Protein 4NNQ (pdb70)

B-factor: mean 39.46, std 15.36, range [10.41, 138.43]

CATH classification: 3.90.226.10 (+1 more: 6.10.30.40)

Radius of gyration: 25.54 Å; Cα contacts (8 Å, |Δi|>4): 1482; chains: 3; bounding box: 67×68×68 Å

Foldseek 3Di:
DWDWDDDFLEIETEQEDPVQQSEQEPVNLVVLVVSLVVQLVDQRHQEYEQAYDDQAGHAYHVPLLSLLVNCCQLQQLHFYEYEYEHEQEQSSLQVQLSGNAYEYEQRYKYFYQQVQLQAQSLSRPVSNCVQQNPVVNVVNVVRDIDTLVRCCVRRSHVYHDNDVVVVVVVVCVVSSVDRSVVSNVVSVVVVVPPDDVVSSVVSVVRRVVRCPDPSNVVSVVVVVD/DQWDWDDDQLEIETERHDPVQQSAQEPVNLVVLVVSLVVLLVDQRRAEYEQAYDDQAGHAYHPVSLLSLLVNVCQLQRLHFYEYEYEHEQEQRSLLVHLSGNAYEYEQRYKYFYQQVQLQAQSLSRPVSQCVQQNDVVNVVNVVRDIDTLVRCCVRRSHVYHDNDVVVVVVVVCVVSSVDRSVVSNVVSVVVQVPPDDPVSSVVSVVRRVVRCPDDSNVVSVVVVVD/DAWDWDDDFLEIETEGDDPVQQSEQEPRNLVVLVVSLVVQLVDQGRAEYEQAYDDQHGHAYHDPQVSLLSLLVNVCQLQFLHFYEYEYEHEQEQSSLLVRLSGPAYEYEQRYKYFYQQVQLQAQSLSRPVSNCVQQNDVVNVVSVVRDIDTLVRCCVRRSHVYHDNDVVVVVVVVCVVRSVDRSVVSNVVSVVVQVPPDDPVSSVVSSVRRVVRCPDPSSVVRSVD

Structure (mmCIF, N/CA/C/O backbone):
data_4NNQ
#
_entry.id   4NNQ
#
_cell.length_a   104.148
_cell.length_b   104.983
_cell.length_c   123.247
_cell.angle_alpha   90.000
_cell.angle_beta   90.000
_cell.angle_gamma   90.000
#
_symmetry.space_group_name_H-M   'I 2 2 2'
#
loop_
_entity.id
_entity.type
_entity.pdbx_description
1 polymer 'Putative enoyl-CoA hydratase'
2 non-polymer 'SULFATE ION'
3 water water
#
loop_
_atom_site.group_PDB
_atom_site.id
_atom_site.type_symbol
_atom_site.label_atom_id
_atom_site.label_alt_id
_atom_site.label_comp_id
_atom_site.label_asym_id
_atom_site.label_entity_id
_atom_site.label_seq_id
_atom_site.pdbx_PDB_ins_code
_atom_site.Cartn_x
_atom_site.Cartn_y
_atom_site.Cartn_z
_atom_site.occupancy
_atom_site.B_iso_or_equiv
_atom_site.auth_seq_id
_atom_site.auth_comp_id
_atom_site.auth_asym_id
_atom_site.auth_atom_id
_atom_site.pdbx_PDB_model_num
ATOM 1 N N . GLY A 1 13 ? 29.998 19.841 -12.162 1.00 65.50 10 GLY A N 1
ATOM 2 C CA . GLY A 1 13 ? 31.058 20.400 -11.333 1.00 62.90 10 GLY A CA 1
ATOM 3 C C . GLY A 1 13 ? 30.867 21.851 -10.905 1.00 61.10 10 GLY A C 1
ATOM 4 O O . GLY A 1 13 ? 29.758 22.280 -10.572 1.00 58.78 10 GLY A O 1
ATOM 5 N N . VAL A 1 14 ? 31.977 22.606 -10.880 1.00 55.10 11 VAL A N 1
ATOM 6 C CA . VAL A 1 14 ? 32.020 24.004 -10.476 1.00 51.96 11 VAL A CA 1
ATOM 7 C C . VAL A 1 14 ? 32.762 24.824 -11.535 1.00 53.27 11 VAL A C 1
ATOM 8 O O . VAL A 1 14 ? 33.980 24.672 -11.677 1.00 52.83 11 VAL A O 1
ATOM 12 N N . ARG A 1 15 ? 32.049 25.728 -12.235 1.00 46.10 12 ARG A N 1
ATOM 13 C CA . ARG A 1 15 ? 32.676 26.635 -13.202 1.00 45.48 12 ARG A CA 1
ATOM 14 C C . ARG A 1 15 ? 33.347 27.777 -12.396 1.00 47.64 12 ARG A C 1
ATOM 15 O O . ARG A 1 15 ? 32.726 28.321 -11.492 1.00 46.36 12 ARG A O 1
ATOM 23 N N . LEU A 1 16 ? 34.608 28.092 -12.672 1.00 43.82 13 LEU A N 1
ATOM 24 C CA . LEU A 1 16 ? 35.295 29.124 -11.909 1.00 42.58 13 LEU A CA 1
ATOM 25 C C . LEU A 1 16 ? 35.667 30.335 -12.762 1.00 47.59 13 LEU A C 1
ATOM 26 O O . LEU A 1 16 ? 36.288 30.201 -13.821 1.00 47.70 13 LEU A O 1
ATOM 31 N N . THR A 1 17 ? 35.328 31.536 -12.269 1.00 42.29 14 THR A N 1
ATOM 32 C CA . THR A 1 17 ? 35.604 32.773 -12.978 1.00 40.53 14 THR A CA 1
ATOM 33 C C . THR A 1 17 ? 36.301 33.755 -12.061 1.00 46.83 14 THR A C 1
ATOM 34 O O . THR A 1 17 ? 35.763 34.093 -11.009 1.00 48.35 14 THR A O 1
ATOM 38 N N . ALA A 1 18 ? 37.467 34.265 -12.485 1.00 44.84 15 ALA A N 1
ATOM 39 C CA . ALA A 1 18 ? 38.160 35.306 -11.742 1.00 45.11 15 ALA A CA 1
ATOM 40 C C . ALA A 1 18 ? 37.690 36.645 -12.258 1.00 47.88 15 ALA A C 1
ATOM 41 O O . ALA A 1 18 ? 37.674 36.882 -13.474 1.00 47.08 15 ALA A O 1
ATOM 43 N N . GLU A 1 19 ? 37.270 37.492 -11.311 1.00 41.93 16 GLU A N 1
ATOM 44 C CA . GLU A 1 19 ? 36.781 38.855 -11.480 1.00 41.83 16 GLU A CA 1
ATOM 45 C C . GLU A 1 19 ? 37.581 39.785 -10.533 1.00 42.11 16 GLU A C 1
ATOM 46 O O . GLU A 1 19 ? 38.252 39.257 -9.641 1.00 39.41 16 GLU A O 1
ATOM 52 N N . PRO A 1 20 ? 37.505 41.137 -10.625 1.00 40.00 17 PRO A N 1
ATOM 53 C CA . PRO A 1 20 ? 38.265 41.977 -9.659 1.00 40.44 17 PRO A CA 1
ATOM 54 C C . PRO A 1 20 ? 37.842 41.685 -8.210 1.00 41.75 17 PRO A C 1
ATOM 55 O O . PRO A 1 20 ? 36.638 41.769 -7.898 1.00 41.52 17 PRO A O 1
ATOM 59 N N . HIS A 1 21 ? 38.816 41.250 -7.368 1.00 35.94 18 HIS A N 1
ATOM 60 C CA . HIS A 1 21 ? 38.688 40.870 -5.945 1.00 35.63 18 HIS A CA 1
ATOM 61 C C . HIS A 1 21 ? 37.726 39.693 -5.726 1.00 36.92 18 HIS A C 1
ATOM 62 O O . HIS A 1 21 ? 37.329 39.443 -4.575 1.00 35.62 18 HIS A O 1
ATOM 69 N N . VAL A 1 22 ? 37.308 39.001 -6.801 1.00 32.20 19 VAL A N 1
ATOM 70 C CA . VAL A 1 22 ? 36.285 37.937 -6.661 1.00 31.88 19 VAL A CA 1
ATOM 71 C C . VAL A 1 22 ? 36.627 36.715 -7.460 1.00 36.75 19 VAL A C 1
ATOM 72 O O . VAL A 1 22 ? 37.003 36.833 -8.645 1.00 36.83 19 VAL A O 1
ATOM 76 N N . LEU A 1 23 ? 36.381 35.536 -6.838 1.00 35.42 20 LEU A N 1
ATOM 77 C CA . LEU A 1 23 ? 36.384 34.231 -7.464 1.00 34.85 20 LEU A CA 1
ATOM 78 C C . LEU A 1 23 ? 34.959 33.761 -7.475 1.00 37.19 20 LEU A C 1
ATOM 79 O O . LEU A 1 23 ? 34.360 33.565 -6.404 1.00 35.45 20 LEU A O 1
ATOM 84 N N . ARG A 1 24 ? 34.410 33.594 -8.658 1.00 35.20 21 ARG A N 1
ATOM 85 C CA . ARG A 1 24 ? 33.018 33.189 -8.831 1.00 34.96 21 ARG A CA 1
ATOM 86 C C . ARG A 1 24 ? 32.973 31.708 -9.083 1.00 40.54 21 ARG A C 1
ATOM 87 O O . ARG A 1 24 ? 33.527 31.230 -10.086 1.00 41.81 21 ARG A O 1
ATOM 95 N N . ALA A 1 25 ? 32.269 30.998 -8.196 1.00 34.25 22 ALA A N 1
ATOM 96 C CA . ALA A 1 25 ? 32.103 29.579 -8.258 1.00 33.28 22 ALA A CA 1
ATOM 97 C C . ALA A 1 25 ? 30.675 29.304 -8.629 1.00 35.39 22 ALA A C 1
ATOM 98 O O . ALA A 1 25 ? 29.782 29.455 -7.812 1.00 36.25 22 ALA A O 1
ATOM 100 N N . THR A 1 26 ? 30.444 28.965 -9.873 1.00 32.20 23 THR A N 1
ATOM 101 C CA . THR A 1 26 ? 29.100 28.699 -10.370 1.00 31.71 23 THR A CA 1
ATOM 102 C C . THR A 1 26 ? 28.850 27.189 -10.394 1.00 38.99 23 THR A C 1
ATOM 103 O O . THR A 1 26 ? 29.575 26.432 -11.084 1.00 37.48 23 THR A O 1
ATOM 107 N N . LEU A 1 27 ? 27.823 26.749 -9.646 1.00 34.93 24 LEU A N 1
ATOM 108 C CA . LEU A 1 27 ? 27.412 25.355 -9.663 1.00 36.66 24 LEU A CA 1
ATOM 109 C C . LEU A 1 27 ? 26.578 25.103 -10.912 1.00 45.35 24 LEU A C 1
ATOM 110 O O . LEU A 1 27 ? 25.582 25.802 -11.158 1.00 46.08 24 LEU A O 1
ATOM 115 N N . THR A 1 28 ? 26.992 24.123 -11.718 1.00 45.28 25 THR A N 1
ATOM 116 C CA . THR A 1 28 ? 26.279 23.738 -12.940 1.00 47.36 25 THR A CA 1
ATOM 117 C C . THR A 1 28 ? 26.031 22.232 -12.931 1.00 52.20 25 THR A C 1
ATOM 118 O O . THR A 1 28 ? 26.835 21.500 -12.349 1.00 51.57 25 THR A O 1
ATOM 122 N N . SER A 1 29 ? 24.941 21.759 -13.582 1.00 49.49 26 SER A N 1
ATOM 123 C CA . SER A 1 29 ? 24.671 20.310 -13.640 1.00 50.30 26 SER A CA 1
ATOM 124 C C . SER A 1 29 ? 23.867 19.916 -14.877 1.00 56.69 26 SER A C 1
ATOM 125 O O . SER A 1 29 ? 23.165 20.760 -15.438 1.00 55.72 26 SER A O 1
ATOM 128 N N . PRO A 1 30 ? 23.961 18.637 -15.330 1.00 57.39 27 PRO A N 1
ATOM 129 C CA . PRO A 1 30 ? 23.173 18.225 -16.500 1.00 59.91 27 PRO A CA 1
ATOM 130 C C . PRO A 1 30 ? 21.689 18.277 -16.199 1.00 65.26 27 PRO A C 1
ATOM 131 O O . PRO A 1 30 ? 20.956 18.883 -16.977 1.00 67.46 27 PRO A O 1
ATOM 135 N N . ASP A 1 31 ? 21.263 17.747 -15.027 1.00 59.90 28 ASP A N 1
ATOM 136 C CA . ASP A 1 31 ? 19.848 17.696 -14.635 1.00 59.06 28 ASP A CA 1
ATOM 137 C C . ASP A 1 31 ? 19.304 19.038 -14.107 1.00 59.60 28 ASP A C 1
ATOM 138 O O . ASP A 1 31 ? 18.091 19.199 -13.927 1.00 59.81 28 ASP A O 1
ATOM 143 N N . GLY A 1 32 ? 20.193 19.971 -13.836 1.00 52.45 29 GLY A N 1
ATOM 144 C CA . GLY A 1 32 ? 19.806 21.250 -13.259 1.00 49.19 29 GLY A CA 1
ATOM 145 C C . GLY A 1 32 ? 19.487 21.170 -11.777 1.00 49.83 29 GLY A C 1
ATOM 146 O O . GLY A 1 32 ? 19.016 22.155 -11.200 1.00 49.73 29 GLY A O 1
ATOM 147 N N . LEU A 1 33 ? 19.776 20.030 -11.122 1.00 44.88 30 LEU A N 1
ATOM 148 C CA . LEU A 1 33 ? 19.502 19.902 -9.682 1.00 42.38 30 LEU A CA 1
ATOM 149 C C . LEU A 1 33 ? 20.611 20.493 -8.851 1.00 42.74 30 LEU A C 1
ATOM 150 O O . LEU A 1 33 ? 20.383 20.851 -7.693 1.00 41.68 30 LEU A O 1
ATOM 155 N N . ASN A 1 34 ? 21.818 20.611 -9.442 1.00 38.54 31 ASN A N 1
ATOM 156 C CA . ASN A 1 34 ? 23.021 21.159 -8.813 1.00 36.39 31 ASN A CA 1
ATOM 157 C C . ASN A 1 34 ? 23.268 20.521 -7.442 1.00 41.19 31 ASN A C 1
ATOM 158 O O . ASN A 1 34 ? 23.477 21.228 -6.457 1.00 39.83 31 ASN A O 1
ATOM 163 N N . SER A 1 35 ? 23.180 19.179 -7.383 1.00 38.91 32 SER A N 1
ATOM 164 C CA . SER A 1 35 ? 23.364 18.348 -6.197 1.00 41.20 32 SER A CA 1
ATOM 165 C C . SER A 1 35 ? 24.802 18.446 -5.680 1.00 47.70 32 SER A C 1
ATOM 166 O O . SER A 1 35 ? 25.738 18.516 -6.488 1.00 47.59 32 SER A O 1
ATOM 169 N N . LEU A 1 36 ? 24.988 18.395 -4.354 1.00 44.39 33 LEU A N 1
ATOM 170 C CA . LEU A 1 36 ? 26.350 18.391 -3.818 1.00 44.44 33 LEU A CA 1
ATOM 171 C C . LEU A 1 36 ? 26.928 16.959 -3.825 1.00 48.19 33 LEU A C 1
ATOM 172 O O . LEU A 1 36 ? 26.851 16.227 -2.841 1.00 46.45 33 LEU A O 1
ATOM 177 N N . SER A 1 37 ? 27.518 16.587 -4.961 1.00 46.28 34 SER A N 1
ATOM 178 C CA . SER A 1 37 ? 28.263 15.365 -5.151 1.00 49.81 34 SER A CA 1
ATOM 179 C C . SER A 1 37 ? 29.623 15.542 -4.508 1.00 53.09 34 SER A C 1
ATOM 180 O O . SER A 1 37 ? 30.038 16.682 -4.237 1.00 47.27 34 SER A O 1
ATOM 183 N N . GLY A 1 38 ? 30.286 14.414 -4.244 1.00 55.28 35 GLY A N 1
ATOM 184 C CA . GLY A 1 38 ? 31.624 14.373 -3.663 1.00 57.17 35 GLY A CA 1
ATOM 185 C C . GLY A 1 38 ? 32.603 15.154 -4.517 1.00 62.50 35 GLY A C 1
ATOM 186 O O . GLY A 1 38 ? 33.505 15.799 -3.981 1.00 61.71 35 GLY A O 1
ATOM 187 N N . ALA A 1 39 ? 32.386 15.123 -5.857 1.00 61.16 36 ALA A N 1
ATOM 188 C CA . ALA A 1 39 ? 33.153 15.822 -6.892 1.00 62.03 36 ALA A CA 1
ATOM 189 C C . ALA A 1 39 ? 32.859 17.320 -6.878 1.00 62.15 36 ALA A C 1
ATOM 190 O O . ALA A 1 39 ? 33.781 18.110 -7.067 1.00 62.75 36 ALA A O 1
ATOM 192 N N . ALA A 1 40 ? 31.586 17.711 -6.634 1.00 54.55 37 ALA A N 1
ATOM 193 C CA . ALA A 1 40 ? 31.179 19.113 -6.499 1.00 49.60 37 ALA A CA 1
ATOM 194 C C . ALA A 1 40 ? 31.692 19.656 -5.180 1.00 51.29 37 ALA A C 1
ATOM 195 O O . ALA A 1 40 ? 32.136 20.798 -5.145 1.00 52.89 37 ALA A O 1
ATOM 197 N N . LEU A 1 41 ? 31.647 18.859 -4.101 1.00 44.34 38 LEU A N 1
ATOM 198 C CA . LEU A 1 41 ? 32.176 19.233 -2.786 1.00 43.13 38 LEU A CA 1
ATOM 199 C C . LEU A 1 41 ? 33.716 19.370 -2.832 1.00 50.07 38 LEU A C 1
ATOM 200 O O . LEU A 1 41 ? 34.293 20.226 -2.162 1.00 50.15 38 LEU A O 1
ATOM 205 N N . ASP A 1 42 ? 34.374 18.524 -3.624 1.00 49.82 39 ASP A N 1
ATOM 206 C CA . ASP A 1 42 ? 35.834 18.573 -3.796 1.00 51.72 39 ASP A CA 1
ATOM 207 C C . ASP A 1 42 ? 36.264 19.876 -4.526 1.00 52.22 39 ASP A C 1
ATOM 208 O O . ASP A 1 42 ? 37.238 20.511 -4.123 1.00 51.92 39 ASP A O 1
ATOM 213 N N . ALA A 1 43 ? 35.551 20.233 -5.604 1.00 47.12 40 ALA A N 1
ATOM 214 C CA . ALA A 1 43 ? 35.804 21.414 -6.435 1.00 45.83 40 ALA A CA 1
ATOM 215 C C . ALA A 1 43 ? 35.575 22.716 -5.666 1.00 45.89 40 ALA A C 1
ATOM 216 O O . ALA A 1 43 ? 36.343 23.668 -5.871 1.00 44.59 40 ALA A O 1
ATOM 218 N N . LEU A 1 44 ? 34.569 22.750 -4.755 1.00 39.91 41 LEU A N 1
ATOM 219 C CA . LEU A 1 44 ? 34.288 23.957 -3.955 1.00 39.15 41 LEU A CA 1
ATOM 220 C C . LEU A 1 44 ? 35.398 24.196 -2.963 1.00 43.78 41 LEU A C 1
ATOM 221 O O . LEU A 1 44 ? 35.776 25.336 -2.735 1.00 42.57 41 LEU A O 1
ATOM 226 N N . GLY A 1 45 ? 35.973 23.109 -2.473 1.00 43.26 42 GLY A N 1
ATOM 227 C CA . GLY A 1 45 ? 37.126 23.114 -1.578 1.00 44.74 42 GLY A CA 1
ATOM 228 C C . GLY A 1 45 ? 38.352 23.662 -2.267 1.00 48.45 42 GLY A C 1
ATOM 229 O O . GLY A 1 45 ? 39.078 24.472 -1.683 1.00 46.49 42 GLY A O 1
ATOM 230 N N . ALA A 1 46 ? 38.565 23.240 -3.542 1.00 46.45 43 ALA A N 1
ATOM 231 C CA . ALA A 1 46 ? 39.673 23.709 -4.379 1.00 48.02 43 ALA A CA 1
ATOM 232 C C . ALA A 1 46 ? 39.482 25.188 -4.770 1.00 50.50 43 ALA A C 1
ATOM 233 O O . ALA A 1 46 ? 40.474 25.925 -4.832 1.00 51.95 43 ALA A O 1
ATOM 235 N N . ALA A 1 47 ? 38.218 25.620 -5.026 1.00 43.17 44 ALA A N 1
ATOM 236 C CA . ALA A 1 47 ? 37.880 27.016 -5.316 1.00 40.64 44 ALA A CA 1
ATOM 237 C C . ALA A 1 47 ? 38.296 27.882 -4.116 1.00 43.96 44 ALA A C 1
ATOM 238 O O . ALA A 1 47 ? 38.878 28.951 -4.304 1.00 41.54 44 ALA A O 1
ATOM 240 N N . LEU A 1 48 ? 37.995 27.403 -2.872 1.00 39.73 45 LEU A N 1
ATOM 241 C CA . LEU A 1 48 ? 38.367 28.098 -1.650 1.00 39.71 45 LEU A CA 1
ATOM 242 C C . LEU A 1 48 ? 39.878 28.170 -1.529 1.00 43.99 45 LEU A C 1
ATOM 243 O O . LEU A 1 48 ? 40.375 29.216 -1.126 1.00 41.15 45 LEU A O 1
ATOM 248 N N . ASP A 1 49 ? 40.617 27.085 -1.930 1.00 42.19 46 ASP A N 1
ATOM 249 C CA . ASP A 1 49 ? 42.081 27.072 -1.926 1.00 44.56 46 ASP A CA 1
ATOM 250 C C . ASP A 1 49 ? 42.619 28.161 -2.875 1.00 49.18 46 ASP A C 1
ATOM 251 O O . ASP A 1 49 ? 43.562 28.892 -2.528 1.00 48.07 46 ASP A O 1
ATOM 256 N N . ARG A 1 50 ? 42.008 28.273 -4.067 1.00 45.06 47 ARG A N 1
ATOM 257 C CA . ARG A 1 50 ? 42.388 29.306 -5.033 1.00 44.70 47 ARG A CA 1
ATOM 258 C C . ARG A 1 50 ? 42.100 30.683 -4.422 1.00 44.39 47 ARG A C 1
ATOM 259 O O . ARG A 1 50 ? 42.986 31.528 -4.380 1.00 43.87 47 ARG A O 1
ATOM 267 N N . ALA A 1 51 ? 40.892 30.868 -3.862 1.00 38.93 48 ALA A N 1
ATOM 268 C CA . ALA A 1 51 ? 40.486 32.154 -3.284 1.00 38.09 48 ALA A CA 1
ATOM 269 C C . ALA A 1 51 ? 41.475 32.608 -2.184 1.00 42.85 48 ALA A C 1
ATOM 270 O O . ALA A 1 51 ? 41.977 33.735 -2.230 1.00 44.26 48 ALA A O 1
ATOM 272 N N . GLU A 1 52 ? 41.828 31.699 -1.283 1.00 38.59 49 GLU A N 1
ATOM 273 C CA . GLU A 1 52 ? 42.775 31.947 -0.201 1.00 40.90 49 GLU A CA 1
ATOM 274 C C . GLU A 1 52 ? 44.238 32.283 -0.704 1.00 49.50 49 GLU A C 1
ATOM 275 O O . GLU A 1 52 ? 44.912 33.122 -0.071 1.00 50.98 49 GLU A O 1
ATOM 281 N N . ALA A 1 53 ? 44.729 31.638 -1.814 1.00 45.86 50 ALA A N 1
ATOM 282 C CA . ALA A 1 53 ? 46.099 31.899 -2.300 1.00 49.07 50 ALA A CA 1
ATOM 283 C C . ALA A 1 53 ? 46.230 33.221 -3.062 1.00 51.31 50 ALA A C 1
ATOM 284 O O . ALA A 1 53 ? 47.348 33.714 -3.233 1.00 50.95 50 ALA A O 1
ATOM 286 N N . ASP A 1 54 ? 45.104 33.791 -3.524 1.00 46.85 51 ASP A N 1
ATOM 287 C CA . ASP A 1 54 ? 45.137 35.068 -4.239 1.00 47.37 51 ASP A CA 1
ATOM 288 C C . ASP A 1 54 ? 45.093 36.213 -3.214 1.00 50.90 51 ASP A C 1
ATOM 289 O O . ASP A 1 54 ? 44.057 36.395 -2.539 1.00 47.83 51 ASP A O 1
ATOM 294 N N . PRO A 1 55 ? 46.211 36.978 -3.054 1.00 49.91 52 PRO A N 1
ATOM 295 C CA . PRO A 1 55 ? 46.216 38.071 -2.063 1.00 49.38 52 PRO A CA 1
ATOM 296 C C . PRO A 1 55 ? 45.159 39.120 -2.345 1.00 51.76 52 PRO A C 1
ATOM 297 O O . PRO A 1 55 ? 44.701 39.784 -1.407 1.00 52.75 52 PRO A O 1
ATOM 301 N N . GLU A 1 56 ? 44.736 39.242 -3.620 1.00 46.74 53 GLU A N 1
ATOM 302 C CA . GLU A 1 56 ? 43.747 40.256 -4.024 1.00 44.28 53 GLU A CA 1
ATOM 303 C C . GLU A 1 56 ? 42.293 39.806 -3.942 1.00 47.87 53 GLU A C 1
ATOM 304 O O . GLU A 1 56 ? 41.394 40.668 -4.126 1.00 45.95 53 GLU A O 1
ATOM 310 N N . CYS A 1 57 ? 42.041 38.487 -3.717 1.00 44.12 54 CYS A N 1
ATOM 311 C CA . CYS A 1 57 ? 40.663 37.969 -3.684 1.00 43.49 54 CYS A CA 1
ATOM 312 C C . CYS A 1 57 ? 40.043 38.203 -2.323 1.00 45.17 54 CYS A C 1
ATOM 313 O O . CYS A 1 57 ? 40.567 37.744 -1.314 1.00 44.53 54 CYS A O 1
ATOM 316 N N . ARG A 1 58 ? 38.933 38.938 -2.285 1.00 40.30 55 ARG A N 1
ATOM 317 C CA . ARG A 1 58 ? 38.258 39.236 -1.034 1.00 37.77 55 ARG A CA 1
ATOM 318 C C . ARG A 1 58 ? 36.984 38.412 -0.848 1.00 39.09 55 ARG A C 1
ATOM 319 O O . ARG A 1 58 ? 36.557 38.224 0.292 1.00 38.25 55 ARG A O 1
ATOM 327 N N . VAL A 1 59 ? 36.388 37.922 -1.963 1.00 32.05 56 VAL A N 1
ATOM 328 C CA . VAL A 1 59 ? 35.134 37.234 -1.983 1.00 30.97 56 VAL A CA 1
ATOM 329 C C . VAL A 1 59 ? 35.207 35.949 -2.769 1.00 35.91 56 VAL A C 1
ATOM 330 O O . VAL A 1 59 ? 35.723 35.931 -3.890 1.00 37.01 56 VAL A O 1
ATOM 334 N N . LEU A 1 60 ? 34.609 34.895 -2.200 1.00 30.49 57 LEU A N 1
ATOM 335 C CA . LEU A 1 60 ? 34.288 33.677 -2.904 1.00 31.37 57 LEU A CA 1
ATOM 336 C C . LEU A 1 60 ? 32.793 33.782 -3.138 1.00 34.98 57 LEU A C 1
ATOM 337 O O . LEU A 1 60 ? 31.999 33.863 -2.175 1.00 34.50 57 LEU A O 1
ATOM 342 N N . LEU A 1 61 ? 32.418 33.947 -4.397 1.00 30.14 58 LEU A N 1
ATOM 343 C CA . LEU A 1 61 ? 31.016 34.136 -4.781 1.00 27.37 58 LEU A CA 1
ATOM 344 C C . LEU A 1 61 ? 30.468 32.799 -5.235 1.00 33.80 58 LEU A C 1
ATOM 345 O O . LEU A 1 61 ? 30.969 32.185 -6.188 1.00 33.93 58 LEU A O 1
ATOM 350 N N . LEU A 1 62 ? 29.504 32.318 -4.495 1.00 29.30 59 LEU A N 1
ATOM 351 C CA . LEU A 1 62 ? 28.917 31.012 -4.735 1.00 30.69 59 LEU A CA 1
ATOM 352 C C . LEU A 1 62 ? 27.529 31.213 -5.327 1.00 29.59 59 LEU A C 1
ATOM 353 O O . LEU A 1 62 ? 26.722 31.943 -4.771 1.00 27.15 59 LEU A O 1
ATOM 358 N N . GLU A 1 63 ? 27.262 30.603 -6.459 1.00 24.99 60 GLU A N 1
ATOM 359 C CA . GLU A 1 63 ? 25.960 30.765 -7.115 1.00 23.53 60 GLU A CA 1
ATOM 360 C C . GLU A 1 63 ? 25.565 29.504 -7.861 1.00 30.69 60 GLU A C 1
ATOM 361 O O . GLU A 1 63 ? 26.386 28.612 -8.078 1.00 28.73 60 GLU A O 1
ATOM 367 N N . GLY A 1 64 ? 24.295 29.425 -8.211 1.00 31.03 61 GLY A N 1
ATOM 368 C CA . GLY A 1 64 ? 23.765 28.309 -8.980 1.00 31.18 61 GLY A CA 1
ATOM 369 C C . GLY A 1 64 ? 23.523 28.737 -10.410 1.00 35.01 61 GLY A C 1
ATOM 370 O O . GLY A 1 64 ? 24.155 29.674 -10.899 1.00 35.78 61 GLY A O 1
ATOM 371 N N . SER A 1 65 ? 22.602 28.071 -11.088 1.00 33.05 62 SER A N 1
ATOM 372 C CA . SER A 1 65 ? 22.285 28.389 -12.488 1.00 35.57 62 SER A CA 1
ATOM 373 C C . SER A 1 65 ? 20.950 27.808 -12.838 1.00 38.07 62 SER A C 1
ATOM 374 O O . SER A 1 65 ? 20.555 26.819 -12.234 1.00 37.87 62 SER A O 1
ATOM 377 N N . GLY A 1 66 ? 20.285 28.388 -13.824 1.00 33.99 63 GLY A N 1
ATOM 378 C CA . GLY A 1 66 ? 19.019 27.875 -14.337 1.00 34.81 63 GLY A CA 1
ATOM 379 C C . GLY A 1 66 ? 17.826 27.852 -13.394 1.00 38.26 63 GLY A C 1
ATOM 380 O O . GLY A 1 66 ? 16.900 27.087 -13.637 1.00 39.24 63 GLY A O 1
ATOM 381 N N . GLY A 1 67 ? 17.812 28.710 -12.358 1.00 32.91 64 GLY A N 1
ATOM 382 C CA . GLY A 1 67 ? 16.719 28.738 -11.387 1.00 31.54 64 GLY A CA 1
ATOM 383 C C . GLY A 1 67 ? 16.929 27.820 -10.199 1.00 33.39 64 GLY A C 1
ATOM 384 O O . GLY A 1 67 ? 16.045 27.642 -9.351 1.00 31.19 64 GLY A O 1
ATOM 385 N N . THR A 1 68 ? 18.101 27.196 -10.139 1.00 29.63 65 THR A N 1
ATOM 386 C CA . THR A 1 68 ? 18.414 26.346 -9.015 1.00 29.08 65 THR A CA 1
ATOM 387 C C . THR A 1 68 ? 19.713 26.801 -8.424 1.00 32.24 65 THR A C 1
ATOM 388 O O . THR A 1 68 ? 20.692 26.962 -9.153 1.00 33.39 65 THR A O 1
ATOM 392 N N . PHE A 1 69 ? 19.726 27.028 -7.111 1.00 26.05 66 PHE A N 1
ATOM 393 C CA . PHE A 1 69 ? 20.967 27.357 -6.406 1.00 25.40 66 PHE A CA 1
ATOM 394 C C . PHE A 1 69 ? 21.713 26.033 -6.131 1.00 29.24 66 PHE A C 1
ATOM 395 O O . PHE A 1 69 ? 22.800 25.775 -6.687 1.00 28.57 66 PHE A O 1
ATOM 403 N N . CYS A 1 70 ? 21.108 25.186 -5.273 1.00 29.73 67 CYS A N 1
ATOM 404 C CA . CYS A 1 70 ? 21.685 23.878 -4.873 1.00 30.58 67 CYS A CA 1
ATOM 405 C C . CYS A 1 70 ? 20.585 23.055 -4.199 1.00 35.14 67 CYS A C 1
ATOM 406 O O . CYS A 1 70 ? 19.855 23.610 -3.403 1.00 31.66 67 CYS A O 1
ATOM 409 N N . THR A 1 71 ? 20.445 21.775 -4.530 1.00 33.38 68 THR A N 1
ATOM 410 C CA . THR A 1 71 ? 19.389 20.954 -3.929 1.00 35.40 68 THR A CA 1
ATOM 411 C C . THR A 1 71 ? 19.946 19.902 -2.942 1.00 42.66 68 THR A C 1
ATOM 412 O O . THR A 1 71 ? 19.278 18.922 -2.634 1.00 40.87 68 THR A O 1
ATOM 416 N N . GLY A 1 72 ? 21.121 20.158 -2.388 1.00 43.16 69 GLY A N 1
ATOM 417 C CA . GLY A 1 72 ? 21.673 19.285 -1.361 1.00 44.46 69 GLY A CA 1
ATOM 418 C C . GLY A 1 72 ? 22.530 18.151 -1.856 1.00 50.82 69 GLY A C 1
ATOM 419 O O . GLY A 1 72 ? 22.855 18.085 -3.036 1.00 50.25 69 GLY A O 1
ATOM 420 N N . LEU A 1 73 ? 22.869 17.235 -0.945 1.00 50.79 70 LEU A N 1
ATOM 421 C CA . LEU A 1 73 ? 23.707 16.075 -1.243 1.00 52.90 70 LEU A CA 1
ATOM 422 C C . LEU A 1 73 ? 22.963 15.049 -2.131 1.00 58.62 70 LEU A C 1
ATOM 423 O O . LEU A 1 73 ? 21.733 14.886 -2.040 1.00 57.34 70 LEU A O 1
ATOM 428 N N . ASP A 1 74 ? 23.747 14.387 -3.002 1.00 56.52 71 ASP A N 1
ATOM 429 C CA . ASP A 1 74 ? 23.338 13.384 -3.974 1.00 72.14 71 ASP A CA 1
ATOM 430 C C . ASP A 1 74 ? 22.833 12.096 -3.291 1.00 102.19 71 ASP A C 1
ATOM 431 O O . ASP A 1 74 ? 23.575 11.407 -2.581 1.00 55.53 71 ASP A O 1
ATOM 436 N N . GLY A 1 92 ? 30.663 11.788 2.240 1.00 48.62 89 GLY A N 1
ATOM 437 C CA . GLY A 1 92 ? 29.837 12.814 1.612 1.00 45.62 89 GLY A CA 1
ATOM 438 C C . GLY A 1 92 ? 29.417 13.877 2.602 1.00 47.67 89 GLY A C 1
ATOM 439 O O . GLY A 1 92 ? 29.658 15.062 2.393 1.00 44.54 89 GLY A O 1
ATOM 440 N N . GLY A 1 93 ? 28.814 13.444 3.694 1.00 44.05 90 GLY A N 1
ATOM 441 C CA . GLY A 1 93 ? 28.348 14.321 4.760 1.00 41.67 90 GLY A CA 1
ATOM 442 C C . GLY A 1 93 ? 29.493 14.894 5.573 1.00 44.98 90 GLY A C 1
ATOM 443 O O . GLY A 1 93 ? 29.387 16.016 6.071 1.00 45.73 90 GLY A O 1
ATOM 444 N N . ALA A 1 94 ? 30.608 14.138 5.684 1.00 38.97 91 ALA A N 1
ATOM 445 C CA . ALA A 1 94 ? 31.815 14.544 6.396 1.00 38.15 91 ALA A CA 1
ATOM 446 C C . ALA A 1 94 ? 32.509 15.687 5.645 1.00 41.45 91 ALA A C 1
ATOM 447 O O . ALA A 1 94 ? 32.947 16.636 6.293 1.00 42.30 91 ALA A O 1
ATOM 449 N N . GLU A 1 95 ? 32.541 15.638 4.278 1.00 36.53 92 GLU A N 1
ATOM 450 C CA . GLU A 1 95 ? 33.156 16.682 3.441 1.00 35.68 92 GLU A CA 1
ATOM 451 C C . GLU A 1 95 ? 32.275 17.922 3.442 1.00 38.15 92 GLU A C 1
ATOM 452 O O . GLU A 1 95 ? 32.768 19.068 3.440 1.00 36.85 92 GLU A O 1
ATOM 458 N N . PHE A 1 96 ? 30.971 17.692 3.409 1.00 34.60 93 PHE A N 1
ATOM 459 C CA . PHE A 1 96 ? 30.007 18.791 3.392 1.00 35.28 93 PHE A CA 1
ATOM 460 C C . PHE A 1 96 ? 30.143 19.588 4.681 1.00 38.88 93 PHE A C 1
ATOM 461 O O . PHE A 1 96 ? 30.294 20.798 4.607 1.00 38.91 93 PHE A O 1
ATOM 469 N N . LEU A 1 97 ? 30.217 18.901 5.833 1.00 36.68 94 LEU A N 1
ATOM 470 C CA . LEU A 1 97 ? 30.414 19.570 7.117 1.00 36.77 94 LEU A CA 1
ATOM 471 C C . LEU A 1 97 ? 31.732 20.289 7.142 1.00 38.52 94 LEU A C 1
ATOM 472 O O . LEU A 1 97 ? 31.764 21.407 7.600 1.00 34.85 94 LEU A O 1
ATOM 477 N N . ALA A 1 98 ? 32.805 19.654 6.657 1.00 35.58 95 ALA A N 1
ATOM 478 C CA . ALA A 1 98 ? 34.146 20.242 6.654 1.00 35.72 95 ALA A CA 1
ATOM 479 C C . ALA A 1 98 ? 34.185 21.480 5.763 1.00 39.39 95 ALA A C 1
ATOM 480 O O . ALA A 1 98 ? 34.792 22.464 6.154 1.00 42.20 95 ALA A O 1
ATOM 482 N N . LEU A 1 99 ? 33.508 21.471 4.609 1.00 34.88 96 LEU A N 1
ATOM 483 C CA . LEU A 1 99 ? 33.472 22.665 3.727 1.00 33.41 96 LEU A CA 1
ATOM 484 C C . LEU A 1 99 ? 32.769 23.856 4.408 1.00 36.17 96 LEU A C 1
ATOM 485 O O . LEU A 1 99 ? 33.247 25.000 4.319 1.00 34.10 96 LEU A O 1
ATOM 498 N N . ARG A 1 101 ? 32.518 24.402 7.595 1.00 35.49 98 ARG A N 1
ATOM 499 C CA . ARG A 1 101 ? 33.416 24.787 8.688 1.00 37.15 98 ARG A CA 1
ATOM 500 C C . ARG A 1 101 ? 34.490 25.744 8.166 1.00 41.54 98 ARG A C 1
ATOM 501 O O . ARG A 1 101 ? 34.748 26.760 8.816 1.00 41.96 98 ARG A O 1
ATOM 509 N N . ARG A 1 102 ? 35.056 25.451 6.975 1.00 36.91 99 ARG A N 1
ATOM 510 C CA . ARG A 1 102 ? 36.036 26.322 6.325 1.00 37.54 99 ARG A CA 1
ATOM 511 C C . ARG A 1 102 ? 35.425 27.680 6.002 1.00 39.05 99 ARG A C 1
ATOM 512 O O . ARG A 1 102 ? 36.080 28.696 6.226 1.00 37.69 99 ARG A O 1
ATOM 520 N N . PHE A 1 103 ? 34.142 27.705 5.537 1.00 33.90 100 PHE A N 1
ATOM 521 C CA . PHE A 1 103 ? 33.452 28.955 5.207 1.00 32.34 100 PHE A CA 1
ATOM 522 C C . PHE A 1 103 ? 33.483 29.912 6.392 1.00 37.41 100 PHE A C 1
ATOM 523 O O . PHE A 1 103 ? 33.650 31.115 6.191 1.00 36.16 100 PHE A O 1
ATOM 531 N N . GLY A 1 104 ? 33.315 29.349 7.596 1.00 35.25 101 GLY A N 1
ATOM 532 C CA . GLY A 1 104 ? 33.307 30.068 8.869 1.00 35.47 101 GLY A CA 1
ATOM 533 C C . GLY A 1 104 ? 34.694 30.462 9.331 1.00 40.24 101 GLY A C 1
ATOM 534 O O . GLY A 1 104 ? 34.831 31.306 10.207 1.00 41.39 101 GLY A O 1
ATOM 535 N N . GLU A 1 105 ? 35.735 29.889 8.730 1.00 37.83 102 GLU A N 1
ATOM 536 C CA . GLU A 1 105 ? 37.123 30.210 9.107 1.00 37.84 102 GLU A CA 1
ATOM 537 C C . GLU A 1 105 ? 37.862 31.035 8.067 1.00 38.78 102 GLU A C 1
ATOM 538 O O . GLU A 1 105 ? 38.700 31.855 8.451 1.00 40.58 102 GLU A O 1
ATOM 544 N N . THR A 1 106 ? 37.656 30.742 6.765 1.00 32.65 103 THR A N 1
ATOM 545 C CA . THR A 1 106 ? 38.425 31.337 5.664 1.00 33.71 103 THR A CA 1
ATOM 546 C C . THR A 1 106 ? 38.549 32.869 5.833 1.00 37.79 103 THR A C 1
ATOM 547 O O . THR A 1 106 ? 37.565 33.503 6.228 1.00 33.81 103 THR A O 1
ATOM 551 N N . PRO A 1 107 ? 39.762 33.451 5.595 1.00 36.43 104 PRO A N 1
ATOM 552 C CA . PRO A 1 107 ? 39.942 34.915 5.792 1.00 35.87 104 PRO A CA 1
ATOM 553 C C . PRO A 1 107 ? 39.514 35.749 4.580 1.00 41.83 104 PRO A C 1
ATOM 554 O O . PRO A 1 107 ? 40.269 36.586 4.062 1.00 43.12 104 PRO A O 1
ATOM 558 N N . LEU A 1 108 ? 38.348 35.447 4.086 1.00 37.04 105 LEU A N 1
ATOM 559 C CA . LEU A 1 108 ? 37.682 36.140 2.986 1.00 36.42 105 LEU A CA 1
ATOM 560 C C . LEU A 1 108 ? 36.155 35.990 3.187 1.00 36.88 105 LEU A C 1
ATOM 561 O O . LEU A 1 108 ? 35.737 35.196 4.018 1.00 34.36 105 LEU A O 1
ATOM 566 N N . ALA A 1 109 ? 35.351 36.789 2.486 1.00 33.91 106 ALA A N 1
ATOM 567 C CA . ALA A 1 109 ? 33.902 36.730 2.601 1.00 30.18 106 ALA A CA 1
ATOM 568 C C . ALA A 1 109 ? 33.337 35.756 1.581 1.00 31.03 106 ALA A C 1
ATOM 569 O O . ALA A 1 109 ? 33.634 35.839 0.391 1.00 28.89 106 ALA A O 1
ATOM 571 N N . VAL A 1 110 ? 32.603 34.780 2.083 1.00 27.53 107 VAL A N 1
ATOM 572 C CA . VAL A 1 110 ? 31.907 33.776 1.280 1.00 27.06 107 VAL A CA 1
ATOM 573 C C . VAL A 1 110 ? 30.487 34.285 1.147 1.00 26.83 107 VAL A C 1
ATOM 574 O O . VAL A 1 110 ? 29.848 34.527 2.149 1.00 26.40 107 VAL A O 1
ATOM 578 N N . VAL A 1 111 ? 30.073 34.578 -0.072 1.00 23.28 108 VAL A N 1
ATOM 579 C CA . VAL A 1 111 ? 28.812 35.206 -0.379 1.00 23.66 108 VAL A CA 1
ATOM 580 C C . VAL A 1 111 ? 28.027 34.254 -1.229 1.00 26.85 108 VAL A C 1
ATOM 581 O O . VAL A 1 111 ? 28.436 33.963 -2.350 1.00 26.43 108 VAL A O 1
ATOM 585 N N . ALA A 1 112 ? 26.887 33.792 -0.708 1.00 20.03 109 ALA A N 1
ATOM 586 C CA . ALA A 1 112 ? 26.017 32.900 -1.477 1.00 21.32 109 ALA A CA 1
ATOM 587 C C . ALA A 1 112 ? 25.016 33.752 -2.231 1.00 27.83 109 ALA A C 1
ATOM 588 O O . ALA A 1 112 ? 24.236 34.473 -1.628 1.00 26.09 109 ALA A O 1
ATOM 590 N N . CYS A 1 113 ? 25.083 33.712 -3.572 1.00 27.05 110 CYS A N 1
ATOM 591 C CA . CYS A 1 113 ? 24.164 34.470 -4.393 1.00 26.47 110 CYS A CA 1
ATOM 592 C C . CYS A 1 113 ? 23.127 33.519 -4.884 1.00 31.03 110 CYS A C 1
ATOM 593 O O . CYS A 1 113 ? 23.452 32.572 -5.630 1.00 30.73 110 CYS A O 1
ATOM 596 N N . VAL A 1 114 ? 21.889 33.669 -4.333 1.00 25.01 111 VAL A N 1
ATOM 597 C CA . VAL A 1 114 ? 20.771 32.723 -4.624 1.00 23.56 111 VAL A CA 1
ATOM 598 C C . VAL A 1 114 ? 19.851 33.335 -5.684 1.00 28.36 111 VAL A C 1
ATOM 599 O O . VAL A 1 114 ? 19.404 34.452 -5.522 1.00 29.14 111 VAL A O 1
ATOM 603 N N . ASP A 1 115 ? 19.558 32.599 -6.760 1.00 26.82 112 ASP A N 1
ATOM 604 C CA . ASP A 1 115 ? 18.622 33.056 -7.787 1.00 26.96 112 ASP A CA 1
ATOM 605 C C . ASP A 1 115 ? 17.727 31.872 -8.208 1.00 31.12 112 ASP A C 1
ATOM 606 O O . ASP A 1 115 ? 17.798 31.414 -9.332 1.00 33.33 112 ASP A O 1
ATOM 611 N N . GLY A 1 116 ? 16.913 31.401 -7.283 1.00 25.02 113 GLY A N 1
ATOM 612 C CA . GLY A 1 116 ? 16.025 30.269 -7.488 1.00 23.77 113 GLY A CA 1
ATOM 613 C C . GLY A 1 116 ? 15.980 29.362 -6.280 1.00 29.10 113 GLY A C 1
ATOM 614 O O . GLY A 1 116 ? 16.054 29.811 -5.137 1.00 26.67 113 GLY A O 1
ATOM 615 N N . ARG A 1 117 ? 15.912 28.068 -6.536 1.00 28.18 114 ARG A N 1
ATOM 616 C CA . ARG A 1 117 ? 15.722 27.031 -5.539 1.00 27.85 114 ARG A CA 1
ATOM 617 C C . ARG A 1 117 ? 16.962 26.679 -4.715 1.00 29.31 114 ARG A C 1
ATOM 618 O O . ARG A 1 117 ? 17.994 26.309 -5.252 1.00 26.78 114 ARG A O 1
ATOM 626 N N . ALA A 1 118 ? 16.805 26.663 -3.398 1.00 26.45 115 ALA A N 1
ATOM 627 C CA . ALA A 1 118 ? 17.796 26.128 -2.436 1.00 24.48 115 ALA A CA 1
ATOM 628 C C . ALA A 1 118 ? 17.027 25.130 -1.559 1.00 29.08 115 ALA A C 1
ATOM 629 O O . ALA A 1 118 ? 16.045 25.511 -0.922 1.00 26.12 115 ALA A O 1
ATOM 631 N N . ALA A 1 119 ? 17.414 23.844 -1.577 1.00 26.24 116 ALA A N 1
ATOM 632 C CA . ALA A 1 119 ? 16.685 22.798 -0.852 1.00 26.28 116 ALA A CA 1
ATOM 633 C C . ALA A 1 119 ? 17.623 21.900 -0.097 1.00 29.26 116 ALA A C 1
ATOM 634 O O . ALA A 1 119 ? 18.724 21.628 -0.581 1.00 28.39 116 ALA A O 1
ATOM 636 N N . GLY A 1 120 ? 17.224 21.547 1.116 1.00 26.60 117 GLY A N 1
ATOM 637 C CA . GLY A 1 120 ? 17.969 20.620 1.977 1.00 27.17 117 GLY A CA 1
ATOM 638 C C . GLY A 1 120 ? 19.406 21.033 2.224 1.00 31.18 117 GLY A C 1
ATOM 639 O O . GLY A 1 120 ? 19.666 22.102 2.773 1.00 28.93 117 GLY A O 1
ATOM 640 N N . GLY A 1 121 ? 20.344 20.226 1.735 1.00 30.09 118 GLY A N 1
ATOM 641 C CA . GLY A 1 121 ? 21.757 20.572 1.849 1.00 29.67 118 GLY A CA 1
ATOM 642 C C . GLY A 1 121 ? 22.116 21.899 1.220 1.00 31.61 118 GLY A C 1
ATOM 643 O O . GLY A 1 121 ? 23.030 22.568 1.708 1.00 33.58 118 GLY A O 1
ATOM 644 N N . GLY A 1 122 ? 21.383 22.306 0.166 1.00 25.37 119 GLY A N 1
ATOM 645 C CA . GLY A 1 122 ? 21.627 23.577 -0.511 1.00 23.97 119 GLY A CA 1
ATOM 646 C C . GLY A 1 122 ? 21.344 24.787 0.357 1.00 29.07 119 GLY A C 1
ATOM 647 O O . GLY A 1 122 ? 21.968 25.835 0.142 1.00 27.24 119 GLY A O 1
ATOM 648 N N . VAL A 1 123 ? 20.416 24.630 1.383 1.00 26.83 120 VAL A N 1
ATOM 649 C CA . VAL A 1 123 ? 20.072 25.671 2.390 1.00 25.93 120 VAL A CA 1
ATOM 650 C C . VAL A 1 123 ? 21.297 25.823 3.331 1.00 31.64 120 VAL A C 1
ATOM 651 O O . VAL A 1 123 ? 21.683 26.949 3.667 1.00 31.46 120 VAL A O 1
ATOM 655 N N . GLY A 1 124 ? 21.890 24.690 3.731 1.00 29.30 121 GLY A N 1
ATOM 656 C CA . GLY A 1 124 ? 23.096 24.699 4.561 1.00 28.86 121 GLY A CA 1
ATOM 657 C C . GLY A 1 124 ? 24.285 25.351 3.864 1.00 30.02 121 GLY A C 1
ATOM 658 O O . GLY A 1 124 ? 25.059 26.043 4.508 1.00 29.45 121 GLY A O 1
ATOM 659 N N . LEU A 1 125 ? 24.487 25.091 2.551 1.00 27.72 122 LEU A N 1
ATOM 660 C CA . LEU A 1 125 ? 25.592 25.677 1.810 1.00 27.96 122 LEU A CA 1
ATOM 661 C C . LEU A 1 125 ? 25.414 27.220 1.776 1.00 30.60 122 LEU A C 1
ATOM 662 O O . LEU A 1 125 ? 26.385 27.927 2.009 1.00 31.87 122 LEU A O 1
ATOM 667 N N . ALA A 1 126 ? 24.170 27.719 1.554 1.00 25.13 123 ALA A N 1
ATOM 668 C CA . ALA A 1 126 ? 23.849 29.140 1.616 1.00 25.40 123 ALA A CA 1
ATOM 669 C C . ALA A 1 126 ? 23.997 29.637 3.037 1.00 28.24 123 ALA A C 1
ATOM 670 O O . ALA A 1 126 ? 24.731 30.593 3.240 1.00 24.29 123 ALA A O 1
ATOM 672 N N . ALA A 1 127 ? 23.376 28.950 4.052 1.00 26.43 124 ALA A N 1
ATOM 673 C CA . ALA A 1 127 ? 23.435 29.431 5.456 1.00 26.86 124 ALA A CA 1
ATOM 674 C C . ALA A 1 127 ? 24.865 29.546 6.017 1.00 29.05 124 ALA A C 1
ATOM 675 O O . ALA A 1 127 ? 25.096 30.395 6.886 1.00 29.57 124 ALA A O 1
ATOM 677 N N . ALA A 1 128 ? 25.803 28.662 5.577 1.00 24.79 125 ALA A N 1
ATOM 678 C CA . ALA A 1 128 ? 27.175 28.675 6.070 1.00 25.91 125 ALA A CA 1
ATOM 679 C C . ALA A 1 128 ? 28.003 29.839 5.482 1.00 28.57 125 ALA A C 1
ATOM 680 O O . ALA A 1 128 ? 29.077 30.155 5.998 1.00 29.31 125 ALA A O 1
ATOM 682 N N . ALA A 1 129 ? 27.507 30.458 4.395 1.00 25.34 126 ALA A N 1
ATOM 683 C CA . ALA A 1 129 ? 28.153 31.590 3.771 1.00 26.20 126 ALA A CA 1
ATOM 684 C C . ALA A 1 129 ? 28.123 32.759 4.759 1.00 27.88 126 ALA A C 1
ATOM 685 O O . ALA A 1 129 ? 27.311 32.745 5.670 1.00 24.62 126 ALA A O 1
ATOM 687 N N . ASP A 1 130 ? 29.039 33.730 4.611 1.00 25.54 127 ASP A N 1
ATOM 688 C CA . ASP A 1 130 ? 29.065 34.926 5.441 1.00 26.48 127 ASP A CA 1
ATOM 689 C C . ASP A 1 130 ? 27.801 35.730 5.175 1.00 28.65 127 ASP A C 1
ATOM 690 O O . ASP A 1 130 ? 27.152 36.164 6.117 1.00 29.49 127 ASP A O 1
ATOM 695 N N . LEU A 1 131 ? 27.415 35.842 3.902 1.00 22.92 128 LEU A N 1
ATOM 696 C CA . LEU A 1 131 ? 26.248 36.599 3.448 1.00 22.79 128 LEU A CA 1
ATOM 697 C C . LEU A 1 131 ? 25.499 35.836 2.435 1.00 25.31 128 LEU A C 1
ATOM 698 O O . LEU A 1 131 ? 26.095 35.153 1.603 1.00 23.14 128 LEU A O 1
ATOM 703 N N . VAL A 1 132 ? 24.179 35.959 2.492 1.00 22.15 129 VAL A N 1
ATOM 704 C CA . VAL A 1 132 ? 23.240 35.336 1.563 1.00 20.48 129 VAL A CA 1
ATOM 705 C C . VAL A 1 132 ? 22.507 36.474 0.876 1.00 24.42 129 VAL A C 1
ATOM 706 O O . VAL A 1 132 ? 21.745 37.199 1.528 1.00 25.10 129 VAL A O 1
ATOM 710 N N A ILE A 1 133 ? 22.712 36.609 -0.436 0.54 21.32 130 ILE A N 1
ATOM 711 N N B ILE A 1 133 ? 22.713 36.618 -0.434 0.46 21.62 130 ILE A N 1
ATOM 712 C CA A ILE A 1 133 ? 22.099 37.653 -1.266 0.54 21.00 130 ILE A CA 1
ATOM 713 C CA B ILE A 1 133 ? 22.105 37.673 -1.254 0.46 21.45 130 ILE A CA 1
ATOM 714 C C A ILE A 1 133 ? 21.172 36.944 -2.253 0.54 24.52 130 ILE A C 1
ATOM 715 C C B ILE A 1 133 ? 21.185 36.974 -2.267 0.46 24.61 130 ILE A C 1
ATOM 716 O O A ILE A 1 133 ? 21.627 36.057 -2.959 0.54 23.93 130 ILE A O 1
ATOM 717 O O B ILE A 1 133 ? 21.657 36.118 -3.001 0.46 24.01 130 ILE A O 1
ATOM 726 N N . ALA A 1 134 ? 19.870 37.285 -2.260 1.00 20.53 131 ALA A N 1
ATOM 727 C CA . ALA A 1 134 ? 18.930 36.554 -3.110 1.00 19.89 131 ALA A CA 1
ATOM 728 C C . ALA A 1 134 ? 18.021 37.397 -3.984 1.00 25.46 131 ALA A C 1
ATOM 729 O O . ALA A 1 134 ? 17.723 38.544 -3.651 1.00 27.65 131 ALA A O 1
ATOM 731 N N . THR A 1 135 ? 17.543 36.801 -5.083 1.00 21.30 132 THR A N 1
ATOM 732 C CA . THR A 1 135 ? 16.500 37.403 -5.910 1.00 22.43 132 THR A CA 1
ATOM 733 C C . THR A 1 135 ? 15.156 37.098 -5.280 1.00 26.49 132 THR A C 1
ATOM 734 O O . THR A 1 135 ? 15.006 36.125 -4.534 1.00 23.80 132 THR A O 1
ATOM 738 N N . GLU A 1 136 ? 14.138 37.903 -5.634 1.00 23.55 133 GLU A N 1
ATOM 739 C CA . GLU A 1 136 ? 12.788 37.717 -5.126 1.00 23.86 133 GLU A CA 1
ATOM 740 C C . GLU A 1 136 ? 12.231 36.311 -5.429 1.00 27.12 133 GLU A C 1
ATOM 741 O O . GLU A 1 136 ? 11.470 35.794 -4.597 1.00 26.19 133 GLU A O 1
ATOM 747 N N . ARG A 1 137 ? 12.543 35.733 -6.621 1.00 23.79 134 ARG A N 1
ATOM 748 C CA . ARG A 1 137 ? 12.006 34.410 -7.017 1.00 24.80 134 ARG A CA 1
ATOM 749 C C . ARG A 1 137 ? 12.601 33.243 -6.279 1.00 26.97 134 ARG A C 1
ATOM 750 O O . ARG A 1 137 ? 12.103 32.121 -6.427 1.00 27.32 134 ARG A O 1
ATOM 758 N N . SER A 1 138 ? 13.630 33.479 -5.477 1.00 24.54 135 SER A N 1
ATOM 759 C CA . SER A 1 138 ? 14.289 32.415 -4.681 1.00 23.68 135 SER A CA 1
ATOM 760 C C . SER A 1 138 ? 13.391 31.802 -3.601 1.00 26.19 135 SER A C 1
ATOM 761 O O . SER A 1 138 ? 12.558 32.482 -3.010 1.00 24.86 135 SER A O 1
ATOM 764 N N . GLU A 1 139 ? 13.576 30.492 -3.349 1.00 21.83 136 GLU A N 1
ATOM 765 C CA . GLU A 1 139 ? 12.836 29.767 -2.345 1.00 22.29 136 GLU A CA 1
ATOM 766 C C . GLU A 1 139 ? 13.766 28.885 -1.602 1.00 25.19 136 GLU A C 1
ATOM 767 O O . GLU A 1 139 ? 14.650 28.292 -2.217 1.00 23.97 136 GLU A O 1
ATOM 773 N N . PHE A 1 140 ? 13.535 28.733 -0.304 1.00 21.75 137 PHE A N 1
ATOM 774 C CA . PHE A 1 140 ? 14.377 27.910 0.579 1.00 20.96 137 PHE A CA 1
ATOM 775 C C . PHE A 1 140 ? 13.513 26.856 1.250 1.00 26.83 137 PHE A C 1
ATOM 776 O O . PHE A 1 140 ? 12.432 27.191 1.694 1.00 25.77 137 PHE A O 1
ATOM 784 N N . SER A 1 141 ? 13.939 25.570 1.260 1.00 27.26 138 SER A N 1
ATOM 785 C CA . SER A 1 141 ? 13.130 24.500 1.848 1.00 27.25 138 SER A CA 1
ATOM 786 C C . SER A 1 141 ? 13.968 23.450 2.508 1.00 32.40 138 SER A C 1
ATOM 787 O O . SER A 1 141 ? 15.100 23.232 2.081 1.00 31.62 138 SER A O 1
ATOM 790 N N . LEU A 1 142 ? 13.375 22.745 3.505 1.00 29.86 139 LEU A N 1
ATOM 791 C CA . LEU A 1 142 ? 14.011 21.575 4.158 1.00 29.06 139 LEU A CA 1
ATOM 792 C C . LEU A 1 142 ? 13.067 20.384 3.934 1.00 32.19 139 LEU A C 1
ATOM 793 O O . LEU A 1 142 ? 12.177 20.133 4.744 1.00 32.14 139 LEU A O 1
ATOM 798 N N . PRO A 1 143 ? 13.143 19.721 2.757 1.00 30.73 140 PRO A N 1
ATOM 799 C CA . PRO A 1 143 ? 12.174 18.646 2.460 1.00 31.04 140 PRO A CA 1
ATOM 800 C C . PRO A 1 143 ? 12.584 17.262 3.042 1.00 34.58 140 PRO A C 1
ATOM 801 O O . PRO A 1 143 ? 11.888 16.274 2.796 1.00 33.83 140 PRO A O 1
ATOM 805 N N . GLU A 1 144 ? 13.721 17.189 3.792 1.00 31.75 141 GLU A N 1
ATOM 806 C CA . GLU A 1 144 ? 14.311 15.944 4.366 1.00 32.82 141 GLU A CA 1
ATOM 807 C C . GLU A 1 144 ? 13.282 15.021 5.040 1.00 37.21 141 GLU A C 1
ATOM 808 O O . GLU A 1 144 ? 13.371 13.796 4.870 1.00 34.50 141 GLU A O 1
ATOM 814 N N . ALA A 1 145 ? 12.376 15.589 5.876 1.00 32.44 142 ALA A N 1
ATOM 815 C CA . ALA A 1 145 ? 11.395 14.747 6.581 1.00 33.82 142 ALA A CA 1
ATOM 816 C C . ALA A 1 145 ? 10.563 13.885 5.628 1.00 37.07 142 ALA A C 1
ATOM 817 O O . ALA A 1 145 ? 10.142 12.826 6.042 1.00 37.25 142 ALA A O 1
ATOM 819 N N . LEU A 1 146 ? 10.289 14.346 4.380 1.00 35.99 143 LEU A N 1
ATOM 820 C CA . LEU A 1 146 ? 9.511 13.582 3.402 1.00 38.44 143 LEU A CA 1
ATOM 821 C C . LEU A 1 146 ? 10.136 12.207 3.037 1.00 41.69 143 LEU A C 1
ATOM 822 O O . LEU A 1 146 ? 9.407 11.268 2.704 1.00 38.83 143 LEU A O 1
ATOM 827 N N . TRP A 1 147 ? 11.461 12.099 3.137 1.00 42.56 144 TRP A N 1
ATOM 828 C CA . TRP A 1 147 ? 12.221 10.874 2.856 1.00 47.21 144 TRP A CA 1
ATOM 829 C C . TRP A 1 147 ? 12.695 10.194 4.152 1.00 48.07 144 TRP A C 1
ATOM 830 O O . TRP A 1 147 ? 13.629 9.396 4.111 1.00 46.46 144 TRP A O 1
ATOM 841 N N . GLY A 1 148 ? 12.061 10.508 5.284 1.00 42.18 145 GLY A N 1
ATOM 842 C CA . GLY A 1 148 ? 12.434 9.908 6.563 1.00 41.14 145 GLY A CA 1
ATOM 843 C C . GLY A 1 148 ? 13.714 10.475 7.170 1.00 43.01 145 GLY A C 1
ATOM 844 O O . GLY A 1 148 ? 14.234 9.904 8.133 1.00 41.59 145 GLY A O 1
ATOM 845 N N . LEU A 1 149 ? 14.208 11.645 6.676 1.00 36.42 146 LEU A N 1
ATOM 846 C CA . LEU A 1 149 ? 15.459 12.214 7.206 1.00 33.94 146 LEU A CA 1
ATOM 847 C C . LEU A 1 149 ? 15.248 13.505 7.968 1.00 37.11 146 LEU A C 1
ATOM 848 O O . LEU A 1 149 ? 14.235 14.183 7.805 1.00 34.59 146 LEU A O 1
ATOM 853 N N . VAL A 1 150 ? 16.282 13.878 8.729 1.00 33.03 147 VAL A N 1
ATOM 854 C CA . VAL A 1 150 ? 16.433 15.144 9.442 1.00 30.22 147 VAL A CA 1
ATOM 855 C C . VAL A 1 150 ? 17.606 15.900 8.745 1.00 35.02 147 VAL A C 1
ATOM 856 O O . VAL A 1 150 ? 18.558 15.234 8.322 1.00 34.16 147 VAL A O 1
ATOM 860 N N . PRO A 1 151 ? 17.566 17.228 8.513 1.00 32.82 148 PRO A N 1
ATOM 861 C CA . PRO A 1 151 ? 18.743 17.876 7.893 1.00 32.37 148 PRO A CA 1
ATOM 862 C C . PRO A 1 151 ? 19.839 18.119 8.956 1.00 37.18 148 PRO A C 1
ATOM 863 O O . PRO A 1 151 ? 20.180 19.267 9.250 1.00 35.89 148 PRO A O 1
ATOM 867 N N . CYS A 1 152 ? 20.394 17.026 9.525 1.00 35.09 149 CYS A N 1
ATOM 868 C CA . CYS A 1 152 ? 21.380 17.045 10.610 1.00 34.97 149 CYS A CA 1
ATOM 869 C C . CYS A 1 152 ? 22.561 17.982 10.348 1.00 37.44 149 CYS A C 1
ATOM 870 O O . CYS A 1 152 ? 22.951 18.721 11.243 1.00 34.29 149 CYS A O 1
ATOM 873 N N . CYS A 1 153 ? 23.139 17.919 9.152 1.00 35.54 150 CYS A N 1
ATOM 874 C CA . CYS A 1 153 ? 24.333 18.673 8.801 1.00 37.38 150 CYS A CA 1
ATOM 875 C C . CYS A 1 153 ? 24.056 20.157 8.612 1.00 37.61 150 CYS A C 1
ATOM 876 O O . CYS A 1 153 ? 24.933 20.971 8.912 1.00 37.53 150 CYS A O 1
ATOM 879 N N . VAL A 1 154 ? 22.831 20.513 8.177 1.00 32.67 151 VAL A N 1
ATOM 880 C CA . VAL A 1 154 ? 22.392 21.892 7.885 1.00 31.71 151 VAL A CA 1
ATOM 881 C C . VAL A 1 154 ? 22.070 22.687 9.179 1.00 34.38 151 VAL A C 1
ATOM 882 O O . VAL A 1 154 ? 22.476 23.833 9.298 1.00 30.33 151 VAL A O 1
ATOM 886 N N . LEU A 1 155 ? 21.337 22.063 10.134 1.00 32.36 152 LEU A N 1
ATOM 887 C CA . LEU A 1 155 ? 20.768 22.711 11.313 1.00 31.03 152 LEU A CA 1
ATOM 888 C C . LEU A 1 155 ? 21.756 23.461 12.229 1.00 34.44 152 LEU A C 1
ATOM 889 O O . LEU A 1 155 ? 21.378 24.567 12.656 1.00 32.07 152 LEU A O 1
ATOM 894 N N . PRO A 1 156 ? 22.976 22.976 12.577 1.00 30.77 153 PRO A N 1
ATOM 895 C CA . PRO A 1 156 ? 23.837 23.795 13.472 1.00 31.32 153 PRO A CA 1
ATOM 896 C C . PRO A 1 156 ? 24.112 25.195 12.911 1.00 33.89 153 PRO A C 1
ATOM 897 O O . PRO A 1 156 ? 23.972 26.188 13.629 1.00 31.24 153 PRO A O 1
ATOM 901 N N . VAL A 1 157 ? 24.425 25.277 11.611 1.00 33.18 154 VAL A N 1
ATOM 902 C CA . VAL A 1 157 ? 24.713 26.549 10.974 1.00 34.19 154 VAL A CA 1
ATOM 903 C C . VAL A 1 157 ? 23.398 27.312 10.658 1.00 34.56 154 VAL A C 1
ATOM 904 O O . VAL A 1 157 ? 23.381 28.531 10.800 1.00 31.36 154 VAL A O 1
ATOM 908 N N . LEU A 1 158 ? 22.307 26.601 10.268 1.00 29.65 155 LEU A N 1
ATOM 909 C CA . LEU A 1 158 ? 21.043 27.258 9.967 1.00 26.82 155 LEU A CA 1
ATOM 910 C C . LEU A 1 158 ? 20.451 27.872 11.224 1.00 29.07 155 LEU A C 1
ATOM 911 O O . LEU A 1 158 ? 20.029 29.019 11.184 1.00 26.72 155 LEU A O 1
ATOM 916 N N . VAL A 1 159 ? 20.459 27.125 12.376 1.00 25.77 156 VAL A N 1
ATOM 917 C CA . VAL A 1 159 ? 19.941 27.654 13.640 1.00 23.01 156 VAL A CA 1
ATOM 918 C C . VAL A 1 159 ? 20.744 28.904 14.084 1.00 25.48 156 VAL A C 1
ATOM 919 O O . VAL A 1 159 ? 20.135 29.839 14.587 1.00 23.53 156 VAL A O 1
ATOM 923 N N . ARG A 1 160 ? 22.055 28.969 13.818 1.00 23.49 157 ARG A N 1
ATOM 924 C CA . ARG A 1 160 ? 22.873 30.129 14.217 1.00 24.37 157 ARG A CA 1
ATOM 925 C C . ARG A 1 160 ? 22.471 31.396 13.429 1.00 28.34 157 ARG A C 1
ATOM 926 O O . ARG A 1 160 ? 22.351 32.479 13.982 1.00 29.35 157 ARG A O 1
ATOM 934 N N . ARG A 1 161 ? 22.186 31.213 12.155 1.00 27.20 158 ARG A N 1
ATOM 935 C CA . ARG A 1 161 ? 21.750 32.249 11.250 1.00 26.14 158 ARG A CA 1
ATOM 936 C C . ARG A 1 161 ? 20.323 32.752 11.554 1.00 25.71 158 ARG A C 1
ATOM 937 O O . ARG A 1 161 ? 20.102 33.956 11.684 1.00 24.73 158 ARG A O 1
ATOM 945 N N . THR A 1 162 ? 19.349 31.863 11.677 1.00 23.20 159 THR A N 1
ATOM 946 C CA . THR A 1 162 ? 17.926 32.263 11.844 1.00 22.18 159 THR A CA 1
ATOM 947 C C . THR A 1 162 ? 17.373 32.245 13.265 1.00 24.47 159 THR A C 1
ATOM 948 O O . THR A 1 162 ? 16.287 32.798 13.529 1.00 23.47 159 THR A O 1
ATOM 952 N N . GLY A 1 163 ? 18.027 31.494 14.141 1.00 23.82 160 GLY A N 1
ATOM 953 C CA . GLY A 1 163 ? 17.487 31.292 15.465 1.00 22.63 160 GLY A CA 1
ATOM 954 C C . GLY A 1 163 ? 16.808 29.951 15.347 1.00 25.97 160 GLY A C 1
ATOM 955 O O . GLY A 1 163 ? 16.644 29.406 14.228 1.00 24.08 160 GLY A O 1
ATOM 956 N N . PHE A 1 164 ? 16.415 29.414 16.481 1.00 20.83 161 PHE A N 1
ATOM 957 C CA . PHE A 1 164 ? 15.802 28.098 16.523 1.00 22.28 161 PHE A CA 1
ATOM 958 C C . PHE A 1 164 ? 14.468 27.938 15.717 1.00 27.33 161 PHE A C 1
ATOM 959 O O . PHE A 1 164 ? 14.353 27.020 14.913 1.00 25.67 161 PHE A O 1
ATOM 967 N N . GLN A 1 165 ? 13.457 28.782 16.000 1.00 25.28 162 GLN A N 1
ATOM 968 C CA . GLN A 1 165 ? 12.093 28.610 15.495 1.00 23.45 162 GLN A CA 1
ATOM 969 C C . GLN A 1 165 ? 11.992 28.667 13.965 1.00 24.92 162 GLN A C 1
ATOM 970 O O . GLN A 1 165 ? 11.322 27.781 13.431 1.00 25.08 162 GLN A O 1
ATOM 976 N N . PRO A 1 166 ? 12.621 29.595 13.209 1.00 20.68 163 PRO A N 1
ATOM 977 C CA . PRO A 1 166 ? 12.447 29.550 11.746 1.00 19.93 163 PRO A CA 1
ATOM 978 C C . PRO A 1 166 ? 12.981 28.271 11.134 1.00 23.91 163 PRO A C 1
ATOM 979 O O . PRO A 1 166 ? 12.381 27.780 10.208 1.00 23.02 163 PRO A O 1
ATOM 983 N N . ALA A 1 167 ? 14.133 27.767 11.616 1.00 23.11 164 ALA A N 1
ATOM 984 C CA . ALA A 1 167 ? 14.758 26.504 11.174 1.00 22.04 164 ALA A CA 1
ATOM 985 C C . ALA A 1 167 ? 13.821 25.322 11.474 1.00 26.09 164 ALA A C 1
ATOM 986 O O . ALA A 1 167 ? 13.568 24.432 10.636 1.00 22.94 164 ALA A O 1
ATOM 988 N N . TYR A 1 168 ? 13.282 25.323 12.698 1.00 23.36 165 TYR A N 1
ATOM 989 C CA . TYR A 1 168 ? 12.414 24.229 13.132 1.00 23.39 165 TYR A CA 1
ATOM 990 C C . TYR A 1 168 ? 11.112 24.191 12.304 1.00 26.72 165 TYR A C 1
ATOM 991 O O . TYR A 1 168 ? 10.755 23.130 11.807 1.00 26.80 165 TYR A O 1
ATOM 1000 N N . ALA A 1 169 ? 10.463 25.345 12.093 1.00 23.74 166 ALA A N 1
ATOM 1001 C CA . ALA A 1 169 ? 9.239 25.429 11.296 1.00 23.23 166 ALA A CA 1
ATOM 1002 C C . ALA A 1 169 ? 9.486 24.941 9.832 1.00 28.32 166 ALA A C 1
ATOM 1003 O O . ALA A 1 169 ? 8.668 24.217 9.276 1.00 28.56 166 ALA A O 1
ATOM 1013 N N . ALA A 1 171 ? 11.746 22.787 8.751 1.00 25.25 168 ALA A N 1
ATOM 1014 C CA . ALA A 1 171 ? 11.984 21.337 8.760 1.00 27.83 168 ALA A CA 1
ATOM 1015 C C . ALA A 1 171 ? 10.712 20.515 9.062 1.00 30.82 168 ALA A C 1
ATOM 1016 O O . ALA A 1 171 ? 10.502 19.427 8.483 1.00 25.74 168 ALA A O 1
ATOM 1018 N N . LEU A 1 172 ? 9.887 21.028 9.985 1.00 28.39 169 LEU A N 1
ATOM 1019 C CA . LEU A 1 172 ? 8.649 20.373 10.333 1.00 29.32 169 LEU A CA 1
ATOM 1020 C C . LEU A 1 172 ? 7.648 20.478 9.167 1.00 32.04 169 LEU A C 1
ATOM 1021 O O . LEU A 1 172 ? 7.053 19.473 8.822 1.00 33.34 169 LEU A O 1
ATOM 1026 N N . SER A 1 173 ? 7.472 21.651 8.564 1.00 28.36 170 SER A N 1
ATOM 1027 C CA . SER A 1 173 ? 6.496 21.842 7.502 1.00 27.59 170 SER A CA 1
ATOM 1028 C C . SER A 1 173 ? 6.929 21.262 6.137 1.00 33.21 170 SER A C 1
ATOM 1029 O O . SER A 1 173 ? 6.054 20.791 5.431 1.00 36.82 170 SER A O 1
ATOM 1032 N N . THR A 1 174 ? 8.240 21.324 5.757 1.00 29.30 171 THR A N 1
ATOM 1033 C CA . THR A 1 174 ? 8.909 20.879 4.482 1.00 29.73 171 THR A CA 1
ATOM 1034 C C . THR A 1 174 ? 8.558 21.840 3.316 1.00 36.67 171 THR A C 1
ATOM 1035 O O . THR A 1 174 ? 9.000 21.663 2.168 1.00 36.87 171 THR A O 1
ATOM 1039 N N . GLN A 1 175 ? 7.787 22.865 3.635 1.00 34.40 172 GLN A N 1
ATOM 1040 C CA . GLN A 1 175 ? 7.352 23.795 2.642 1.00 35.78 172 GLN A CA 1
ATOM 1041 C C . GLN A 1 175 ? 8.410 24.875 2.379 1.00 34.28 172 GLN A C 1
ATOM 1042 O O . GLN A 1 175 ? 9.035 25.403 3.313 1.00 31.15 172 GLN A O 1
ATOM 1048 N N . PRO A 1 176 ? 8.575 25.266 1.095 1.00 31.72 173 PRO A N 1
ATOM 1049 C CA . PRO A 1 176 ? 9.551 26.321 0.789 1.00 29.01 173 PRO A CA 1
ATOM 1050 C C . PRO A 1 176 ? 9.128 27.666 1.323 1.00 31.69 173 PRO A C 1
ATOM 1051 O O . PRO A 1 176 ? 7.949 27.940 1.414 1.00 31.45 173 PRO A O 1
ATOM 1055 N N . VAL A 1 177 ? 10.110 28.522 1.644 1.00 28.33 174 VAL A N 1
ATOM 1056 C CA . VAL A 1 177 ? 9.875 29.894 2.113 1.00 26.99 174 VAL A CA 1
ATOM 1057 C C . VAL A 1 177 ? 10.399 30.829 1.000 1.00 27.39 174 VAL A C 1
ATOM 1058 O O . VAL A 1 177 ? 11.503 30.619 0.476 1.00 25.16 174 VAL A O 1
ATOM 1062 N N . SER A 1 178 ? 9.659 31.886 0.710 1.00 23.02 175 SER A N 1
ATOM 1063 C CA . SER A 1 178 ? 10.074 32.876 -0.292 1.00 23.92 175 SER A CA 1
ATOM 1064 C C . SER A 1 178 ? 11.336 33.607 0.179 1.00 24.95 175 SER A C 1
ATOM 1065 O O . SER A 1 178 ? 11.600 33.616 1.386 1.00 26.04 175 SER A O 1
ATOM 1068 N N . ALA A 1 179 ? 12.137 34.204 -0.738 1.00 23.14 176 ALA A N 1
ATOM 1069 C CA . ALA A 1 179 ? 13.318 34.997 -0.313 1.00 20.34 176 ALA A CA 1
ATOM 1070 C C . ALA A 1 179 ? 12.900 36.136 0.689 1.00 24.28 176 ALA A C 1
ATOM 1071 O O . ALA A 1 179 ? 13.586 36.340 1.699 1.00 23.00 176 ALA A O 1
ATOM 1073 N N . ARG A 1 180 ? 11.768 36.861 0.421 1.00 23.27 177 ARG A N 1
ATOM 1074 C CA . ARG A 1 180 ? 11.296 37.965 1.307 1.00 24.85 177 ARG A CA 1
ATOM 1075 C C . ARG A 1 180 ? 11.040 37.448 2.751 1.00 28.16 177 ARG A C 1
ATOM 1076 O O . ARG A 1 180 ? 11.405 38.080 3.759 1.00 27.36 177 ARG A O 1
ATOM 1084 N N . ARG A 1 181 ? 10.452 36.277 2.835 1.00 26.24 178 ARG A N 1
ATOM 1085 C CA . ARG A 1 181 ? 10.185 35.660 4.118 1.00 26.79 178 ARG A CA 1
ATOM 1086 C C . ARG A 1 181 ? 11.494 35.181 4.754 1.00 25.61 178 ARG A C 1
ATOM 1087 O O . ARG A 1 181 ? 11.641 35.354 5.931 1.00 26.09 178 ARG A O 1
ATOM 1095 N N . ALA A 1 182 ? 12.453 34.646 3.969 1.00 22.40 179 ALA A N 1
ATOM 1096 C CA . ALA A 1 182 ? 13.727 34.205 4.477 1.00 20.47 179 ALA A CA 1
ATOM 1097 C C . ALA A 1 182 ? 14.526 35.416 5.001 1.00 23.53 179 ALA A C 1
ATOM 1098 O O . ALA A 1 182 ? 15.220 35.270 5.991 1.00 23.97 179 ALA A O 1
ATOM 1100 N N . ALA A 1 183 ? 14.364 36.627 4.391 1.00 19.71 180 ALA A N 1
ATOM 1101 C CA . ALA A 1 183 ? 15.008 37.840 4.810 1.00 19.82 180 ALA A CA 1
ATOM 1102 C C . ALA A 1 183 ? 14.492 38.278 6.215 1.00 27.41 180 ALA A C 1
ATOM 1103 O O . ALA A 1 183 ? 15.289 38.785 6.987 1.00 26.46 180 ALA A O 1
ATOM 1105 N N . ASP A 1 184 ? 13.204 38.015 6.576 1.00 26.23 181 ASP A N 1
ATOM 1106 C CA . ASP A 1 184 ? 12.636 38.348 7.928 1.00 25.82 181 ASP A CA 1
ATOM 1107 C C . ASP A 1 184 ? 13.357 37.692 9.083 1.00 29.26 181 ASP A C 1
ATOM 1108 O O . ASP A 1 184 ? 13.324 38.218 10.180 1.00 30.01 181 ASP A O 1
ATOM 1113 N N . PHE A 1 185 ? 13.941 36.502 8.864 1.00 21.38 182 PHE A N 1
ATOM 1114 C CA . PHE A 1 185 ? 14.642 35.801 9.906 1.00 22.15 182 PHE A CA 1
ATOM 1115 C C . PHE A 1 185 ? 16.129 35.552 9.525 1.00 26.59 182 PHE A C 1
ATOM 1116 O O . PHE A 1 185 ? 16.798 34.704 10.100 1.00 27.30 182 PHE A O 1
ATOM 1124 N N . ARG A 1 186 ? 16.639 36.360 8.606 1.00 24.69 183 ARG A N 1
ATOM 1125 C CA . ARG A 1 186 ? 18.034 36.506 8.168 1.00 23.96 183 ARG A CA 1
ATOM 1126 C C . ARG A 1 186 ? 18.626 35.251 7.548 1.00 26.93 183 ARG A C 1
ATOM 1127 O O . ARG A 1 186 ? 19.860 35.112 7.495 1.00 24.77 183 ARG A O 1
ATOM 1135 N N . LEU A 1 187 ? 17.763 34.359 6.994 1.00 24.81 184 LEU A N 1
ATOM 1136 C CA . LEU A 1 187 ? 18.271 33.267 6.174 1.00 24.31 184 LEU A CA 1
ATOM 1137 C C . LEU A 1 187 ? 18.818 33.938 4.900 1.00 25.19 184 LEU A C 1
ATOM 1138 O O . LEU A 1 187 ? 19.898 33.609 4.466 1.00 25.83 184 LEU A O 1
ATOM 1143 N N . VAL A 1 188 ? 18.156 35.033 4.455 1.00 20.22 185 VAL A N 1
ATOM 1144 C CA . VAL A 1 188 ? 18.654 35.916 3.406 1.00 19.30 185 VAL A CA 1
ATOM 1145 C C . VAL A 1 188 ? 19.038 37.218 4.078 1.00 25.56 185 VAL A C 1
ATOM 1146 O O . VAL A 1 188 ? 18.305 37.709 4.964 1.00 23.42 185 VAL A O 1
ATOM 1150 N N . ASP A 1 189 ? 20.223 37.733 3.738 1.00 22.80 186 ASP A N 1
ATOM 1151 C CA . ASP A 1 189 ? 20.710 39.006 4.311 1.00 22.56 186 ASP A CA 1
ATOM 1152 C C . ASP A 1 189 ? 20.111 40.167 3.522 1.00 25.97 186 ASP A C 1
ATOM 1153 O O . ASP A 1 189 ? 19.702 41.170 4.113 1.00 26.12 186 ASP A O 1
ATOM 1158 N N . GLU A 1 190 ? 20.013 40.011 2.187 1.00 21.02 187 GLU A N 1
ATOM 1159 C CA . GLU A 1 190 ? 19.391 41.045 1.369 1.00 22.83 187 GLU A CA 1
ATOM 1160 C C . GLU A 1 190 ? 18.703 40.464 0.172 1.00 27.34 187 GLU A C 1
ATOM 1161 O O . GLU A 1 190 ? 19.297 39.658 -0.548 1.00 26.68 187 GLU A O 1
ATOM 1167 N N . VAL A 1 191 ? 17.485 40.943 -0.098 1.00 25.29 188 VAL A N 1
ATOM 1168 C CA . VAL A 1 191 ? 16.723 40.599 -1.314 1.00 25.13 188 VAL A CA 1
ATOM 1169 C C . VAL A 1 191 ? 17.040 41.695 -2.280 1.00 27.60 188 VAL A C 1
ATOM 1170 O O . VAL A 1 191 ? 16.810 42.844 -1.952 1.00 25.63 188 VAL A O 1
ATOM 1174 N N . VAL A 1 192 ? 17.559 41.367 -3.445 1.00 24.87 189 VAL A N 1
ATOM 1175 C CA . VAL A 1 192 ? 17.910 42.371 -4.446 1.00 26.79 189 VAL A CA 1
ATOM 1176 C C . VAL A 1 192 ? 17.521 41.912 -5.849 1.00 32.65 189 VAL A C 1
ATOM 1177 O O . VAL A 1 192 ? 17.456 40.703 -6.121 1.00 33.25 189 VAL A O 1
ATOM 1181 N N . PRO A 1 193 ? 17.381 42.876 -6.777 1.00 28.49 190 PRO A N 1
ATOM 1182 C CA . PRO A 1 193 ? 17.096 42.500 -8.171 1.00 29.81 190 PRO A CA 1
ATOM 1183 C C . PRO A 1 193 ? 18.291 41.725 -8.804 1.00 34.81 190 PRO A C 1
ATOM 1184 O O . PRO A 1 193 ? 18.092 40.824 -9.598 1.00 37.14 190 PRO A O 1
ATOM 1188 N N . ASP A 1 194 ? 19.526 42.114 -8.483 1.00 30.74 191 ASP A N 1
ATOM 1189 C CA . ASP A 1 194 ? 20.743 41.538 -9.087 1.00 29.99 191 ASP A CA 1
ATOM 1190 C C . ASP A 1 194 ? 21.813 41.278 -8.013 1.00 30.53 191 ASP A C 1
ATOM 1191 O O . ASP A 1 194 ? 22.518 42.195 -7.533 1.00 30.51 191 ASP A O 1
ATOM 1196 N N . PRO A 1 195 ? 22.035 40.005 -7.658 1.00 26.95 192 PRO A N 1
ATOM 1197 C CA . PRO A 1 195 ? 23.041 39.734 -6.607 1.00 24.34 192 PRO A CA 1
ATOM 1198 C C . PRO A 1 195 ? 24.492 40.098 -7.020 1.00 27.70 192 PRO A C 1
ATOM 1199 O O . PRO A 1 195 ? 25.261 40.469 -6.137 1.00 26.41 192 PRO A O 1
ATOM 1203 N N . ASP A 1 196 ? 24.871 40.010 -8.320 1.00 25.95 193 ASP A N 1
ATOM 1204 C CA . ASP A 1 196 ? 26.245 40.341 -8.740 1.00 29.52 193 ASP A CA 1
ATOM 1205 C C . ASP A 1 196 ? 26.553 41.812 -8.468 1.00 36.00 193 ASP A C 1
ATOM 1206 O O . ASP A 1 196 ? 27.687 42.140 -8.087 1.00 37.90 193 ASP A O 1
ATOM 1211 N N . ALA A 1 197 ? 25.517 42.694 -8.625 1.00 31.41 194 ALA A N 1
ATOM 1212 C CA . ALA A 1 197 ? 25.613 44.113 -8.356 1.00 29.62 194 ALA A CA 1
ATOM 1213 C C . ALA A 1 197 ? 25.751 44.364 -6.849 1.00 29.00 194 ALA A C 1
ATOM 1214 O O . ALA A 1 197 ? 26.553 45.214 -6.459 1.00 27.98 194 ALA A O 1
ATOM 1216 N N . ALA A 1 198 ? 25.030 43.600 -6.007 1.00 26.71 195 ALA A N 1
ATOM 1217 C CA . ALA A 1 198 ? 25.195 43.697 -4.557 1.00 27.43 195 ALA A CA 1
ATOM 1218 C C . ALA A 1 198 ? 26.617 43.281 -4.119 1.00 32.14 195 ALA A C 1
ATOM 1219 O O . ALA A 1 198 ? 27.140 43.838 -3.151 1.00 30.63 195 ALA A O 1
ATOM 1221 N N . VAL A 1 199 ? 27.217 42.254 -4.786 1.00 28.14 196 VAL A N 1
ATOM 1222 C CA . VAL A 1 199 ? 28.577 41.817 -4.422 1.00 26.26 196 VAL A CA 1
ATOM 1223 C C . VAL A 1 199 ? 29.542 42.942 -4.813 1.00 29.72 196 VAL A C 1
ATOM 1224 O O . VAL A 1 199 ? 30.382 43.305 -4.009 1.00 30.68 196 VAL A O 1
ATOM 1228 N N . ARG A 1 200 ? 29.354 43.564 -5.969 1.00 29.90 197 ARG A N 1
ATOM 1229 C CA . ARG A 1 200 ? 30.206 44.716 -6.356 1.00 30.64 197 ARG A CA 1
ATOM 1230 C C . ARG A 1 200 ? 30.022 45.892 -5.365 1.00 34.46 197 ARG A C 1
ATOM 1231 O O . ARG A 1 200 ? 31.000 46.559 -5.014 1.00 35.20 197 ARG A O 1
ATOM 1239 N N . ARG A 1 201 ? 28.799 46.127 -4.882 1.00 30.50 198 ARG A N 1
ATOM 1240 C CA . ARG A 1 201 ? 28.587 47.186 -3.887 1.00 30.78 198 ARG A CA 1
ATOM 1241 C C . ARG A 1 201 ? 29.336 46.852 -2.569 1.00 33.24 198 ARG A C 1
ATOM 1242 O O . ARG A 1 201 ? 29.939 47.724 -1.935 1.00 31.07 198 ARG A O 1
ATOM 1250 N N . LEU A 1 202 ? 29.259 45.593 -2.140 1.00 30.60 199 LEU A N 1
ATOM 1251 C CA . LEU A 1 202 ? 29.905 45.265 -0.876 1.00 32.08 199 LEU A CA 1
ATOM 1252 C C . LEU A 1 202 ? 31.438 45.279 -0.996 1.00 33.33 199 LEU A C 1
ATOM 1253 O O . LEU A 1 202 ? 32.076 45.582 0.007 1.00 32.55 199 LEU A O 1
ATOM 1258 N N . LEU A 1 203 ? 32.010 45.138 -2.233 1.00 29.00 200 LEU A N 1
ATOM 1259 C CA . LEU A 1 203 ? 33.444 45.236 -2.434 1.00 29.68 200 LEU A CA 1
ATOM 1260 C C . LEU A 1 203 ? 33.971 46.620 -2.052 1.00 34.74 200 LEU A C 1
ATOM 1261 O O . LEU A 1 203 ? 35.149 46.727 -1.719 1.00 35.48 200 LEU A O 1
ATOM 1266 N N . VAL A 1 204 ? 33.124 47.683 -2.121 1.00 28.33 201 VAL A N 1
ATOM 1267 C CA . VAL A 1 204 ? 33.544 49.068 -1.835 1.00 29.12 201 VAL A CA 1
ATOM 1268 C C . VAL A 1 204 ? 34.107 49.152 -0.414 1.00 33.29 201 VAL A C 1
ATOM 1269 O O . VAL A 1 204 ? 35.207 49.653 -0.265 1.00 33.86 201 VAL A O 1
ATOM 1273 N N . ARG A 1 205 ? 33.426 48.570 0.598 1.00 28.90 202 ARG A N 1
ATOM 1274 C CA . ARG A 1 205 ? 33.919 48.570 1.994 1.00 30.95 202 ARG A CA 1
ATOM 1275 C C . ARG A 1 205 ? 34.854 47.389 2.281 1.00 34.23 202 ARG A C 1
ATOM 1276 O O . ARG A 1 205 ? 35.834 47.533 3.015 1.00 32.48 202 ARG A O 1
ATOM 1284 N N . LEU A 1 206 ? 34.528 46.208 1.742 1.00 31.18 203 LEU A N 1
ATOM 1285 C CA . LEU A 1 206 ? 35.322 45.001 2.010 1.00 32.63 203 LEU A CA 1
ATOM 1286 C C . LEU A 1 206 ? 36.795 45.094 1.511 1.00 37.56 203 LEU A C 1
ATOM 1287 O O . LEU A 1 206 ? 37.694 44.582 2.195 1.00 36.84 203 LEU A O 1
ATOM 1292 N N . THR A 1 207 ? 37.057 45.793 0.381 1.00 33.18 204 THR A N 1
ATOM 1293 C CA . THR A 1 207 ? 38.444 45.915 -0.130 1.00 35.33 204 THR A CA 1
ATOM 1294 C C . THR A 1 207 ? 39.356 46.672 0.861 1.00 41.58 204 THR A C 1
ATOM 1295 O O . THR A 1 207 ? 40.564 46.469 0.844 1.00 40.68 204 THR A O 1
ATOM 1299 N N . ARG A 1 208 ? 38.763 47.542 1.710 1.00 39.80 205 ARG A N 1
ATOM 1300 C CA . ARG A 1 208 ? 39.452 48.386 2.701 1.00 39.65 205 ARG A CA 1
ATOM 1301 C C . ARG A 1 208 ? 39.902 47.556 3.915 1.00 42.47 205 ARG A C 1
ATOM 1302 O O . ARG A 1 208 ? 40.634 48.071 4.751 1.00 41.91 205 ARG A O 1
ATOM 1310 N N . LEU A 1 209 ? 39.410 46.296 4.041 1.00 37.42 206 LEU A N 1
ATOM 1311 C CA . LEU A 1 209 ? 39.752 45.443 5.186 1.00 36.06 206 LEU A CA 1
ATOM 1312 C C . LEU A 1 209 ? 40.857 44.470 4.859 1.00 39.07 206 LEU A C 1
ATOM 1313 O O . LEU A 1 209 ? 40.839 43.852 3.797 1.00 38.97 206 LEU A O 1
ATOM 1318 N N . ASP A 1 210 ? 41.811 44.325 5.789 1.00 34.25 207 ASP A N 1
ATOM 1319 C CA . ASP A 1 210 ? 42.910 43.373 5.672 1.00 35.27 207 ASP A CA 1
ATOM 1320 C C . ASP A 1 210 ? 42.362 41.963 5.847 1.00 37.72 207 ASP A C 1
ATOM 1321 O O . ASP A 1 210 ? 41.553 41.766 6.763 1.00 34.80 207 ASP A O 1
ATOM 1326 N N . PRO A 1 211 ? 42.790 40.974 5.000 1.00 35.93 208 PRO A N 1
ATOM 1327 C CA . PRO A 1 211 ? 42.320 39.588 5.171 1.00 36.56 208 PRO A CA 1
ATOM 1328 C C . PRO A 1 211 ? 42.554 39.041 6.570 1.00 42.12 208 PRO A C 1
ATOM 1329 O O . PRO A 1 211 ? 41.748 38.242 7.034 1.00 42.78 208 PRO A O 1
ATOM 1333 N N . ALA A 1 212 ? 43.646 39.474 7.243 1.00 38.18 209 ALA A N 1
ATOM 1334 C CA . ALA A 1 212 ? 43.959 39.012 8.599 1.00 37.16 209 ALA A CA 1
ATOM 1335 C C . ALA A 1 212 ? 42.850 39.508 9.565 1.00 37.36 209 ALA A C 1
ATOM 1336 O O . ALA A 1 212 ? 42.510 38.788 10.500 1.00 36.35 209 ALA A O 1
ATOM 1338 N N . THR A 1 213 ? 42.211 40.668 9.281 1.00 31.09 210 THR A N 1
ATOM 1339 C CA . THR A 1 213 ? 41.136 41.144 10.154 1.00 29.92 210 THR A CA 1
ATOM 1340 C C . THR A 1 213 ? 39.870 40.311 9.919 1.00 37.41 210 THR A C 1
ATOM 1341 O O . THR A 1 213 ? 39.165 40.042 10.880 1.00 39.39 210 THR A O 1
ATOM 1345 N N . ILE A 1 214 ? 39.630 39.840 8.672 1.00 33.52 211 ILE A N 1
ATOM 1346 C CA . ILE A 1 214 ? 38.490 39.002 8.319 1.00 32.50 211 ILE A CA 1
ATOM 1347 C C . ILE A 1 214 ? 38.630 37.689 9.083 1.00 36.14 211 ILE A C 1
ATOM 1348 O O . ILE A 1 214 ? 37.671 37.278 9.744 1.00 34.53 211 ILE A O 1
ATOM 1353 N N . GLY A 1 215 ? 39.838 37.116 9.057 1.00 33.59 212 GLY A N 1
ATOM 1354 C CA . GLY A 1 215 ? 40.182 35.881 9.738 1.00 33.43 212 GLY A CA 1
ATOM 1355 C C . GLY A 1 215 ? 40.009 35.999 11.238 1.00 36.61 212 GLY A C 1
ATOM 1356 O O . GLY A 1 215 ? 39.447 35.101 11.861 1.00 35.51 212 GLY A O 1
ATOM 1357 N N . GLU A 1 216 ? 40.450 37.122 11.823 1.00 32.62 213 GLU A N 1
ATOM 1358 C CA . GLU A 1 216 ? 40.305 37.350 13.260 1.00 31.52 213 GLU A CA 1
ATOM 1359 C C . GLU A 1 216 ? 38.830 37.577 13.651 1.00 31.98 213 GLU A C 1
ATOM 1360 O O . GLU A 1 216 ? 38.408 37.063 14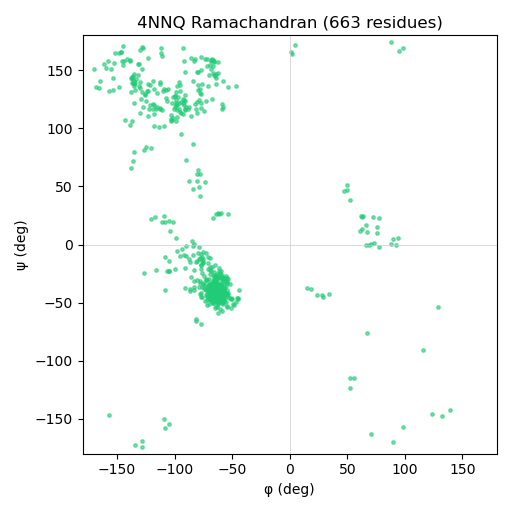.688 1.00 31.65 213 GLU A O 1
ATOM 1366 N N . LEU A 1 217 ? 38.045 38.319 12.832 1.00 30.42 214 LEU A N 1
ATOM 1367 C CA . LEU A 1 217 ? 36.615 38.579 13.085 1.00 31.15 214 LEU A CA 1
ATOM 1368 C C . LEU A 1 217 ? 35.834 37.253 13.161 1.00 38.19 214 LEU A C 1
ATOM 1369 O O . LEU A 1 217 ? 35.108 36.994 14.135 1.00 39.59 214 LEU A O 1
ATOM 1374 N N . LYS A 1 218 ? 36.053 36.405 12.142 1.00 31.61 215 LYS A N 1
ATOM 1375 C CA . LYS A 1 218 ? 35.402 35.116 11.977 1.00 32.03 215 LYS A CA 1
ATOM 1376 C C . LYS A 1 218 ? 35.760 34.156 13.091 1.00 34.19 215 LYS A C 1
ATOM 1377 O O . LYS A 1 218 ? 34.873 33.497 13.625 1.00 33.75 215 LYS A O 1
ATOM 1383 N N . GLN A 1 219 ? 37.031 34.145 13.502 1.00 32.48 216 GLN A N 1
ATOM 1384 C CA . GLN A 1 219 ? 37.504 33.300 14.591 1.00 31.70 216 GLN A CA 1
ATOM 1385 C C . GLN A 1 219 ? 36.810 33.680 15.889 1.00 35.94 216 GLN A C 1
ATOM 1386 O O . GLN A 1 219 ? 36.283 32.806 16.587 1.00 35.67 216 GLN A O 1
ATOM 1392 N N . TYR A 1 220 ? 36.812 34.981 16.208 1.00 31.67 217 TYR A N 1
ATOM 1393 C CA . TYR A 1 220 ? 36.174 35.506 17.405 1.00 30.38 217 TYR A CA 1
ATOM 1394 C C . TYR A 1 220 ? 34.642 35.208 17.400 1.00 32.63 217 TYR A C 1
ATOM 1395 O O . TYR A 1 220 ? 34.077 34.804 18.430 1.00 34.67 217 TYR A O 1
ATOM 1404 N N . PHE A 1 221 ? 33.989 35.390 16.263 1.00 28.81 218 PHE A N 1
ATOM 1405 C CA . PHE A 1 221 ? 32.553 35.137 16.185 1.00 29.60 218 PHE A CA 1
ATOM 1406 C C . PHE A 1 221 ? 32.226 33.669 16.401 1.00 34.91 218 PHE A C 1
ATOM 1407 O O . PHE A 1 221 ? 31.176 33.364 16.948 1.00 34.49 218 PHE A O 1
ATOM 1415 N N . ARG A 1 222 ? 33.156 32.760 16.072 1.00 36.05 219 ARG A N 1
ATOM 1416 C CA . ARG A 1 222 ? 32.978 31.327 16.320 1.00 37.34 219 ARG A CA 1
ATOM 1417 C C . ARG A 1 222 ? 32.797 31.064 17.839 1.00 41.87 219 ARG A C 1
ATOM 1418 O O . ARG A 1 222 ? 31.974 30.219 18.229 1.00 41.52 219 ARG A O 1
ATOM 1426 N N . ALA A 1 223 ? 33.492 31.867 18.685 1.00 36.01 220 ALA A N 1
ATOM 1427 C CA . ALA A 1 223 ? 33.405 31.779 20.151 1.00 35.61 220 ALA A CA 1
ATOM 1428 C C . ALA A 1 223 ? 32.150 32.457 20.737 1.00 39.08 220 ALA A C 1
ATOM 1429 O O . ALA A 1 223 ? 31.868 32.294 21.929 1.00 40.61 220 ALA A O 1
ATOM 1439 N N . TRP A 1 225 ? 29.034 31.943 19.631 1.00 31.82 222 TRP A N 1
ATOM 1440 C CA . TRP A 1 225 ? 27.887 31.045 19.574 1.00 32.31 222 TRP A CA 1
ATOM 1441 C C . TRP A 1 225 ? 28.208 29.836 20.455 1.00 39.35 222 TRP A C 1
ATOM 1442 O O . TRP A 1 225 ? 29.326 29.750 20.970 1.00 41.67 222 TRP A O 1
ATOM 1453 N N . PHE A 1 226 ? 27.221 28.953 20.691 1.00 34.25 223 PHE A N 1
ATOM 1454 C CA . PHE A 1 226 ? 27.353 27.833 21.603 1.00 35.90 223 PHE A CA 1
ATOM 1455 C C . PHE A 1 226 ? 27.766 26.524 20.863 1.00 40.35 223 PHE A C 1
ATOM 1456 O O . PHE A 1 226 ? 28.099 25.550 21.520 1.00 41.62 223 PHE A O 1
ATOM 1464 N N . THR A 1 227 ? 27.762 26.508 19.507 1.00 35.47 224 THR A N 1
ATOM 1465 C CA . THR A 1 227 ? 28.168 25.337 18.738 1.00 35.82 224 THR A CA 1
ATOM 1466 C C . THR A 1 227 ? 29.691 25.267 18.647 1.00 44.91 224 THR A C 1
ATOM 1467 O O . THR A 1 227 ? 30.365 26.294 18.720 1.00 43.76 224 THR A O 1
ATOM 1471 N N . THR A 1 228 ? 30.218 24.021 18.592 1.00 45.30 225 THR A N 1
ATOM 1472 C CA . THR A 1 228 ? 31.649 23.665 18.516 1.00 46.39 225 THR A CA 1
ATOM 1473 C C . THR A 1 228 ? 31.890 22.713 17.369 1.00 52.50 225 THR A C 1
ATOM 1474 O O . THR A 1 228 ? 30.940 22.348 16.667 1.00 49.73 225 THR A O 1
ATOM 1478 N N . GLU A 1 229 ? 33.148 22.210 17.259 1.00 51.83 226 GLU A N 1
ATOM 1479 C CA . GLU A 1 229 ? 33.546 21.210 16.275 1.00 52.72 226 GLU A CA 1
ATOM 1480 C C . GLU A 1 229 ? 32.884 19.870 16.619 1.00 55.64 226 GLU A C 1
ATOM 1481 O O . GLU A 1 229 ? 32.633 19.058 15.732 1.00 56.78 226 GLU 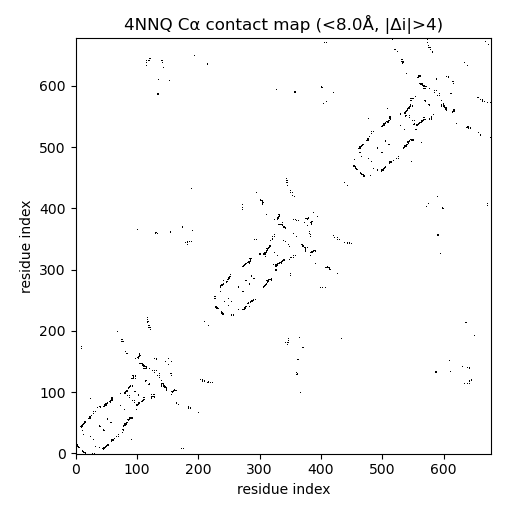A O 1
ATOM 1487 N N . ASP A 1 230 ? 32.554 19.666 17.907 1.00 50.13 227 ASP A N 1
ATOM 1488 C CA . ASP A 1 230 ? 31.883 18.469 18.399 1.00 49.98 227 ASP A CA 1
ATOM 1489 C C . ASP A 1 230 ? 30.432 18.395 17.887 1.00 48.63 227 ASP A C 1
ATOM 1490 O O . ASP A 1 230 ? 29.849 17.314 17.819 1.00 46.60 227 ASP A O 1
ATOM 1495 N N . THR A 1 231 ? 29.851 19.533 17.522 1.00 42.67 228 THR A N 1
ATOM 1496 C CA . THR A 1 231 ? 28.513 19.579 16.953 1.00 41.03 228 THR A CA 1
ATOM 1497 C C . THR A 1 231 ? 28.513 18.914 15.556 1.00 44.89 228 THR A C 1
ATOM 1498 O O . THR A 1 231 ? 27.548 18.220 15.198 1.00 43.79 228 THR A O 1
ATOM 1502 N N . ASP A 1 232 ? 29.596 19.134 14.783 1.00 41.11 229 ASP A N 1
ATOM 1503 C CA . ASP A 1 232 ? 29.800 18.551 13.457 1.00 41.27 229 ASP A CA 1
ATOM 1504 C C . ASP A 1 232 ? 29.841 17.003 13.493 1.00 43.73 229 ASP A C 1
ATOM 1505 O O . ASP A 1 232 ? 29.209 16.351 12.650 1.00 42.21 229 ASP A O 1
ATOM 1510 N N . ALA A 1 233 ? 30.586 16.417 14.456 1.00 40.58 230 ALA A N 1
ATOM 1511 C CA . ALA A 1 233 ? 30.646 14.954 14.598 1.00 40.93 230 ALA A CA 1
ATOM 1512 C C . ALA A 1 233 ? 29.284 14.383 15.058 1.00 43.24 230 ALA A C 1
ATOM 1513 O O . ALA A 1 233 ? 28.899 13.303 14.625 1.00 40.26 230 ALA A O 1
ATOM 1515 N N . PHE A 1 234 ? 28.540 15.129 15.908 1.00 41.93 231 PHE A N 1
ATOM 1516 C CA . PHE A 1 234 ? 27.229 14.669 16.397 1.00 42.18 231 PHE A CA 1
ATOM 1517 C C . PHE A 1 234 ? 26.274 14.566 15.205 1.00 43.75 231 PHE A C 1
ATOM 1518 O O . PHE A 1 234 ? 25.719 13.506 14.953 1.00 43.31 231 PHE A O 1
ATOM 1526 N N . ALA A 1 235 ? 26.169 15.650 14.436 1.00 40.61 232 ALA A N 1
ATOM 1527 C CA . ALA A 1 235 ? 25.365 15.797 13.233 1.00 37.35 232 ALA A CA 1
ATOM 1528 C C . ALA A 1 235 ? 25.590 14.638 12.309 1.00 40.59 232 ALA A C 1
ATOM 1529 O O . ALA A 1 235 ? 24.619 14.026 11.882 1.00 38.74 232 ALA A O 1
ATOM 1531 N N . LEU A 1 236 ? 26.885 14.333 11.998 1.00 39.54 233 LEU A N 1
ATOM 1532 C CA . LEU A 1 236 ? 27.282 13.250 11.101 1.00 40.24 233 LEU A CA 1
ATOM 1533 C C . LEU A 1 236 ? 26.873 11.905 11.650 1.00 43.16 233 LEU A C 1
ATOM 1534 O O . LEU A 1 236 ? 26.396 11.062 10.884 1.00 41.95 233 LEU A O 1
ATOM 1539 N N . ARG A 1 237 ? 27.030 11.697 12.964 1.00 40.82 234 ARG A N 1
ATOM 1540 C CA . ARG A 1 237 ? 26.680 10.396 13.550 1.00 43.02 234 ARG A CA 1
ATOM 1541 C C . ARG A 1 237 ? 25.169 10.205 13.503 1.00 44.92 234 ARG A C 1
ATOM 1542 O O . ARG A 1 237 ? 24.686 9.103 13.187 1.00 43.93 234 ARG A O 1
ATOM 1550 N N . GLU A 1 238 ? 24.424 11.288 13.824 1.00 37.56 235 GLU A N 1
ATOM 1551 C CA . GLU A 1 238 ? 22.970 11.238 13.828 1.00 37.07 235 GLU A CA 1
ATOM 1552 C C . GLU A 1 238 ? 22.424 11.001 12.417 1.00 42.29 235 GLU A C 1
ATOM 1553 O O . GLU A 1 238 ? 21.560 10.146 12.241 1.00 43.27 235 GLU A O 1
ATOM 1559 N N . PHE A 1 239 ? 22.972 11.686 11.416 1.00 37.00 236 PHE A N 1
ATOM 1560 C CA . PHE A 1 239 ? 22.548 11.506 10.020 1.00 38.26 236 PHE A CA 1
ATOM 1561 C C . PHE A 1 239 ? 22.863 10.058 9.510 1.00 44.07 236 PHE A C 1
ATOM 1562 O O . PHE A 1 239 ? 22.021 9.439 8.867 1.00 43.59 236 PHE A O 1
ATOM 1570 N N . THR A 1 240 ? 24.060 9.549 9.787 1.00 41.10 237 THR A N 1
ATOM 1571 C CA . THR A 1 240 ? 24.436 8.213 9.342 1.00 43.68 237 THR A CA 1
ATOM 1572 C C . THR A 1 240 ? 23.488 7.153 10.016 1.00 47.75 237 THR A C 1
ATOM 1573 O O . THR A 1 240 ? 23.094 6.215 9.340 1.00 46.85 237 THR A O 1
ATOM 1577 N N . ARG A 1 241 ? 23.042 7.358 11.280 1.00 45.12 238 ARG A N 1
ATOM 1578 C CA . ARG A 1 241 ? 22.102 6.425 11.932 1.00 45.15 238 ARG A CA 1
ATOM 1579 C C . ARG A 1 241 ? 20.729 6.530 11.251 1.00 47.43 238 ARG A C 1
ATOM 1580 O O . ARG A 1 241 ? 20.126 5.519 10.901 1.00 47.57 238 ARG A O 1
ATOM 1588 N N . LEU A 1 242 ? 20.245 7.750 11.055 1.00 41.88 239 LEU A N 1
ATOM 1589 C CA . LEU A 1 242 ? 18.932 7.985 10.428 1.00 40.94 239 LEU A CA 1
ATOM 1590 C C . LEU A 1 242 ? 18.838 7.479 8.997 1.00 42.80 239 LEU A C 1
ATOM 1591 O O . LEU A 1 242 ? 17.813 6.907 8.622 1.00 37.96 239 LEU A O 1
ATOM 1596 N N . ILE A 1 243 ? 19.911 7.661 8.206 1.00 44.66 240 ILE A N 1
ATOM 1597 C CA . ILE A 1 243 ? 19.931 7.234 6.806 1.00 47.23 240 ILE A CA 1
ATOM 1598 C C . ILE A 1 243 ? 19.851 5.683 6.720 1.00 53.74 240 ILE A C 1
ATOM 1599 O O . ILE A 1 243 ? 19.302 5.174 5.743 1.00 55.49 240 ILE A O 1
ATOM 1604 N N . ASP A 1 244 ? 20.250 4.959 7.784 1.00 49.31 241 ASP A N 1
ATOM 1605 C CA . ASP A 1 244 ? 20.100 3.503 7.821 1.00 50.74 241 ASP A CA 1
ATOM 1606 C C . ASP A 1 244 ? 18.825 3.071 8.623 1.00 53.05 241 ASP A C 1
ATOM 1607 O O . ASP A 1 244 ? 18.559 1.872 8.769 1.00 53.32 241 ASP A O 1
ATOM 1612 N N . SER A 1 245 ? 17.995 4.036 9.058 1.00 47.83 242 SER A N 1
ATOM 1613 C CA . SER A 1 245 ? 16.763 3.738 9.813 1.00 46.83 242 SER A CA 1
ATOM 1614 C C . SER A 1 245 ? 15.652 3.104 8.891 1.00 48.34 242 SER A C 1
ATOM 1615 O O . SER A 1 245 ? 15.655 3.340 7.684 1.00 46.74 242 SER A O 1
ATOM 1618 N N . PRO A 1 246 ? 14.711 2.290 9.419 1.00 45.84 243 PRO A N 1
ATOM 1619 C CA . PRO A 1 246 ? 13.734 1.627 8.526 1.00 46.12 243 PRO A CA 1
ATOM 1620 C C . PRO A 1 246 ? 12.862 2.583 7.707 1.00 48.62 243 PRO A C 1
ATOM 1621 O O . PRO A 1 246 ? 12.529 2.237 6.564 1.00 47.90 243 PRO A O 1
ATOM 1625 N N . VAL A 1 247 ? 12.461 3.753 8.274 1.00 41.95 244 VAL A N 1
ATOM 1626 C CA . VAL A 1 247 ? 11.594 4.658 7.518 1.00 41.26 244 VAL A CA 1
ATOM 1627 C C . VAL A 1 247 ? 12.425 5.295 6.372 1.00 42.87 244 VAL A C 1
ATOM 1628 O O . VAL A 1 247 ? 11.968 5.286 5.226 1.00 41.83 244 VAL A O 1
ATOM 1632 N N . ALA A 1 248 ? 13.644 5.759 6.666 1.00 38.78 245 ALA A N 1
ATOM 1633 C CA . ALA A 1 248 ? 14.499 6.390 5.659 1.00 40.00 245 ALA A CA 1
ATOM 1634 C C . ALA A 1 248 ? 14.895 5.399 4.539 1.00 46.34 245 ALA A C 1
ATOM 1635 O O . ALA A 1 248 ? 14.765 5.728 3.354 1.00 45.62 245 ALA A O 1
ATOM 1637 N N . ARG A 1 249 ? 15.264 4.146 4.914 1.00 44.03 246 ARG A N 1
ATOM 1638 C CA . ARG A 1 249 ? 15.643 3.134 3.957 1.00 43.40 246 ARG A CA 1
ATOM 1639 C C . ARG A 1 249 ? 14.513 2.901 2.935 1.00 48.12 246 ARG A C 1
ATOM 1640 O O . ARG A 1 249 ? 14.785 2.932 1.720 1.00 48.04 246 ARG A O 1
ATOM 1648 N N . ARG A 1 250 ? 13.256 2.728 3.433 1.00 42.64 247 ARG A N 1
ATOM 1649 C CA . ARG A 1 250 ? 12.034 2.516 2.651 1.00 43.57 247 ARG A CA 1
ATOM 1650 C C . ARG A 1 250 ? 11.750 3.674 1.672 1.00 48.87 247 ARG A C 1
ATOM 1651 O O . ARG A 1 250 ? 11.630 3.465 0.459 1.00 48.58 247 ARG A O 1
ATOM 1659 N N . ARG A 1 251 ? 11.645 4.879 2.203 1.00 43.22 248 ARG A N 1
ATOM 1660 C CA . ARG A 1 251 ? 11.304 6.047 1.401 1.00 43.96 248 ARG A CA 1
ATOM 1661 C C . ARG A 1 251 ? 12.371 6.390 0.355 1.00 50.52 248 ARG A C 1
ATOM 1662 O O . ARG A 1 251 ? 12.015 6.677 -0.789 1.00 49.40 248 ARG A O 1
ATOM 1670 N N . ILE A 1 252 ? 13.669 6.329 0.731 1.00 50.98 249 ILE A N 1
ATOM 1671 C CA . ILE A 1 252 ? 14.788 6.636 -0.179 1.00 51.97 249 ILE A CA 1
ATOM 1672 C C . ILE A 1 252 ? 14.875 5.563 -1.275 1.00 55.61 249 ILE A C 1
ATOM 1673 O O . ILE A 1 252 ? 15.093 5.915 -2.434 1.00 54.34 249 ILE A O 1
ATOM 1678 N N . THR A 1 253 ? 14.624 4.287 -0.937 1.00 54.35 250 THR A N 1
ATOM 1679 C CA . THR A 1 253 ? 14.657 3.219 -1.952 1.00 55.58 250 THR A CA 1
ATOM 1680 C C . THR A 1 253 ? 13.596 3.514 -3.011 1.00 63.25 250 THR A C 1
ATOM 1681 O O . THR A 1 253 ? 13.927 3.498 -4.199 1.00 61.54 250 THR A O 1
ATOM 1685 N N . ASP A 1 254 ? 12.393 3.951 -2.569 1.00 64.38 251 ASP A N 1
ATOM 1686 C CA . ASP A 1 254 ? 11.281 4.323 -3.446 1.00 66.00 251 ASP A CA 1
ATOM 1687 C C . ASP A 1 254 ? 11.594 5.569 -4.282 1.00 71.86 251 ASP A C 1
ATOM 1688 O O . ASP A 1 254 ? 11.263 5.580 -5.464 1.00 71.89 251 ASP A O 1
ATOM 1693 N N . TYR A 1 255 ? 12.274 6.577 -3.710 1.00 71.46 252 TYR A N 1
ATOM 1694 C CA . TYR A 1 255 ? 12.647 7.804 -4.435 1.00 73.53 252 TYR A CA 1
ATOM 1695 C C . TYR A 1 255 ? 13.582 7.482 -5.602 1.00 76.55 252 TYR A C 1
ATOM 1696 O O . TYR A 1 255 ? 13.364 7.980 -6.707 1.00 77.39 252 TYR A O 1
ATOM 1705 N N . THR A 1 256 ? 14.603 6.644 -5.353 1.00 71.39 253 THR A N 1
ATOM 1706 C CA . THR A 1 256 ? 15.613 6.247 -6.337 1.00 71.66 253 THR A CA 1
ATOM 1707 C C . THR A 1 256 ? 15.136 5.113 -7.301 1.00 76.39 253 THR A C 1
ATOM 1708 O O . THR A 1 256 ? 15.791 4.898 -8.332 1.00 76.80 253 THR A O 1
ATOM 1712 N N . THR A 1 257 ? 14.014 4.406 -6.986 1.00 72.02 254 THR A N 1
ATOM 1713 C CA . THR A 1 257 ? 13.479 3.324 -7.844 1.00 69.84 254 THR A CA 1
ATOM 1714 C C . THR A 1 257 ? 12.043 3.640 -8.306 1.00 107.12 254 THR A C 1
ATOM 1715 O O . THR A 1 257 ? 11.741 4.764 -8.719 1.00 75.34 254 THR A O 1
ATOM 1719 N N . ARG B 1 12 ? 32.640 66.219 33.419 1.00 60.16 9 ARG B N 1
ATOM 1720 C CA . ARG B 1 12 ? 33.028 64.794 33.409 1.00 60.61 9 ARG B CA 1
ATOM 1721 C C . ARG B 1 12 ? 32.834 64.130 32.026 1.00 61.82 9 ARG B C 1
ATOM 1722 O O . ARG B 1 12 ? 33.164 62.949 31.839 1.00 62.22 9 ARG B O 1
ATOM 1730 N N . GLY B 1 13 ? 32.255 64.889 31.092 1.00 53.68 10 GLY B N 1
ATOM 1731 C CA . GLY B 1 13 ? 31.892 64.427 29.760 1.00 49.40 10 GLY B CA 1
ATOM 1732 C C . GLY B 1 13 ? 30.495 63.839 29.822 1.00 47.58 10 GLY B C 1
ATOM 1733 O O . GLY B 1 13 ? 29.976 63.346 28.820 1.00 44.33 10 GLY B O 1
ATOM 1734 N N . VAL B 1 14 ? 29.902 63.870 31.029 1.00 41.65 11 VAL B N 1
ATOM 1735 C CA . VAL B 1 14 ? 28.593 63.322 31.354 1.00 41.68 11 VAL B CA 1
ATOM 1736 C C . VAL B 1 14 ? 27.807 64.337 32.218 1.00 43.99 11 VAL B C 1
ATOM 1737 O O . VAL B 1 14 ? 28.275 64.712 33.285 1.00 42.64 11 VAL B O 1
ATOM 1741 N N . ARG B 1 15 ? 26.623 64.762 31.750 1.00 38.27 12 ARG B N 1
ATOM 1742 C CA . ARG B 1 15 ? 25.712 65.653 32.467 1.00 37.19 12 ARG B CA 1
ATOM 1743 C C . ARG B 1 15 ? 24.596 64.812 33.139 1.00 39.66 12 ARG B C 1
ATOM 1744 O O . ARG B 1 15 ? 23.926 63.988 32.469 1.00 37.95 12 ARG B O 1
ATOM 1752 N N . LEU B 1 16 ? 24.439 64.970 34.462 1.00 34.78 13 LEU B N 1
ATOM 1753 C CA . LEU B 1 16 ? 23.394 64.262 35.207 1.00 33.66 13 LEU B CA 1
ATOM 1754 C C . LEU B 1 16 ? 22.282 65.213 35.581 1.00 41.74 13 LEU B C 1
ATOM 1755 O O . LEU B 1 16 ? 22.557 66.323 36.070 1.00 43.82 13 LEU B O 1
ATOM 1760 N N . THR B 1 17 ? 21.026 64.765 35.359 1.00 36.24 14 THR B N 1
ATOM 1761 C CA . THR B 1 17 ? 19.775 65.485 35.630 1.00 35.41 14 THR B CA 1
ATOM 1762 C C . THR B 1 17 ? 18.790 64.523 36.231 1.00 39.63 14 THR B C 1
ATOM 1763 O O . THR B 1 17 ? 18.627 63.397 35.757 1.00 39.22 14 THR B O 1
ATOM 1767 N N . ALA B 1 18 ? 18.184 64.953 37.314 1.00 37.86 15 ALA B N 1
ATOM 1768 C CA . ALA 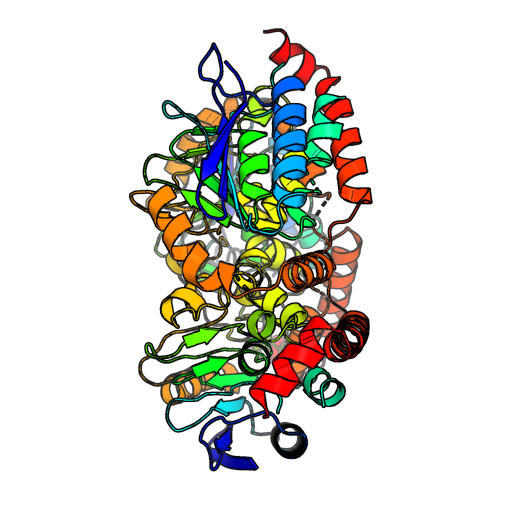B 1 18 ? 17.184 64.227 38.073 1.00 36.61 15 ALA B CA 1
ATOM 1769 C C . ALA B 1 18 ? 15.809 64.708 37.613 1.00 39.63 15 ALA B C 1
ATOM 1770 O O . ALA B 1 18 ? 15.525 65.915 37.592 1.00 39.93 15 ALA B O 1
ATOM 1772 N N . GLU B 1 19 ? 14.972 63.755 37.239 1.00 34.54 16 GLU B N 1
ATOM 1773 C CA . GLU B 1 19 ? 13.622 63.967 36.752 1.00 34.70 16 GLU B CA 1
ATOM 1774 C C . GLU B 1 19 ? 12.669 63.029 37.527 1.00 36.88 16 GLU B C 1
ATOM 1775 O O . GLU B 1 19 ? 13.184 62.163 38.236 1.00 35.83 16 GLU B O 1
ATOM 1781 N N . PRO B 1 20 ? 11.316 63.167 37.483 1.00 33.17 17 PRO B N 1
ATOM 1782 C CA . PRO B 1 20 ? 10.479 62.268 38.307 1.00 32.13 17 PRO B CA 1
ATOM 1783 C C . PRO B 1 20 ? 10.719 60.791 37.959 1.00 34.26 17 PRO B C 1
ATOM 1784 O O . PRO B 1 20 ? 10.507 60.389 36.814 1.00 36.36 17 PRO B O 1
ATOM 1788 N N . HIS B 1 21 ? 11.237 60.008 38.928 1.00 31.97 18 HIS B N 1
ATOM 1789 C CA . HIS B 1 21 ? 11.583 58.562 38.798 1.00 32.61 18 HIS B CA 1
ATOM 1790 C C . HIS B 1 21 ? 12.738 58.283 37.844 1.00 32.93 18 HIS B C 1
ATOM 1791 O O . HIS B 1 21 ? 12.947 57.121 37.496 1.00 35.68 18 HIS B O 1
ATOM 1798 N N . VAL B 1 22 ? 13.452 59.307 37.394 1.00 26.98 19 VAL B N 1
ATOM 1799 C CA . VAL B 1 22 ? 14.474 59.155 36.352 1.00 26.90 19 VAL B CA 1
ATOM 1800 C C . VAL B 1 22 ? 15.737 59.901 36.661 1.00 34.03 19 VAL B C 1
ATOM 1801 O O . VAL B 1 22 ? 15.715 61.070 37.083 1.00 36.27 19 VAL B O 1
ATOM 1805 N N . LEU B 1 23 ? 16.869 59.236 36.364 1.00 31.36 20 LEU B N 1
ATOM 1806 C CA . LEU B 1 23 ? 18.178 59.854 36.390 1.00 30.79 20 LEU B CA 1
ATOM 1807 C C . LEU B 1 23 ? 18.659 59.889 34.955 1.00 32.96 20 LEU B C 1
ATOM 1808 O O . LEU B 1 23 ? 18.833 58.832 34.349 1.00 30.48 20 LEU B O 1
ATOM 1813 N N . ARG B 1 24 ? 18.864 61.104 34.424 1.00 29.02 21 ARG B N 1
ATOM 1814 C CA . ARG B 1 24 ? 19.281 61.317 33.036 1.00 28.43 21 ARG B CA 1
ATOM 1815 C C . ARG B 1 24 ? 20.782 61.549 32.983 1.00 33.01 21 ARG B C 1
ATOM 1816 O O . ARG B 1 24 ? 21.312 62.496 33.587 1.00 31.24 21 ARG B O 1
ATOM 1824 N N . ALA B 1 25 ? 21.437 60.696 32.234 1.00 29.21 22 ALA B N 1
ATOM 1825 C CA . ALA B 1 25 ? 22.857 60.727 32.003 1.00 29.01 22 ALA B CA 1
ATOM 1826 C C . ALA B 1 25 ? 23.067 61.068 30.510 1.00 33.99 22 ALA B C 1
ATOM 1827 O O . ALA B 1 25 ? 22.853 60.244 29.600 1.00 33.25 22 ALA B O 1
ATOM 1829 N N . THR B 1 26 ? 23.390 62.346 30.272 1.00 29.65 23 THR B N 1
ATOM 1830 C CA . THR B 1 26 ? 23.605 62.901 28.957 1.00 28.31 23 THR B CA 1
ATOM 1831 C C . THR B 1 26 ? 25.102 62.982 28.673 1.00 33.57 23 THR B C 1
ATOM 1832 O O . THR B 1 26 ? 25.837 63.664 29.403 1.00 31.50 23 THR B O 1
ATOM 1836 N N . LEU B 1 27 ? 25.547 62.254 27.624 1.00 29.15 24 LEU B N 1
ATOM 1837 C CA . LEU B 1 27 ? 26.928 62.271 27.148 1.00 28.62 24 LEU B CA 1
ATOM 1838 C C . LEU B 1 27 ? 27.076 63.512 26.298 1.00 34.25 24 LEU B C 1
ATOM 1839 O O . LEU B 1 27 ? 26.282 63.726 25.340 1.00 31.42 24 LEU B O 1
ATOM 1844 N N . THR B 1 28 ? 28.024 64.352 26.674 1.00 42.95 25 THR B N 1
ATOM 1845 C CA . THR B 1 28 ? 28.325 65.624 26.023 1.00 46.44 25 THR B CA 1
ATOM 1846 C C . THR B 1 28 ? 29.846 65.740 25.863 1.00 53.55 25 THR B C 1
ATOM 1847 O O . THR B 1 28 ? 30.575 65.366 26.775 1.00 55.55 25 THR B O 1
ATOM 1851 N N . SER B 1 29 ? 30.324 66.276 24.741 1.00 50.58 26 SER B N 1
ATOM 1852 C CA . SER B 1 29 ? 31.766 66.455 24.508 1.00 51.90 26 SER B CA 1
ATOM 1853 C C . SER B 1 29 ? 32.025 67.617 23.544 1.00 56.73 26 SER B C 1
ATOM 1854 O O . SER B 1 29 ? 31.263 67.779 22.582 1.00 55.19 26 SER B O 1
ATOM 1857 N N . PRO B 1 30 ? 33.101 68.419 23.743 1.00 55.88 27 PRO B N 1
ATOM 1858 C CA . PRO B 1 30 ? 33.374 69.524 22.803 1.00 58.11 27 PRO B CA 1
ATOM 1859 C C . PRO B 1 30 ? 33.662 69.026 21.380 1.00 60.80 27 PRO B C 1
ATOM 1860 O O . PRO B 1 30 ? 33.224 69.671 20.427 1.00 61.23 27 PRO B O 1
ATOM 1864 N N . ASP B 1 31 ? 34.333 67.852 21.237 1.00 54.41 28 ASP B N 1
ATOM 1865 C CA . ASP B 1 31 ? 34.674 67.243 19.944 1.00 53.41 28 ASP B CA 1
ATOM 1866 C C . ASP B 1 31 ? 33.466 66.500 19.295 1.00 55.85 28 ASP B C 1
ATOM 1867 O O . ASP B 1 31 ? 33.597 65.937 18.201 1.00 57.54 28 ASP B O 1
ATOM 1872 N N . GLY B 1 32 ? 32.335 66.481 19.997 1.00 48.48 29 GLY B N 1
ATOM 1873 C CA . GLY B 1 32 ? 31.082 65.859 19.576 1.00 45.01 29 GLY B CA 1
ATOM 1874 C C . GLY B 1 32 ? 31.073 64.352 19.435 1.00 43.01 29 GLY B C 1
ATOM 1875 O O . GLY B 1 32 ? 30.028 63.786 19.117 1.00 39.44 29 GLY B O 1
ATOM 1876 N N . LEU B 1 33 ? 32.219 63.676 19.689 1.00 38.60 30 LEU B N 1
ATOM 1877 C CA . LEU B 1 33 ? 32.293 62.236 19.521 1.00 35.79 30 LEU B CA 1
ATOM 1878 C C . LEU B 1 33 ? 31.726 61.485 20.693 1.00 39.00 30 LEU B C 1
ATOM 1879 O O . LEU B 1 33 ? 31.541 60.286 20.552 1.00 35.42 30 LEU B O 1
ATOM 1884 N N . ASN B 1 34 ? 31.499 62.133 21.870 1.00 37.20 31 ASN B N 1
ATOM 1885 C CA . ASN B 1 34 ? 30.955 61.421 23.050 1.00 35.72 31 ASN B CA 1
ATOM 1886 C C . ASN B 1 34 ? 31.698 60.086 23.303 1.00 39.98 31 ASN B C 1
ATOM 1887 O O . ASN B 1 34 ? 31.054 59.053 23.521 1.00 37.95 31 ASN B O 1
ATOM 1892 N N . SER B 1 35 ? 33.060 60.123 23.246 1.00 38.94 32 SER B N 1
ATOM 1893 C CA . SER B 1 35 ? 33.964 58.981 23.493 1.00 41.71 32 SER B CA 1
ATOM 1894 C C . SER B 1 35 ? 33.838 58.452 24.925 1.00 50.00 32 SER B C 1
ATOM 1895 O O . SER B 1 35 ? 33.572 59.231 25.838 1.00 53.21 32 SER B O 1
ATOM 1898 N N . LEU B 1 36 ? 34.023 57.143 25.130 1.00 45.73 33 LEU B N 1
ATOM 1899 C CA . LEU B 1 36 ? 34.001 56.600 26.482 1.00 45.57 33 LEU B CA 1
ATOM 1900 C C . LEU B 1 36 ? 35.411 56.525 27.016 1.00 51.15 33 LEU B C 1
ATOM 1901 O O . LEU B 1 36 ? 36.155 55.591 26.722 1.00 49.12 33 LEU B O 1
ATOM 1906 N N . SER B 1 37 ? 35.790 57.564 27.741 1.00 50.25 34 SER B N 1
ATOM 1907 C CA . SER B 1 37 ? 37.078 57.678 28.380 1.00 54.07 34 SER B CA 1
ATOM 1908 C C . SER B 1 37 ? 36.956 57.138 29.797 1.00 59.10 34 SER B C 1
ATOM 1909 O O . SER B 1 37 ? 35.838 56.890 30.261 1.00 55.93 34 SER B O 1
ATOM 1912 N N . GLY B 1 38 ? 38.094 56.953 30.466 1.00 60.15 35 GLY B N 1
ATOM 1913 C CA . GLY B 1 38 ? 38.144 56.506 31.854 1.00 61.19 35 GLY B CA 1
ATOM 1914 C C . GLY B 1 38 ? 37.240 57.370 32.710 1.00 63.81 35 GLY B C 1
ATOM 1915 O O . GLY B 1 38 ? 36.384 56.848 33.428 1.00 63.59 35 GLY B O 1
ATOM 1916 N N . ALA B 1 39 ? 37.350 58.700 32.528 1.00 59.40 36 ALA B N 1
ATOM 1917 C CA . ALA B 1 39 ? 36.555 59.730 33.191 1.00 58.40 36 ALA B CA 1
ATOM 1918 C C . ALA B 1 39 ? 35.064 59.589 32.919 1.00 55.77 36 ALA B C 1
ATOM 1919 O O . ALA B 1 39 ? 34.293 59.763 33.850 1.00 55.26 36 ALA B O 1
ATOM 1921 N N . ALA B 1 40 ? 34.651 59.274 31.663 1.00 49.27 37 ALA B N 1
ATOM 1922 C CA . ALA B 1 40 ? 33.233 59.122 31.298 1.00 44.77 37 ALA B CA 1
ATOM 1923 C C . ALA B 1 40 ? 32.648 57.826 31.824 1.00 45.96 37 ALA B C 1
ATOM 1924 O O . ALA B 1 40 ? 31.501 57.813 32.244 1.00 45.59 37 ALA B O 1
ATOM 1926 N N . LEU B 1 41 ? 33.426 56.746 31.804 1.00 41.57 38 LEU B N 1
ATOM 1927 C CA . LEU B 1 41 ? 33.022 55.436 32.295 1.00 40.75 38 LEU B CA 1
ATOM 1928 C C . LEU B 1 41 ? 32.873 55.448 33.823 1.00 46.50 38 LEU B C 1
ATOM 1929 O O . LEU B 1 41 ? 31.991 54.769 34.368 1.00 45.99 38 LEU B O 1
ATOM 1934 N N . ASP B 1 42 ? 33.738 56.215 34.497 1.00 44.79 39 ASP B N 1
ATOM 1935 C CA . ASP B 1 42 ? 33.704 56.421 35.948 1.00 47.15 39 ASP B CA 1
ATOM 1936 C C . ASP B 1 42 ? 32.434 57.216 36.321 1.00 48.04 39 ASP B C 1
ATOM 1937 O O . ASP B 1 42 ? 31.725 56.839 37.249 1.00 46.65 39 ASP B O 1
ATOM 1942 N N . ALA B 1 43 ? 32.154 58.304 35.572 1.00 44.53 40 ALA B N 1
ATOM 1943 C CA . ALA B 1 43 ? 30.969 59.149 35.740 1.00 44.32 40 ALA B CA 1
ATOM 1944 C C . ALA B 1 43 ? 29.694 58.325 35.544 1.00 43.32 40 ALA B C 1
ATOM 1945 O O . ALA B 1 43 ? 28.747 58.495 36.313 1.00 40.60 40 ALA B O 1
ATOM 1947 N N . LEU B 1 44 ? 29.689 57.386 34.563 1.00 40.39 41 LEU B N 1
ATOM 1948 C CA . LEU B 1 44 ? 28.509 56.530 34.290 1.00 37.85 41 LEU B CA 1
ATOM 1949 C C . LEU B 1 44 ? 28.277 55.528 35.425 1.00 42.93 41 LEU B C 1
ATOM 1950 O O . LEU B 1 44 ? 27.132 55.274 35.799 1.00 44.34 41 LEU B O 1
ATOM 1955 N N . GLY B 1 45 ? 29.366 55.020 35.988 1.00 39.23 42 GLY B N 1
ATOM 1956 C CA . GLY B 1 45 ? 29.343 54.121 37.137 1.00 39.52 42 GLY B CA 1
ATOM 1957 C C . GLY B 1 45 ? 28.870 54.842 38.374 1.00 41.93 42 GLY B C 1
ATOM 1958 O O . GLY B 1 45 ? 28.101 54.279 39.163 1.00 40.31 42 GLY B O 1
ATOM 1959 N N . ALA B 1 46 ? 29.290 56.118 38.536 1.00 41.13 43 ALA B N 1
ATOM 1960 C CA . ALA B 1 46 ? 28.841 56.921 39.672 1.00 44.13 43 ALA B CA 1
ATOM 1961 C C . ALA B 1 46 ? 27.353 57.303 39.499 1.00 45.01 43 ALA B C 1
ATOM 1962 O O . ALA B 1 46 ? 26.608 57.351 40.475 1.00 47.28 43 ALA B O 1
ATOM 1964 N N . ALA B 1 47 ? 26.931 57.565 38.276 1.00 38.12 44 ALA B N 1
ATOM 1965 C CA . ALA B 1 47 ? 25.526 57.879 37.961 1.00 36.86 44 ALA B CA 1
ATOM 1966 C C . ALA B 1 47 ? 24.609 56.703 38.372 1.00 40.77 44 ALA B C 1
ATOM 1967 O O . ALA B 1 47 ? 23.573 56.908 39.009 1.00 41.48 44 ALA B O 1
ATOM 1969 N N . LEU B 1 48 ? 25.028 55.465 38.056 1.00 34.72 45 LEU B N 1
ATOM 1970 C CA . LEU B 1 48 ? 24.289 54.260 38.401 1.00 34.15 45 LEU B CA 1
ATOM 1971 C C . LEU B 1 48 ? 24.280 54.089 39.915 1.00 38.42 45 LEU B C 1
ATOM 1972 O O . LEU B 1 48 ? 23.258 53.697 40.485 1.00 35.53 45 LEU B O 1
ATOM 1977 N N . ASP B 1 49 ? 25.403 54.451 40.583 1.00 36.25 46 ASP B N 1
ATOM 1978 C CA . ASP B 1 49 ? 25.438 54.442 42.048 1.00 39.01 46 ASP B CA 1
ATOM 1979 C C . ASP B 1 49 ? 24.366 55.411 42.600 1.00 44.03 46 ASP B C 1
ATOM 1980 O O . ASP B 1 49 ? 23.704 55.111 43.588 1.00 44.45 46 ASP B O 1
ATOM 1985 N N . ARG B 1 50 ? 24.163 56.555 41.930 1.00 40.95 47 ARG B N 1
ATOM 1986 C CA . ARG B 1 50 ? 23.194 57.560 42.402 1.00 41.55 47 ARG B CA 1
ATOM 1987 C C . ARG B 1 50 ? 21.772 57.071 42.162 1.00 43.95 47 ARG B C 1
ATOM 1988 O O . ARG B 1 50 ? 20.939 57.188 43.054 1.00 44.49 47 ARG B O 1
ATOM 1996 N N . ALA B 1 51 ? 21.508 56.486 40.970 1.00 39.99 48 ALA B N 1
ATOM 1997 C CA . ALA B 1 51 ? 20.194 55.963 40.586 1.00 38.84 48 ALA B CA 1
ATOM 1998 C C . ALA B 1 51 ? 19.761 54.865 41.534 1.00 44.63 48 ALA B C 1
ATOM 1999 O O . ALA B 1 51 ? 18.616 54.859 41.982 1.00 45.26 48 ALA B O 1
ATOM 2001 N N . GLU B 1 52 ? 20.695 53.976 41.879 1.00 43.66 49 GLU B N 1
ATOM 2002 C CA . GLU B 1 52 ? 20.521 52.854 42.814 1.00 44.84 49 GLU B CA 1
ATOM 2003 C C . GLU B 1 52 ? 20.246 53.324 44.273 1.00 50.41 49 GLU B C 1
ATOM 2004 O O . GLU B 1 52 ? 19.377 52.746 44.932 1.00 49.69 49 GLU B O 1
ATOM 2010 N N . ALA B 1 53 ? 20.921 54.409 44.740 1.00 47.51 50 ALA B N 1
ATOM 2011 C CA . ALA B 1 53 ? 20.720 54.924 46.105 1.00 50.03 50 ALA B CA 1
ATOM 2012 C C . ALA B 1 53 ? 19.408 55.705 46.264 1.00 53.61 50 ALA B C 1
ATOM 2013 O O . ALA B 1 53 ? 19.029 55.988 47.401 1.00 54.27 50 ALA B O 1
ATOM 2015 N N . ASP B 1 54 ? 18.702 56.042 45.146 1.00 48.51 51 ASP B N 1
ATOM 2016 C CA . ASP B 1 54 ? 17.410 56.753 45.199 1.00 48.27 51 ASP B CA 1
ATOM 2017 C C . ASP B 1 54 ? 16.243 55.755 45.079 1.00 53.25 51 ASP B C 1
ATOM 2018 O O . ASP B 1 54 ? 15.996 55.251 43.986 1.00 50.42 51 ASP B O 1
ATOM 2023 N N . PRO B 1 55 ? 15.465 55.509 46.166 1.00 54.90 52 PRO B N 1
ATOM 2024 C CA . PRO B 1 55 ? 14.342 54.548 46.081 1.00 54.78 52 PRO B CA 1
ATOM 2025 C C . PRO B 1 55 ? 13.240 54.911 45.071 1.00 53.54 52 PRO B C 1
ATOM 2026 O O . PRO B 1 55 ? 12.507 54.021 44.620 1.00 51.03 52 PRO B O 1
ATOM 2030 N N . GLU B 1 56 ? 13.125 56.195 44.722 1.00 49.36 53 GLU B N 1
ATOM 2031 C CA . GLU B 1 56 ? 12.122 56.662 43.773 1.00 48.21 53 GLU B CA 1
ATOM 2032 C C . GLU B 1 56 ? 12.601 56.556 42.319 1.00 51.40 53 GLU B C 1
ATOM 2033 O O . GLU B 1 56 ? 11.771 56.680 41.404 1.00 50.85 53 GLU B O 1
ATOM 2039 N N . CYS B 1 57 ? 13.930 56.357 42.106 1.00 45.92 54 CYS B N 1
ATOM 2040 C CA . CYS B 1 57 ? 14.510 56.316 40.775 1.00 43.04 54 CYS B CA 1
ATOM 2041 C C . CYS B 1 57 ? 14.304 54.959 40.175 1.00 43.85 54 CYS B C 1
ATOM 2042 O O . CYS B 1 57 ? 14.801 53.988 40.707 1.00 42.49 54 CYS B O 1
ATOM 2045 N N . ARG B 1 58 ? 13.551 54.892 39.079 1.00 39.86 55 ARG B N 1
ATOM 2046 C CA . ARG B 1 58 ? 13.239 53.624 38.417 1.00 37.99 55 ARG B CA 1
ATOM 2047 C C . ARG B 1 58 ? 13.994 53.449 37.140 1.00 39.33 55 ARG B C 1
ATOM 2048 O O . ARG B 1 58 ? 14.159 52.315 36.682 1.00 39.64 55 ARG B O 1
ATOM 2056 N N . VAL B 1 59 ? 14.435 54.560 36.532 1.00 32.48 56 VAL B N 1
ATOM 2057 C CA . VAL B 1 59 ? 15.089 54.494 35.235 1.00 29.11 56 VAL B CA 1
ATOM 2058 C C . VAL B 1 59 ? 16.419 55.268 35.251 1.00 33.42 56 VAL B C 1
ATOM 2059 O O . VAL B 1 59 ? 16.464 56.426 35.717 1.00 32.58 56 VAL B O 1
ATOM 2063 N N . LEU B 1 60 ? 17.490 54.632 34.674 1.00 31.47 57 LEU B N 1
ATOM 2064 C CA . LEU B 1 60 ? 18.727 55.322 34.319 1.00 30.71 57 LEU B CA 1
ATOM 2065 C C . LEU B 1 60 ? 18.604 55.593 32.809 1.00 33.94 57 LEU B C 1
ATOM 2066 O O . LEU B 1 60 ? 18.568 54.649 32.002 1.00 32.01 57 LEU B O 1
ATOM 2071 N N . LEU B 1 61 ? 18.366 56.856 32.454 1.00 29.69 58 LEU B N 1
ATOM 2072 C CA . LEU B 1 61 ? 18.161 57.255 31.076 1.00 27.65 58 LEU B CA 1
ATOM 2073 C C . LEU B 1 61 ? 19.515 57.719 30.508 1.00 30.56 58 LEU B C 1
ATOM 2074 O O . LEU B 1 61 ? 20.071 58.716 30.973 1.00 29.60 58 LEU B O 1
ATOM 2079 N N . LEU B 1 62 ? 20.046 56.964 29.547 1.00 25.19 59 LEU B N 1
ATOM 2080 C CA . LEU B 1 62 ? 21.353 57.208 28.958 1.00 25.86 59 LEU B CA 1
ATOM 2081 C C . LEU B 1 62 ? 21.149 57.757 27.576 1.00 26.99 59 LEU B C 1
ATOM 2082 O O . LEU B 1 62 ? 20.421 57.152 26.785 1.00 25.29 59 LEU B O 1
ATOM 2087 N N . GLU B 1 63 ? 21.708 58.950 27.303 1.00 24.27 60 GLU B N 1
ATOM 2088 C CA . GLU B 1 63 ? 21.538 59.548 25.986 1.00 23.67 60 GLU B CA 1
ATOM 2089 C C . GLU B 1 63 ? 22.784 60.301 25.598 1.00 28.96 60 GLU B C 1
ATOM 2090 O O . GLU B 1 63 ? 23.657 60.547 26.443 1.00 31.78 60 GLU B O 1
ATOM 2096 N N . GLY B 1 64 ? 22.818 60.719 24.348 1.00 24.78 61 GLY B N 1
ATOM 2097 C CA . GLY B 1 64 ? 23.908 61.486 23.776 1.00 25.03 61 GLY B CA 1
ATOM 2098 C C . GLY B 1 64 ? 23.490 62.912 23.544 1.00 31.91 61 GLY B C 1
ATOM 2099 O O . GLY B 1 64 ? 22.571 63.409 24.201 1.00 34.61 61 GLY B O 1
ATOM 2100 N N . SER B 1 65 ? 24.178 63.594 22.644 1.00 29.05 62 SER B N 1
ATOM 2101 C CA . SER B 1 65 ? 23.879 65.000 22.356 1.00 31.11 62 SER B CA 1
ATOM 2102 C C . SER B 1 65 ? 24.424 65.390 20.994 1.00 35.51 62 SER B C 1
ATOM 2103 O O . SER B 1 65 ? 25.391 64.781 20.536 1.00 33.34 62 SER B O 1
ATOM 2106 N N . GLY B 1 66 ? 23.769 66.378 20.372 1.00 33.55 63 GLY B N 1
ATOM 2107 C CA . GLY B 1 66 ? 24.110 66.985 19.085 1.00 35.04 63 GLY B CA 1
ATOM 2108 C C . GLY B 1 66 ? 24.313 66.048 17.903 1.00 38.39 63 GLY B C 1
ATOM 2109 O O . GLY B 1 66 ? 25.208 66.284 17.097 1.00 37.14 63 GLY B O 1
ATOM 2110 N N . GLY B 1 67 ? 23.503 64.986 17.805 1.00 33.89 64 GLY B N 1
ATOM 2111 C CA . GLY B 1 67 ? 23.606 64.031 16.703 1.00 31.48 64 GLY B CA 1
ATOM 2112 C C . GLY B 1 67 ? 24.487 62.824 16.950 1.00 33.17 64 GLY B C 1
ATOM 2113 O O . GLY B 1 67 ? 24.611 61.959 16.069 1.00 31.69 64 GLY B O 1
ATOM 2114 N N . THR B 1 68 ? 25.100 62.727 18.139 1.00 28.10 65 THR B N 1
ATOM 2115 C CA . THR B 1 68 ? 25.885 61.527 18.475 1.00 25.91 65 THR B CA 1
ATOM 2116 C C . THR B 1 68 ? 25.460 60.937 19.820 1.00 29.70 65 THR B C 1
ATOM 2117 O O . THR B 1 68 ? 25.332 61.652 20.817 1.00 27.64 65 THR B O 1
ATOM 2121 N N . PHE B 1 69 ? 25.232 59.630 19.836 1.00 26.04 66 PHE B N 1
ATOM 2122 C CA . PHE B 1 69 ? 24.950 58.928 21.064 1.00 24.23 66 PHE B CA 1
ATOM 2123 C C . PHE B 1 69 ? 26.273 58.658 21.736 1.00 25.50 66 PHE B C 1
ATOM 2124 O O . PHE B 1 69 ? 26.548 59.249 22.784 1.00 26.33 66 PHE B O 1
ATOM 2132 N N . CYS B 1 70 ? 27.123 57.853 21.092 1.00 25.22 67 CYS B N 1
ATOM 2133 C CA . CYS B 1 70 ? 28.425 57.398 21.608 1.00 27.84 67 CYS B CA 1
ATOM 2134 C C . CYS B 1 70 ? 29.238 56.736 20.488 1.00 32.09 67 CYS B C 1
ATOM 2135 O O . CYS B 1 70 ? 28.698 55.927 19.747 1.00 28.68 67 CYS B O 1
ATOM 2138 N N . THR B 1 71 ? 30.527 57.048 20.385 1.00 32.27 68 THR B N 1
ATOM 2139 C CA . THR B 1 71 ? 31.343 56.415 19.351 1.00 32.90 68 THR B CA 1
ATOM 2140 C C . THR B 1 71 ? 32.355 55.393 19.932 1.00 36.24 68 THR B C 1
ATOM 2141 O O . THR B 1 71 ? 33.245 54.924 19.231 1.00 35.50 68 THR B O 1
ATOM 2145 N N . GLY B 1 72 ? 32.100 54.934 21.131 1.00 37.19 69 GLY B N 1
ATOM 2146 C CA . GLY B 1 72 ? 32.942 53.887 21.709 1.00 40.53 69 GLY B CA 1
ATOM 2147 C C . GLY B 1 72 ? 34.000 54.397 22.643 1.00 47.69 69 GLY B C 1
ATOM 2148 O O . GLY B 1 72 ? 33.844 55.487 23.190 1.00 47.85 69 GLY B O 1
ATOM 2149 N N . LEU B 1 73 ? 35.069 53.604 22.828 1.00 46.78 70 LEU B N 1
ATOM 2150 C CA . LEU B 1 73 ? 36.195 53.926 23.713 1.00 49.29 70 LEU B CA 1
ATOM 2151 C C . LEU B 1 73 ? 37.168 54.952 23.097 1.00 54.16 70 LEU B C 1
ATOM 2152 O O . LEU B 1 73 ? 37.330 54.998 21.878 1.00 54.07 70 LEU B O 1
ATOM 2157 N N . ASP B 1 74 ? 37.823 55.754 23.967 1.00 52.03 71 ASP B N 1
ATOM 2158 C CA . ASP B 1 74 ? 38.786 56.810 23.638 1.00 66.15 71 ASP B CA 1
ATOM 2159 C C . ASP B 1 74 ? 40.091 56.202 23.114 1.00 102.88 71 ASP B C 1
ATOM 2160 O O . ASP B 1 74 ? 40.561 55.186 23.637 1.00 64.29 71 ASP B O 1
ATOM 2165 N N . ARG B 1 91 ? 41.531 47.658 30.081 1.00 69.04 88 ARG B N 1
ATOM 2166 C CA . ARG B 1 91 ? 41.930 48.827 30.883 1.00 71.07 88 ARG B CA 1
ATOM 2167 C C . ARG B 1 91 ? 40.692 49.680 31.121 1.00 70.40 88 ARG B C 1
ATOM 2168 O O . ARG B 1 91 ? 40.103 49.672 32.209 1.00 69.79 88 ARG B O 1
ATOM 2176 N N . GLY B 1 92 ? 40.316 50.394 30.062 1.00 63.08 89 GLY B N 1
ATOM 2177 C CA . GLY B 1 92 ? 39.076 51.133 29.919 1.00 58.07 89 GLY B CA 1
ATOM 2178 C C . GLY B 1 92 ? 38.099 50.088 29.406 1.00 55.38 89 GLY B C 1
ATOM 2179 O O . GLY B 1 92 ? 36.900 50.178 29.673 1.00 52.17 89 GLY B O 1
ATOM 2180 N N . GLY B 1 93 ? 38.650 49.081 28.701 1.00 43.46 90 GLY B N 1
ATOM 2181 C CA . GLY B 1 93 ? 37.960 47.900 28.180 1.00 41.35 90 GLY B CA 1
ATOM 2182 C C . GLY B 1 93 ? 37.367 47.064 29.311 1.00 44.58 90 GLY B C 1
ATOM 2183 O O . GLY B 1 93 ? 36.213 46.636 29.226 1.00 42.61 90 GLY B O 1
ATOM 2184 N N . ALA B 1 94 ? 38.115 46.923 30.429 1.00 40.19 91 ALA B N 1
ATOM 2185 C CA . ALA B 1 94 ? 37.643 46.232 31.627 1.00 39.07 91 ALA B CA 1
ATOM 2186 C C . ALA B 1 94 ? 36.547 47.062 32.311 1.00 40.62 91 ALA B C 1
ATOM 2187 O O . ALA B 1 94 ? 35.542 46.532 32.776 1.00 39.18 91 ALA B O 1
ATOM 2189 N N . GLU B 1 95 ? 36.745 48.370 32.372 1.00 37.77 92 GLU B N 1
ATOM 2190 C CA . GLU B 1 95 ? 35.771 49.276 32.953 1.00 37.84 92 GLU B CA 1
ATOM 2191 C C . GLU B 1 95 ? 34.469 49.245 32.139 1.00 38.29 92 GLU B C 1
ATOM 2192 O O . GLU B 1 95 ? 33.386 49.157 32.705 1.00 35.83 92 GLU B O 1
ATOM 2198 N N . PHE B 1 96 ? 34.597 49.291 30.813 1.00 35.02 93 PHE B N 1
ATOM 2199 C CA . PHE B 1 96 ? 33.476 49.274 29.872 1.00 34.76 93 PHE B CA 1
ATOM 2200 C C . PHE B 1 96 ? 32.657 47.980 30.042 1.00 40.29 93 PHE B C 1
ATOM 2201 O O . PHE B 1 96 ? 31.426 48.030 30.141 1.00 36.33 93 PHE B O 1
ATOM 2209 N N . LEU B 1 97 ? 33.379 46.822 30.090 1.00 37.99 94 LEU B N 1
ATOM 2210 C CA . LEU B 1 97 ? 32.756 45.511 30.286 1.00 37.81 94 LEU B CA 1
ATOM 2211 C C . LEU B 1 97 ? 32.089 45.426 31.668 1.00 40.27 94 LEU B C 1
ATOM 2212 O O . LEU B 1 97 ? 30.999 44.855 31.771 1.00 38.35 94 LEU B O 1
ATOM 2217 N N . ALA B 1 98 ? 32.749 45.961 32.716 1.00 34.66 95 ALA B N 1
ATOM 2218 C CA . ALA B 1 98 ? 32.173 45.945 34.058 1.00 34.38 95 ALA B CA 1
ATOM 2219 C C . ALA B 1 98 ? 30.927 46.816 34.131 1.00 37.39 95 ALA B C 1
ATOM 2220 O O . ALA B 1 98 ? 29.988 46.407 34.785 1.00 40.27 95 ALA B O 1
ATOM 2222 N N . LEU B 1 99 ? 30.889 47.966 33.429 1.00 31.88 96 LEU B N 1
ATOM 2223 C CA . LEU B 1 99 ? 29.724 48.884 33.411 1.00 31.57 96 LEU B CA 1
ATOM 2224 C C . LEU B 1 99 ? 28.492 48.257 32.735 1.00 35.48 96 LEU B C 1
ATOM 2225 O O . LEU B 1 99 ? 27.363 48.363 33.259 1.00 34.37 96 LEU B O 1
ATOM 2238 N N . ARG B 1 101 ? 27.995 44.971 32.429 1.00 32.53 98 ARG B N 1
ATOM 2239 C CA . ARG B 1 101 ? 27.575 43.903 33.324 1.00 32.99 98 ARG B CA 1
ATOM 2240 C C . ARG B 1 101 ? 26.662 44.457 34.422 1.00 37.26 98 ARG B C 1
ATOM 2241 O O . ARG B 1 101 ? 25.631 43.855 34.682 1.00 37.95 98 ARG B O 1
ATOM 2249 N N . ARG B 1 102 ? 27.024 45.606 35.039 1.00 34.19 99 ARG B N 1
ATOM 2250 C CA . ARG B 1 102 ? 26.173 46.288 36.007 1.00 33.47 99 ARG B CA 1
ATOM 2251 C C . ARG B 1 102 ? 24.788 46.568 35.421 1.00 35.51 99 ARG B C 1
ATOM 2252 O O . ARG B 1 102 ? 23.781 46.421 36.123 1.00 34.96 99 ARG B O 1
ATOM 2260 N N . PHE B 1 103 ? 24.728 47.021 34.135 1.00 30.56 100 PHE B N 1
ATOM 2261 C CA . PHE B 1 103 ? 23.459 47.343 33.472 1.00 28.23 100 PHE B CA 1
ATOM 2262 C C . PHE B 1 103 ? 22.498 46.132 33.510 1.00 35.41 100 PHE B C 1
ATOM 2263 O O . PHE B 1 103 ? 21.280 46.318 33.628 1.00 35.74 100 PHE B O 1
ATOM 2271 N N . GLY B 1 104 ? 23.083 44.930 33.402 1.00 33.11 101 GLY B N 1
ATOM 2272 C CA . GLY B 1 104 ? 22.383 43.644 33.367 1.00 33.68 101 GLY B CA 1
ATOM 2273 C C . GLY B 1 104 ? 21.938 43.123 34.711 1.00 37.79 101 GLY B C 1
ATOM 2274 O O . GLY B 1 104 ? 21.253 42.112 34.780 1.00 38.63 101 GLY B O 1
ATOM 2275 N N . GLU B 1 105 ? 22.344 43.780 35.794 1.00 36.42 102 GLU B N 1
ATOM 2276 C CA . GLU B 1 105 ? 21.983 43.308 37.116 1.00 36.27 102 GLU B CA 1
ATOM 2277 C C . GLU B 1 105 ? 21.322 44.394 37.949 1.00 35.96 102 GLU B C 1
ATOM 2278 O O . GLU B 1 105 ? 20.593 44.080 38.887 1.00 33.50 102 GLU B O 1
ATOM 2284 N N . THR B 1 106 ? 21.603 45.667 37.633 1.00 30.58 103 THR B N 1
ATOM 2285 C CA . THR B 1 106 ? 21.118 46.791 38.431 1.00 29.93 103 THR B CA 1
ATOM 2286 C C . THR B 1 106 ? 19.579 46.707 38.608 1.00 32.70 103 THR B C 1
ATOM 2287 O O . THR B 1 106 ? 18.875 46.451 37.627 1.00 31.97 103 THR B O 1
ATOM 2291 N N . PRO B 1 107 ? 19.041 46.935 39.832 1.00 32.18 104 PRO B N 1
ATOM 2292 C CA . PRO B 1 107 ? 17.588 46.798 40.037 1.00 32.70 104 PRO B CA 1
ATOM 2293 C C . PRO B 1 107 ? 16.765 47.995 39.525 1.00 40.55 104 PRO B C 1
ATOM 2294 O O . PRO B 1 107 ? 15.825 48.446 40.187 1.00 44.68 104 PRO B O 1
ATOM 2298 N N . LEU B 1 108 ? 17.116 48.500 38.360 1.00 34.52 105 LEU B N 1
ATOM 2299 C CA . LEU B 1 108 ? 16.402 49.589 37.721 1.00 34.26 105 LEU B CA 1
ATOM 2300 C C . LEU B 1 108 ? 16.486 49.372 36.224 1.00 35.73 105 LEU B C 1
ATOM 2301 O O . LEU B 1 108 ? 17.237 48.500 35.776 1.00 34.99 105 LEU B O 1
ATOM 2306 N N . ALA B 1 109 ? 15.653 50.080 35.462 1.00 31.03 106 ALA B N 1
ATOM 2307 C CA . ALA B 1 109 ? 15.658 49.938 34.016 1.00 28.45 106 ALA B CA 1
ATOM 2308 C C . ALA B 1 109 ? 16.635 50.919 33.373 1.00 30.66 106 ALA B C 1
ATOM 2309 O O . ALA B 1 109 ? 16.504 52.150 33.517 1.00 29.05 106 ALA B O 1
ATOM 2311 N N . VAL B 1 110 ? 17.635 50.363 32.682 1.00 25.64 107 VAL B N 1
ATOM 2312 C CA . VAL B 1 110 ? 18.601 51.197 31.935 1.00 25.10 107 VAL B CA 1
ATOM 2313 C C . VAL B 1 110 ? 18.049 51.339 30.531 1.00 27.14 107 VAL B C 1
ATOM 2314 O O . VAL B 1 110 ? 17.819 50.331 29.858 1.00 26.28 107 VAL B O 1
ATOM 2318 N N . VAL B 1 111 ? 17.786 52.582 30.108 1.00 23.49 108 VAL B N 1
ATOM 2319 C CA . VAL B 1 111 ? 17.197 52.815 28.822 1.00 22.07 108 VAL B CA 1
ATOM 2320 C C . VAL B 1 111 ? 18.128 53.692 28.042 1.00 26.30 108 VAL B C 1
ATOM 2321 O O . VAL B 1 111 ? 18.425 54.795 28.486 1.00 26.96 108 VAL B O 1
ATOM 2325 N N . ALA B 1 112 ? 18.611 53.198 26.889 1.00 22.19 109 ALA B N 1
ATOM 2326 C CA . ALA B 1 112 ? 19.477 53.955 25.990 1.00 22.18 109 ALA B CA 1
ATOM 2327 C C . ALA B 1 112 ? 18.577 54.671 25.003 1.00 27.69 109 ALA B C 1
ATOM 2328 O O . ALA B 1 112 ? 17.823 54.039 24.242 1.00 26.63 109 ALA B O 1
ATOM 2330 N N . CYS B 1 113 ? 18.613 55.985 25.057 1.00 25.02 110 CYS B N 1
ATOM 2331 C CA . CYS B 1 113 ? 17.806 56.828 24.163 1.00 25.26 110 CYS B CA 1
ATOM 2332 C C . CYS B 1 113 ? 18.756 57.337 23.123 1.00 29.20 110 CYS B C 1
ATOM 2333 O O . CYS B 1 113 ? 19.668 58.122 23.420 1.00 26.79 110 CYS B O 1
ATOM 2336 N N . VAL B 1 114 ? 18.615 56.806 21.910 1.00 25.34 111 VAL B N 1
ATOM 2337 C CA . VAL B 1 114 ? 19.544 57.121 20.804 1.00 24.46 111 VAL B CA 1
ATOM 2338 C C . VAL B 1 114 ? 18.942 58.126 19.863 1.00 25.52 111 VAL B C 1
ATOM 2339 O O . VAL B 1 114 ? 17.802 57.993 19.421 1.00 22.90 111 VAL B O 1
ATOM 2343 N N . ASP B 1 115 ? 19.689 59.210 19.627 1.00 25.18 112 ASP B N 1
ATOM 2344 C CA . ASP B 1 115 ? 19.232 60.206 18.671 1.00 25.09 112 ASP B CA 1
ATOM 2345 C C . ASP B 1 115 ? 20.443 60.594 17.785 1.00 31.60 112 ASP B C 1
ATOM 2346 O O . ASP B 1 115 ? 21.073 61.598 18.018 1.00 35.59 112 ASP B O 1
ATOM 2351 N N . GLY B 1 116 ? 20.768 59.775 16.808 1.00 26.55 113 GLY B N 1
ATOM 2352 C CA . GLY B 1 116 ? 21.934 60.008 15.965 1.00 25.05 113 GLY B CA 1
ATOM 2353 C C . GLY B 1 116 ? 22.891 58.822 15.967 1.00 29.03 113 GLY B C 1
ATOM 2354 O O . GLY B 1 116 ? 22.474 57.663 16.018 1.00 28.06 113 GLY B O 1
ATOM 2355 N N . ARG B 1 117 ? 24.194 59.099 15.878 1.00 26.87 114 ARG B N 1
ATOM 2356 C CA . ARG B 1 117 ? 25.282 58.128 15.732 1.00 25.72 114 ARG B CA 1
ATOM 2357 C C . ARG B 1 117 ? 25.611 57.314 16.974 1.00 26.91 114 ARG B C 1
ATOM 2358 O O . ARG B 1 117 ? 25.984 57.861 18.020 1.00 26.07 114 ARG B O 1
ATOM 2366 N N . ALA B 1 118 ? 25.551 55.980 16.815 1.00 21.14 115 ALA B N 1
ATOM 2367 C CA . ALA B 1 118 ? 26.038 54.958 17.753 1.00 20.95 115 ALA B CA 1
ATOM 2368 C C . ALA B 1 118 ? 27.051 54.088 16.960 1.00 26.20 115 ALA B C 1
ATOM 2369 O O . ALA B 1 118 ? 26.629 53.391 16.054 1.00 27.25 115 ALA B O 1
ATOM 2371 N N . ALA B 1 119 ? 28.369 54.159 17.269 1.00 24.03 116 ALA B N 1
ATOM 2372 C CA . ALA B 1 119 ? 29.451 53.453 16.571 1.00 24.10 116 ALA B CA 1
ATOM 2373 C C . ALA B 1 119 ? 30.331 52.734 17.528 1.00 30.45 116 ALA B C 1
ATOM 2374 O O . ALA B 1 119 ? 30.664 53.244 18.613 1.00 29.90 116 ALA B O 1
ATOM 2376 N N . GLY B 1 120 ? 30.709 51.537 17.108 1.00 29.42 117 GLY B N 1
ATOM 2377 C CA . GLY B 1 120 ? 31.609 50.654 17.833 1.00 29.14 117 GLY B CA 1
ATOM 2378 C C . GLY B 1 120 ? 31.184 50.409 19.263 1.00 32.29 117 GLY B C 1
ATOM 2379 O O . GLY B 1 120 ? 30.103 49.888 19.504 1.00 32.41 117 GLY B O 1
ATOM 2380 N N . GLY B 1 121 ? 31.997 50.863 20.203 1.00 28.41 118 GLY B N 1
ATOM 2381 C CA . GLY B 1 121 ? 31.685 50.752 21.617 1.00 27.81 118 GLY B CA 1
ATOM 2382 C C . GLY B 1 121 ? 30.359 51.383 21.984 1.00 30.94 118 GLY B C 1
ATOM 2383 O O . GLY B 1 121 ? 29.722 50.949 22.942 1.00 32.78 118 GLY B O 1
ATOM 2384 N N . GLY B 1 122 ? 29.945 52.411 21.235 1.00 26.27 119 GLY B N 1
ATOM 2385 C CA . GLY B 1 122 ? 28.667 53.086 21.473 1.00 24.99 119 GLY B CA 1
ATOM 2386 C C . GLY B 1 122 ? 27.494 52.152 21.253 1.00 27.02 119 GLY B C 1
ATOM 2387 O O . GLY B 1 122 ? 26.455 52.284 21.909 1.00 26.90 119 GLY B O 1
ATOM 2388 N N . VAL B 1 123 ? 27.663 51.195 20.324 1.00 22.44 120 VAL B N 1
ATOM 2389 C CA . VAL B 1 123 ? 26.616 50.159 20.030 1.00 21.74 120 VAL B CA 1
ATOM 2390 C C . VAL B 1 123 ? 26.496 49.203 21.215 1.00 27.42 120 VAL B C 1
ATOM 2391 O O . VAL B 1 123 ? 25.364 48.835 21.585 1.00 27.48 120 VAL B O 1
ATOM 2395 N N . GLY B 1 124 ? 27.652 48.837 21.801 1.00 24.19 121 GLY B N 1
ATOM 2396 C CA . GLY B 1 124 ? 27.723 47.993 22.985 1.00 25.25 121 GLY B CA 1
ATOM 2397 C C . GLY B 1 124 ? 27.021 48.642 24.169 1.00 29.55 121 GLY B C 1
ATOM 2398 O O . GLY B 1 124 ? 26.275 47.982 24.881 1.00 27.80 121 GLY B O 1
ATOM 2399 N N . LEU B 1 125 ? 27.263 49.952 24.387 1.00 28.74 122 LEU B N 1
ATOM 2400 C CA . LEU B 1 125 ? 26.662 50.733 25.476 1.00 29.35 122 LEU B CA 1
ATOM 2401 C C . LEU B 1 125 ? 25.132 50.775 25.330 1.00 30.71 122 LEU B C 1
ATOM 2402 O O . LEU B 1 125 ? 24.418 50.620 26.321 1.00 30.43 122 LEU B O 1
ATOM 2407 N N . ALA B 1 126 ? 24.623 50.916 24.095 1.00 26.99 123 ALA B N 1
ATOM 2408 C CA . ALA B 1 126 ? 23.173 50.853 23.870 1.00 25.20 123 ALA B CA 1
ATOM 2409 C C . ALA B 1 126 ? 22.661 49.396 24.034 1.00 30.00 123 ALA B C 1
ATOM 2410 O O . ALA B 1 126 ? 21.710 49.122 24.793 1.00 29.31 123 ALA B O 1
ATOM 2412 N N . ALA B 1 127 ? 23.294 48.438 23.326 1.00 26.40 124 ALA B N 1
ATOM 2413 C CA . ALA B 1 127 ? 22.823 47.044 23.343 1.00 25.48 124 ALA B CA 1
ATOM 2414 C C . ALA B 1 127 ? 22.810 46.436 24.779 1.00 28.39 124 ALA B C 1
ATOM 2415 O O . ALA B 1 127 ? 21.960 45.581 25.063 1.00 25.72 124 ALA B O 1
ATOM 2417 N N . ALA B 1 128 ? 23.665 46.951 25.697 1.00 24.33 125 ALA B N 1
ATOM 2418 C CA . ALA B 1 128 ? 23.728 46.479 27.078 1.00 26.04 125 ALA B CA 1
ATOM 2419 C C . ALA B 1 128 ? 22.574 47.009 27.936 1.00 27.77 125 ALA B C 1
ATOM 2420 O O . ALA B 1 128 ? 22.335 46.483 29.015 1.00 27.39 125 ALA B O 1
ATOM 2422 N N . ALA B 1 129 ? 21.905 48.066 27.482 1.00 23.86 126 ALA B N 1
ATOM 2423 C CA . ALA B 1 129 ? 20.783 48.644 28.194 1.00 25.36 126 ALA B CA 1
ATOM 2424 C C . ALA B 1 129 ? 19.627 47.643 28.145 1.00 28.22 126 ALA B C 1
ATOM 2425 O O . ALA B 1 129 ? 19.608 46.751 27.282 1.00 24.42 126 ALA B O 1
ATOM 2427 N N . ASP B 1 130 ? 18.686 47.781 29.080 1.00 24.66 127 ASP B N 1
ATOM 2428 C CA . ASP B 1 130 ? 17.484 46.974 29.098 1.00 25.45 127 ASP B CA 1
ATOM 2429 C C . ASP B 1 130 ? 16.661 47.244 27.818 1.00 29.42 127 ASP B C 1
ATOM 2430 O O . ASP B 1 130 ? 16.257 46.268 27.158 1.00 27.63 127 ASP B O 1
ATOM 2435 N N . LEU B 1 131 ? 16.493 48.567 27.437 1.00 24.53 128 LEU B N 1
ATOM 2436 C CA . LEU B 1 131 ? 15.723 48.973 26.268 1.00 23.87 128 LEU B CA 1
ATOM 2437 C C . LEU B 1 131 ? 16.468 49.977 25.470 1.00 28.21 128 LEU B C 1
ATOM 2438 O O . LEU B 1 131 ? 17.180 50.836 26.013 1.00 29.87 128 LEU B O 1
ATOM 2443 N N . VAL B 1 132 ? 16.343 49.864 24.159 1.00 23.36 129 VAL B N 1
ATOM 2444 C CA . VAL B 1 132 ? 16.957 50.817 23.242 1.00 20.38 129 VAL B CA 1
ATOM 2445 C C . VAL B 1 132 ? 15.815 51.529 22.504 1.00 21.38 129 VAL B C 1
ATOM 2446 O O . VAL B 1 132 ? 15.024 50.889 21.779 1.00 20.58 129 VAL B O 1
ATOM 2450 N N . ILE B 1 133 ? 15.710 52.826 22.699 1.00 20.20 130 ILE B N 1
ATOM 2451 C CA . ILE B 1 133 ? 14.636 53.695 22.120 1.00 20.03 130 ILE B CA 1
ATOM 2452 C C . ILE B 1 133 ? 15.319 54.713 21.213 1.00 23.05 130 ILE B C 1
ATOM 2453 O O . ILE B 1 133 ? 16.229 55.375 21.655 1.00 25.92 130 ILE B O 1
ATOM 2458 N N . ALA B 1 134 ? 14.992 54.736 19.935 1.00 18.45 131 ALA B N 1
ATOM 2459 C CA . ALA B 1 134 ? 15.770 55.567 18.980 1.00 20.55 131 ALA B CA 1
ATOM 2460 C C . ALA B 1 134 ? 14.905 56.420 18.080 1.00 26.55 131 ALA B C 1
ATOM 2461 O O . ALA B 1 134 ? 13.784 56.037 17.808 1.00 26.09 131 ALA B O 1
ATOM 2463 N N . THR B 1 135 ? 15.451 57.532 17.574 1.00 23.32 132 THR B N 1
ATOM 2464 C CA . THR B 1 135 ? 14.808 58.348 16.577 1.00 23.96 132 THR B CA 1
ATOM 2465 C C . THR B 1 135 ? 15.126 57.792 15.230 1.00 26.03 132 THR B C 1
ATOM 2466 O O . THR B 1 135 ? 16.147 57.121 15.043 1.00 23.73 132 THR B O 1
ATOM 2470 N N . GLU B 1 136 ? 14.314 58.152 14.255 1.00 23.44 133 GLU B N 1
ATOM 2471 C CA . GLU B 1 136 ? 14.502 57.664 12.905 1.00 26.08 133 GLU B CA 1
ATOM 2472 C C . GLU B 1 136 ? 15.888 57.988 12.307 1.00 26.48 133 GLU B C 1
ATOM 2473 O O . GLU B 1 136 ? 16.407 57.143 11.589 1.00 27.23 133 GLU B O 1
ATOM 2479 N N . ARG B 1 137 ? 16.478 59.166 12.601 1.00 21.14 134 ARG B N 1
ATOM 2480 C CA . ARG B 1 137 ? 17.761 59.553 12.027 1.00 23.01 134 ARG B CA 1
ATOM 2481 C C . ARG B 1 137 ? 18.971 58.753 12.582 1.00 24.91 134 ARG B C 1
ATOM 2482 O O . ARG B 1 137 ? 20.065 58.882 12.043 1.00 27.00 134 ARG B O 1
ATOM 2490 N N . SER B 1 138 ? 18.783 57.953 13.669 1.00 21.53 135 SER B N 1
ATOM 2491 C CA . SER B 1 138 ? 19.834 57.188 14.298 1.00 21.63 135 SER B CA 1
ATOM 2492 C C . SER B 1 138 ? 20.409 56.103 13.376 1.00 23.69 135 SER B C 1
ATOM 2493 O O . SER B 1 138 ? 19.685 55.517 12.571 1.00 23.77 135 SER B O 1
ATOM 2496 N N . GLU B 1 139 ? 21.694 55.832 13.524 1.00 20.24 136 GLU B N 1
ATOM 2497 C CA . GLU B 1 139 ? 22.466 54.821 12.781 1.00 21.51 136 GLU B CA 1
ATOM 2498 C C . GLU B 1 139 ? 23.332 54.094 13.716 1.00 25.45 136 GLU B C 1
ATOM 2499 O O . GLU B 1 139 ? 23.920 54.727 14.599 1.00 24.04 136 GLU B O 1
ATOM 2505 N N . PHE B 1 140 ? 23.517 52.781 13.454 1.00 22.35 137 PHE B N 1
ATOM 2506 C CA . PHE B 1 140 ? 24.339 51.900 14.278 1.00 22.04 137 PHE B CA 1
ATOM 2507 C C . PHE B 1 140 ? 25.388 51.265 13.369 1.00 26.98 137 PHE B C 1
ATOM 2508 O O . PHE B 1 140 ? 25.046 50.766 12.290 1.00 25.17 137 PHE B O 1
ATOM 2516 N N . SER B 1 141 ? 26.660 51.293 13.804 1.00 23.59 138 SER B N 1
ATOM 2517 C CA . SER B 1 141 ? 27.734 50.681 13.005 1.00 24.76 138 SER B CA 1
ATOM 2518 C C . SER B 1 141 ? 28.817 50.026 13.864 1.00 28.87 138 SER B C 1
ATOM 2519 O O . SER B 1 141 ? 28.985 50.368 15.030 1.00 30.56 138 SER B O 1
ATOM 2522 N N . LEU B 1 142 ? 29.542 49.095 13.271 1.00 24.84 139 LEU B N 1
ATOM 2523 C CA . LEU B 1 142 ? 30.676 48.434 13.890 1.00 25.63 139 LEU B CA 1
ATOM 2524 C C . LEU B 1 142 ? 31.822 48.613 12.911 1.00 31.78 139 LEU B C 1
ATOM 2525 O O . LEU B 1 142 ? 32.073 47.729 12.089 1.00 30.30 139 LEU B O 1
ATOM 2530 N N . PRO B 1 143 ? 32.479 49.793 12.937 1.00 30.31 140 PRO B N 1
ATOM 2531 C CA . PRO B 1 143 ? 33.556 50.063 11.962 1.00 30.86 140 PRO B CA 1
ATOM 2532 C C . PRO B 1 143 ? 34.914 49.496 12.389 1.00 34.74 140 PRO B C 1
ATOM 2533 O O . PRO B 1 143 ? 35.871 49.716 11.684 1.00 34.30 140 PRO B O 1
ATOM 2537 N N . GLU B 1 144 ? 35.018 48.854 13.569 1.00 32.78 141 GLU B N 1
ATOM 2538 C CA . GLU B 1 144 ? 36.302 48.331 14.086 1.00 34.01 141 GLU B CA 1
ATOM 2539 C C . GLU B 1 144 ? 37.174 47.599 13.041 1.00 37.97 141 GLU B C 1
ATOM 2540 O O . GLU B 1 144 ? 38.403 47.767 13.089 1.00 37.71 141 GLU B O 1
ATOM 2546 N N . ALA B 1 145 ? 36.581 46.780 12.102 1.00 33.11 142 ALA B N 1
ATOM 2547 C CA . ALA B 1 145 ? 37.453 46.038 11.131 1.00 32.85 142 ALA B CA 1
ATOM 2548 C C . ALA B 1 145 ? 38.308 46.991 10.259 1.00 38.52 142 ALA B C 1
ATOM 2549 O O . ALA B 1 145 ? 39.331 46.581 9.728 1.00 40.39 142 ALA B O 1
ATOM 2551 N N . LEU B 1 146 ? 37.870 48.242 10.113 1.00 35.51 143 LEU B N 1
ATOM 2552 C CA . LEU B 1 146 ? 38.572 49.267 9.356 1.00 37.64 143 LEU B CA 1
ATOM 2553 C C . LEU B 1 146 ? 39.919 49.582 9.962 1.00 41.48 143 LEU B C 1
ATOM 2554 O O . LEU B 1 146 ? 40.859 49.794 9.218 1.00 42.89 143 LEU B O 1
ATOM 2559 N N . TRP B 1 147 ? 40.041 49.537 11.297 1.00 41.32 144 TRP B N 1
ATOM 2560 C CA . TRP B 1 147 ? 41.314 49.800 11.994 1.00 44.39 144 TRP B CA 1
ATOM 2561 C C . TRP B 1 147 ? 41.993 48.496 12.435 1.00 45.13 144 TRP B C 1
ATOM 2562 O O . TRP B 1 147 ? 42.849 48.511 13.333 1.00 43.76 144 TRP B O 1
ATOM 2573 N N . GLY B 1 148 ? 41.596 47.379 11.810 1.00 39.97 145 GLY B N 1
ATOM 2574 C CA . GLY B 1 148 ? 42.157 46.070 12.099 1.00 40.62 145 GLY B CA 1
ATOM 2575 C C . GLY B 1 148 ? 41.718 45.495 13.434 1.00 43.34 145 GLY B C 1
ATOM 2576 O O . GLY B 1 148 ? 42.414 44.650 14.016 1.00 42.46 145 GLY B O 1
ATOM 2577 N N . LEU B 1 149 ? 40.573 45.953 13.933 1.00 37.24 146 LEU B N 1
ATOM 2578 C CA . LEU B 1 149 ? 40.047 45.464 15.213 1.00 36.49 146 LEU B CA 1
ATOM 2579 C C . LEU B 1 149 ? 38.778 44.640 15.014 1.00 40.28 146 LEU B C 1
ATOM 2580 O O . LEU B 1 149 ? 38.155 44.635 13.937 1.00 37.18 146 LEU B O 1
ATOM 2585 N N . VAL B 1 150 ? 38.384 43.992 16.098 1.00 35.30 147 VAL B N 1
ATOM 2586 C CA . VAL B 1 150 ? 37.142 43.258 16.235 1.00 31.42 147 VAL B CA 1
ATOM 2587 C C . VAL B 1 150 ? 36.408 43.914 17.423 1.00 33.09 147 VAL B C 1
ATOM 2588 O O . VAL B 1 150 ? 37.062 44.287 18.398 1.00 30.53 147 VAL B O 1
ATOM 2592 N N . PRO B 1 151 ? 35.085 44.153 17.362 1.00 30.99 148 PRO B N 1
ATOM 2593 C CA . PRO B 1 151 ? 34.403 44.768 18.535 1.00 30.87 148 PRO B CA 1
ATOM 2594 C C . PRO B 1 151 ? 34.168 43.707 19.630 1.00 36.74 148 PRO B C 1
ATOM 2595 O O . PRO B 1 151 ? 33.029 43.372 19.943 1.00 34.22 148 PRO B O 1
ATOM 2599 N N . CYS B 1 152 ? 35.263 43.115 20.128 1.00 35.56 149 CYS B N 1
ATOM 2600 C CA . CYS B 1 152 ? 35.294 42.042 21.111 1.00 35.55 149 CYS B CA 1
ATOM 2601 C C . CYS B 1 152 ? 34.361 42.284 22.315 1.00 39.35 149 CYS B C 1
ATOM 2602 O O . CYS B 1 152 ? 33.612 41.388 22.693 1.00 39.16 149 CYS B O 1
ATOM 2605 N N . CYS B 1 153 ? 34.435 43.454 22.916 1.00 36.72 150 CYS B N 1
ATOM 2606 C CA . CYS B 1 153 ? 33.666 43.808 24.120 1.00 38.63 150 CYS B CA 1
ATOM 2607 C C . CYS B 1 153 ? 32.188 43.982 23.881 1.00 35.85 150 CYS B C 1
ATOM 2608 O O . CYS B 1 153 ? 31.416 43.770 24.809 1.00 36.06 150 CYS B O 1
ATOM 2611 N N . VAL B 1 154 ? 31.798 44.414 22.671 1.00 28.56 151 VAL B N 1
ATOM 2612 C CA . VAL B 1 154 ? 30.427 44.671 22.249 1.00 27.59 151 VAL B CA 1
ATOM 2613 C C . VAL B 1 154 ? 29.651 43.417 21.929 1.00 29.69 151 VAL B C 1
ATOM 2614 O O . VAL B 1 154 ? 28.457 43.332 22.218 1.00 28.38 151 VAL B O 1
ATOM 2618 N N . LEU B 1 155 ? 30.308 42.454 21.243 1.00 29.48 152 LEU B N 1
ATOM 2619 C CA . LEU B 1 155 ? 29.664 41.310 20.663 1.00 28.53 152 LEU B CA 1
ATOM 2620 C C . LEU B 1 155 ? 28.929 40.388 21.637 1.00 33.44 152 LEU B C 1
ATOM 2621 O O . LEU B 1 155 ? 27.845 39.943 21.269 1.00 32.13 152 LEU B O 1
ATOM 2626 N N . PRO B 1 156 ? 29.388 40.128 22.870 1.00 32.07 153 PRO B N 1
ATOM 2627 C CA . PRO B 1 156 ? 28.602 39.243 23.745 1.00 31.40 153 PRO B CA 1
ATOM 2628 C C . PRO B 1 156 ? 27.192 39.806 24.034 1.00 33.17 153 PRO B C 1
ATOM 2629 O O . PRO B 1 156 ? 26.227 39.030 23.983 1.00 31.16 153 PRO B O 1
ATOM 2633 N N . VAL B 1 157 ? 27.060 41.134 24.333 1.00 27.60 154 VAL B N 1
ATOM 2634 C CA . VAL B 1 157 ? 25.721 41.686 24.596 1.00 26.35 154 VAL B CA 1
ATOM 2635 C C . VAL B 1 157 ? 25.013 41.954 23.253 1.00 27.87 154 VAL B C 1
ATOM 2636 O O . VAL B 1 157 ? 23.811 41.856 23.191 1.00 28.42 154 VAL B O 1
ATOM 2640 N N . LEU B 1 158 ? 25.741 42.274 22.176 1.00 25.34 155 LEU B N 1
ATOM 2641 C CA . LEU B 1 158 ? 25.064 42.542 20.915 1.00 23.22 155 LEU B CA 1
ATOM 2642 C C . LEU B 1 158 ? 24.423 41.251 20.377 1.00 25.83 155 LEU B C 1
ATOM 2643 O O . LEU B 1 158 ? 23.270 41.253 19.982 1.00 23.69 155 LEU B O 1
ATOM 2648 N N . VAL B 1 159 ? 25.198 40.158 20.321 1.00 25.53 156 VAL B N 1
ATOM 2649 C CA . VAL B 1 159 ? 24.707 38.878 19.789 1.00 23.01 156 VAL B CA 1
ATOM 2650 C C . VAL B 1 159 ? 23.474 38.398 20.624 1.00 25.70 156 VAL B C 1
ATOM 2651 O O . VAL B 1 159 ? 22.540 37.876 20.044 1.00 25.32 156 VAL B O 1
ATOM 2655 N N . ARG B 1 160 ? 23.473 38.585 21.961 1.00 24.53 157 ARG B N 1
ATOM 2656 C CA . ARG B 1 160 ? 22.354 38.238 22.832 1.00 24.01 157 ARG B CA 1
ATOM 2657 C C . ARG B 1 160 ? 21.099 39.014 22.435 1.00 25.71 157 ARG B C 1
ATOM 2658 O O . ARG B 1 160 ? 20.054 38.435 22.340 1.00 25.13 157 ARG B O 1
ATOM 2666 N N . ARG B 1 161 ? 21.253 40.269 22.064 1.00 25.66 158 ARG B N 1
ATOM 2667 C CA . ARG B 1 161 ? 20.151 41.132 21.663 1.00 23.78 158 ARG B CA 1
ATOM 2668 C C . ARG B 1 161 ? 19.671 40.853 20.243 1.00 25.79 158 ARG B C 1
ATOM 2669 O O . ARG B 1 161 ? 18.467 40.837 20.008 1.00 26.26 158 ARG B O 1
ATOM 2677 N N . THR B 1 162 ? 20.578 40.655 19.287 1.00 23.04 159 THR B N 1
ATOM 2678 C CA . THR B 1 162 ? 20.088 40.589 17.884 1.00 21.59 159 THR B CA 1
ATOM 2679 C C . THR B 1 162 ? 20.129 39.217 17.249 1.00 25.22 159 THR B C 1
ATOM 2680 O O . THR B 1 162 ? 19.610 39.009 16.124 1.00 24.21 159 THR B O 1
ATOM 2684 N N . GLY B 1 163 ? 20.790 38.309 17.944 1.00 21.33 160 GLY B N 1
ATOM 2685 C CA . GLY B 1 163 ? 21.172 37.012 17.417 1.00 19.57 160 GLY B CA 1
ATOM 2686 C C . GLY B 1 163 ? 22.525 37.186 16.738 1.00 24.30 160 GLY B C 1
ATOM 2687 O O . GLY B 1 163 ? 22.992 38.311 16.496 1.00 24.74 160 GLY B O 1
ATOM 2688 N N . PHE B 1 164 ? 23.081 36.089 16.308 1.00 23.35 161 PHE B N 1
ATOM 2689 C CA . PHE B 1 164 ? 24.379 35.988 15.661 1.00 20.90 161 PHE B CA 1
ATOM 2690 C C . PHE B 1 164 ? 24.475 36.757 14.335 1.00 25.99 161 PHE B C 1
ATOM 2691 O O . PHE B 1 164 ? 25.333 37.608 14.211 1.00 25.05 161 PHE B O 1
ATOM 2699 N N . GLN B 1 165 ? 23.633 36.435 13.344 1.00 25.13 162 GLN B N 1
ATOM 2700 C CA . GLN B 1 165 ? 23.776 36.967 11.995 1.00 24.70 162 GLN B CA 1
ATOM 2701 C C . GLN B 1 165 ? 23.700 38.503 11.922 1.00 26.59 162 GLN B C 1
ATOM 2702 O O . GLN B 1 165 ? 24.598 39.045 11.258 1.00 26.84 162 GLN B O 1
ATOM 2708 N N . PRO B 1 166 ? 22.720 39.263 12.531 1.00 24.93 163 PRO B N 1
ATOM 2709 C CA . PRO B 1 166 ? 22.735 40.730 12.360 1.00 22.20 163 PRO B CA 1
ATOM 2710 C C . PRO B 1 166 ? 24.034 41.396 12.841 1.00 25.42 163 PRO B C 1
ATOM 2711 O O . PRO B 1 166 ? 24.517 42.330 12.192 1.00 23.37 163 PRO B O 1
ATOM 2715 N N . ALA B 1 167 ? 24.568 40.933 13.986 1.00 20.69 164 ALA B N 1
ATOM 2716 C CA . ALA B 1 167 ? 25.812 41.382 14.633 1.00 22.72 164 ALA B CA 1
ATOM 2717 C C . ALA B 1 167 ? 27.002 41.044 13.732 1.00 27.71 164 ALA B C 1
ATOM 2718 O O . ALA B 1 167 ? 27.837 41.907 13.475 1.00 25.93 164 ALA B O 1
ATOM 2720 N N . TYR B 1 168 ? 27.024 39.802 13.172 1.00 25.09 165 TYR B N 1
ATOM 2721 C CA . TYR B 1 168 ? 28.079 39.389 12.245 1.00 26.62 165 TYR B CA 1
ATOM 2722 C C . TYR B 1 168 ? 28.103 40.250 10.915 1.00 28.75 165 TYR B C 1
ATOM 2723 O O . TYR B 1 168 ? 29.162 40.790 10.528 1.00 26.07 165 TYR B O 1
ATOM 2732 N N . ALA B 1 169 ? 26.961 40.347 10.220 1.00 23.43 166 ALA B N 1
ATOM 2733 C CA . ALA B 1 169 ? 26.869 41.187 9.034 1.00 22.54 166 ALA B CA 1
ATOM 2734 C C . ALA B 1 169 ? 27.337 42.680 9.322 1.00 26.83 166 ALA B C 1
ATOM 2735 O O . ALA B 1 169 ? 28.058 43.272 8.527 1.00 27.40 166 ALA B O 1
ATOM 2745 N N . ALA B 1 171 ? 29.511 43.792 11.661 1.00 25.36 168 ALA B N 1
ATOM 2746 C CA . ALA B 1 171 ? 30.967 43.833 11.857 1.00 24.69 168 ALA B CA 1
ATOM 2747 C C . ALA B 1 171 ? 31.750 43.551 10.569 1.00 31.52 168 ALA B C 1
ATOM 2748 O O . ALA B 1 171 ? 32.856 44.085 10.378 1.00 31.21 168 ALA B O 1
ATOM 2750 N N . LEU B 1 172 ? 31.230 42.614 9.727 1.00 29.25 169 LEU B N 1
ATOM 2751 C CA . LEU B 1 172 ? 31.905 42.231 8.498 1.00 29.02 169 LEU B CA 1
ATOM 2752 C C . LEU B 1 172 ? 31.798 43.345 7.499 1.00 33.23 169 LEU B C 1
ATOM 2753 O O . LEU B 1 172 ? 32.813 43.711 6.933 1.00 37.15 169 LEU B O 1
ATOM 2758 N N . SER B 1 173 ? 30.596 43.901 7.309 1.00 27.22 170 SER B N 1
ATOM 2759 C CA . SER B 1 173 ? 30.369 44.990 6.361 1.00 27.39 170 SER B CA 1
ATOM 2760 C C . SER B 1 173 ? 30.912 46.372 6.838 1.00 28.49 170 SER B C 1
ATOM 2761 O O . SER B 1 173 ? 31.426 47.107 5.986 1.00 26.62 170 SER B O 1
ATOM 2764 N N . THR B 1 174 ? 30.853 46.698 8.183 1.00 24.66 171 THR B N 1
ATOM 2765 C CA . THR B 1 174 ? 31.288 48.011 8.773 1.00 25.64 171 THR B CA 1
ATOM 2766 C C . THR B 1 174 ? 30.265 49.139 8.338 1.00 34.24 171 THR B C 1
ATOM 2767 O O . THR B 1 174 ? 30.472 50.308 8.621 1.00 32.85 171 THR B O 1
ATOM 2771 N N . GLN B 1 175 ? 29.231 48.769 7.572 1.00 33.96 172 GLN B N 1
ATOM 2772 C CA . GLN B 1 175 ? 28.249 49.698 7.039 1.00 34.55 172 GLN B CA 1
ATOM 2773 C C . GLN B 1 175 ? 27.244 50.041 8.129 1.00 35.53 172 GLN B C 1
ATOM 2774 O O . GLN B 1 175 ? 26.781 49.108 8.774 1.00 33.58 172 GLN B O 1
ATOM 2780 N N . PRO B 1 176 ? 26.897 51.332 8.362 1.00 31.24 173 PRO B N 1
ATOM 2781 C CA . PRO B 1 176 ? 25.892 51.641 9.399 1.00 29.03 173 PRO B CA 1
ATOM 2782 C C . PRO B 1 176 ? 24.502 51.178 9.010 1.00 31.31 173 PRO B C 1
ATOM 2783 O O . PRO B 1 176 ? 24.198 51.017 7.833 1.00 30.49 173 PRO B O 1
ATOM 2787 N N . VAL B 1 177 ? 23.669 50.921 10.025 1.00 27.21 174 VAL B N 1
ATOM 2788 C CA . VAL B 1 177 ? 22.300 50.459 9.836 1.00 24.55 174 VAL B CA 1
ATOM 2789 C C . VAL B 1 177 ? 21.390 51.535 10.422 1.00 25.76 174 VAL B C 1
ATOM 2790 O O . VAL B 1 177 ? 21.642 52.045 11.522 1.00 23.99 174 VAL B O 1
ATOM 2794 N N . SER B 1 178 ? 20.350 51.897 9.686 1.00 22.52 175 SER B N 1
ATOM 2795 C CA . SER B 1 178 ? 19.354 52.893 10.136 1.00 22.29 175 SER B CA 1
ATOM 2796 C C . SER B 1 178 ? 18.645 52.382 11.387 1.00 21.93 175 SER B C 1
ATOM 2797 O O . SER B 1 178 ? 18.585 51.176 11.577 1.00 21.76 175 SER B O 1
ATOM 2800 N N . ALA B 1 179 ? 18.061 53.264 12.214 1.00 19.65 176 ALA B N 1
ATOM 2801 C CA . ALA B 1 179 ? 17.257 52.808 13.369 1.00 18.61 176 ALA B CA 1
ATOM 2802 C C . ALA B 1 179 ? 16.116 51.778 12.936 1.00 22.61 176 ALA B C 1
ATOM 2803 O O . ALA B 1 179 ? 15.896 50.801 13.644 1.00 21.60 176 ALA B O 1
ATOM 2805 N N . ARG B 1 180 ? 15.392 52.027 11.830 1.00 19.25 177 ARG B N 1
ATOM 2806 C CA . ARG B 1 180 ? 14.298 51.138 11.322 1.00 22.02 177 ARG B CA 1
ATOM 2807 C C . ARG B 1 180 ? 14.780 49.739 11.041 1.00 25.84 177 ARG B C 1
ATOM 2808 O O . ARG B 1 180 ? 14.124 48.744 11.363 1.00 29.59 177 ARG B O 1
ATOM 2816 N N . ARG B 1 181 ? 15.921 49.635 10.406 1.00 23.23 178 ARG B N 1
ATOM 2817 C CA . ARG B 1 181 ? 16.518 48.331 10.132 1.00 23.48 178 ARG B CA 1
ATOM 2818 C C . ARG B 1 181 ? 17.052 47.658 11.427 1.00 22.92 178 ARG B C 1
ATOM 2819 O O . ARG B 1 181 ? 16.952 46.464 11.573 1.00 24.01 178 ARG B O 1
ATOM 2827 N N . ALA B 1 182 ? 17.579 48.447 12.374 1.00 20.33 179 ALA B N 1
ATOM 2828 C CA . ALA B 1 182 ? 18.069 47.958 13.663 1.00 20.02 179 ALA B CA 1
ATOM 2829 C C . ALA B 1 182 ? 16.892 47.435 14.504 1.00 22.91 179 ALA B C 1
ATOM 2830 O O . ALA B 1 182 ? 17.084 46.521 15.287 1.00 24.39 179 ALA B O 1
ATOM 2832 N N . ALA B 1 183 ? 15.701 48.063 14.381 1.00 18.96 180 ALA B N 1
ATOM 2833 C CA . ALA B 1 183 ? 14.487 47.585 15.040 1.00 19.52 180 ALA B CA 1
ATOM 2834 C C . ALA B 1 183 ? 14.095 46.222 14.474 1.00 25.89 180 ALA B C 1
ATOM 2835 O O . ALA B 1 183 ? 13.580 45.396 15.236 1.00 25.36 180 ALA B O 1
ATOM 2837 N N . ASP B 1 184 ? 14.337 45.958 13.150 1.00 24.32 181 ASP B N 1
ATOM 2838 C CA . ASP B 1 184 ? 13.981 44.617 12.567 1.00 23.33 181 ASP B CA 1
ATOM 2839 C C . ASP B 1 184 ? 14.656 43.480 13.308 1.00 26.42 181 ASP B C 1
ATOM 2840 O O . ASP B 1 184 ? 14.108 42.373 13.341 1.00 26.27 181 ASP B O 1
ATOM 2845 N N . PHE B 1 185 ? 15.842 43.726 13.879 1.00 20.34 182 PHE B N 1
ATOM 2846 C CA . PHE B 1 185 ? 16.521 42.628 14.588 1.00 22.22 182 PHE B CA 1
ATOM 2847 C C . PHE B 1 185 ? 16.732 42.939 16.109 1.00 26.05 182 PHE B C 1
ATOM 2848 O O . PHE B 1 185 ? 17.621 42.367 16.756 1.00 23.96 182 PHE B O 1
ATOM 2856 N N A ARG B 1 186 ? 15.887 43.831 16.667 0.61 23.79 183 ARG B N 1
ATOM 2857 N N B ARG B 1 186 ? 15.871 43.820 16.659 0.39 22.81 183 ARG B N 1
ATOM 2858 C CA A ARG B 1 186 ? 15.812 44.199 18.094 0.61 24.00 183 ARG B CA 1
ATOM 2859 C CA B ARG B 1 186 ? 15.777 44.179 18.079 0.39 22.59 183 ARG B CA 1
ATOM 2860 C C A ARG B 1 186 ? 17.035 44.888 18.641 0.61 25.22 183 ARG B C 1
ATOM 2861 C C B ARG B 1 186 ? 17.007 44.891 18.641 0.39 24.75 183 ARG B C 1
ATOM 2862 O O A ARG B 1 186 ? 17.172 44.945 19.856 0.61 25.80 183 ARG B O 1
ATOM 2863 O O B ARG B 1 186 ? 17.110 44.980 19.860 0.39 25.03 183 ARG B O 1
ATOM 2878 N N . LEU B 1 187 ? 17.903 45.462 17.790 1.00 20.62 184 LEU B N 1
ATOM 2879 C CA . LEU B 1 187 ? 19.037 46.253 18.295 1.00 20.72 184 LEU B CA 1
ATOM 2880 C C . LEU B 1 187 ? 18.401 47.536 18.883 1.00 24.96 184 LEU B C 1
ATOM 2881 O O . LEU B 1 187 ? 18.761 47.938 19.991 1.00 25.04 184 LEU B O 1
ATOM 2886 N N . VAL B 1 188 ? 17.270 47.975 18.245 1.00 20.98 185 VAL B N 1
ATOM 2887 C CA . VAL B 1 188 ? 16.376 49.035 18.722 1.00 18.49 185 VAL B CA 1
ATOM 2888 C C . VAL B 1 188 ? 15.102 48.336 19.127 1.00 24.90 185 VAL B C 1
ATOM 2889 O O . VAL B 1 188 ? 14.629 47.465 18.382 1.00 22.74 185 VAL B O 1
ATOM 2893 N N . ASP B 1 189 ? 14.580 48.641 20.323 1.00 22.09 186 ASP B N 1
ATOM 2894 C CA . ASP B 1 189 ? 13.301 48.050 20.786 1.00 20.91 186 ASP B CA 1
ATOM 2895 C C . ASP B 1 189 ? 12.142 48.860 20.200 1.00 24.56 186 ASP B C 1
ATOM 2896 O O . ASP B 1 189 ? 11.112 48.303 19.877 1.00 24.61 186 ASP B O 1
ATOM 2901 N N . GLU B 1 190 ? 12.325 50.162 19.995 1.00 21.23 187 GLU B N 1
ATOM 2902 C CA . GLU B 1 190 ? 11.265 51.005 19.417 1.00 23.93 187 GLU B CA 1
ATOM 2903 C C . GLU B 1 190 ? 11.815 52.243 18.766 1.00 27.45 187 GLU B C 1
ATOM 2904 O O . GLU B 1 190 ? 12.629 52.925 19.389 1.00 26.74 187 GLU B O 1
ATOM 2910 N N . VAL B 1 191 ? 11.359 52.548 17.520 1.00 21.97 188 VAL B N 1
ATOM 2911 C CA . VAL B 1 191 ? 11.700 53.795 16.786 1.00 20.81 188 VAL B CA 1
ATOM 2912 C C . VAL B 1 191 ? 10.607 54.801 17.090 1.00 26.99 188 VAL B C 1
ATOM 2913 O O . VAL B 1 191 ? 9.441 54.498 16.886 1.00 27.10 188 VAL B O 1
ATOM 2917 N N . VAL B 1 192 ? 10.944 55.950 17.646 1.00 25.95 189 VAL B N 1
ATOM 2918 C CA . VAL B 1 192 ? 9.918 56.942 17.996 1.00 26.84 189 VAL B CA 1
ATOM 2919 C C . VAL B 1 192 ? 10.374 58.333 17.643 1.00 31.80 189 VAL B C 1
ATOM 2920 O O . VAL B 1 192 ? 11.581 58.604 17.592 1.00 31.96 189 VAL B O 1
ATOM 2924 N N . PRO B 1 193 ? 9.404 59.250 17.472 1.00 31.00 190 PRO B N 1
ATOM 2925 C CA . PRO B 1 193 ? 9.767 60.656 17.255 1.00 31.26 190 PRO B CA 1
ATOM 2926 C C . PRO B 1 193 ? 10.502 61.258 18.469 1.00 34.73 190 PRO B C 1
ATOM 2927 O O . PRO B 1 193 ? 11.389 62.069 18.270 1.00 37.39 190 PRO B O 1
ATOM 2931 N N . ASP B 1 194 ? 10.145 60.864 19.715 1.00 29.56 191 ASP B N 1
ATOM 2932 C CA . ASP B 1 194 ? 10.708 61.463 20.931 1.00 28.67 191 ASP B CA 1
ATOM 2933 C C . ASP B 1 194 ? 11.037 60.395 22.035 1.00 28.65 191 ASP B C 1
ATOM 2934 O O . ASP B 1 194 ? 10.155 59.941 22.790 1.00 26.57 191 ASP B O 1
ATOM 2939 N N . PRO B 1 195 ? 12.316 60.042 22.205 1.00 25.50 192 PRO B N 1
ATOM 2940 C CA . PRO B 1 195 ? 12.654 59.000 23.202 1.00 24.93 192 PRO B CA 1
ATOM 2941 C C . PRO B 1 195 ? 12.321 59.428 24.632 1.00 27.50 192 PRO B C 1
ATOM 2942 O O . PRO B 1 195 ? 11.854 58.579 25.368 1.00 26.34 192 PRO B O 1
ATOM 2946 N N . ASP B 1 196 ? 12.323 60.738 24.964 1.00 25.03 193 ASP B N 1
ATOM 2947 C CA . ASP B 1 196 ? 11.948 61.156 26.337 1.00 26.26 193 ASP B CA 1
ATOM 2948 C C . ASP B 1 196 ? 10.474 60.899 26.616 1.00 33.47 193 ASP B C 1
ATOM 2949 O O . ASP B 1 196 ? 10.122 60.555 27.740 1.00 35.12 193 ASP B O 1
ATOM 2954 N N . ALA B 1 197 ? 9.615 61.116 25.590 1.00 27.58 194 ALA B N 1
ATOM 2955 C CA . ALA B 1 197 ? 8.182 60.879 25.660 1.00 27.57 194 ALA B CA 1
ATOM 2956 C C . ALA B 1 197 ? 7.915 59.354 25.832 1.00 29.23 194 ALA B C 1
ATOM 2957 O O . ALA B 1 197 ? 7.043 58.966 26.641 1.00 28.03 194 ALA B O 1
ATOM 2959 N N . ALA B 1 198 ? 8.666 58.484 25.083 1.00 23.99 195 ALA B N 1
ATOM 2960 C CA . ALA B 1 198 ? 8.557 57.028 25.215 1.00 22.40 195 ALA B CA 1
ATOM 2961 C C . ALA B 1 198 ? 9.012 56.561 26.630 1.00 26.37 195 ALA B C 1
ATOM 2962 O O . ALA B 1 198 ? 8.459 55.589 27.149 1.00 25.67 195 ALA B O 1
ATOM 2964 N N . VAL B 1 199 ? 10.039 57.224 27.238 1.00 26.16 196 VAL B N 1
ATOM 2965 C CA . VAL B 1 199 ? 10.499 56.871 28.608 1.00 26.63 196 VAL B CA 1
ATOM 2966 C C . VAL B 1 199 ? 9.368 57.256 29.589 1.00 27.65 196 VAL B C 1
ATOM 2967 O O . VAL B 1 199 ? 9.060 56.499 30.488 1.00 27.89 196 VAL B O 1
ATOM 2971 N N . ARG B 1 200 ? 8.714 58.384 29.361 1.00 24.98 197 ARG B N 1
ATOM 2972 C CA . ARG B 1 200 ? 7.614 58.822 30.248 1.00 24.95 197 ARG B CA 1
ATOM 2973 C C . ARG B 1 200 ? 6.472 57.826 30.159 1.00 28.18 197 ARG B C 1
ATOM 2974 O O . ARG B 1 200 ? 5.964 57.422 31.181 1.00 28.37 197 ARG B O 1
ATOM 2982 N N . ARG B 1 201 ? 6.218 57.267 28.967 1.00 26.46 198 ARG B N 1
ATOM 2983 C CA . ARG B 1 201 ? 5.209 56.247 28.741 1.00 25.70 198 ARG B CA 1
ATOM 2984 C C . ARG B 1 201 ? 5.592 54.948 29.475 1.00 29.26 198 ARG B C 1
ATOM 2985 O O . ARG B 1 201 ? 4.728 54.353 30.112 1.00 27.95 198 ARG B O 1
ATOM 2993 N N . LEU B 1 202 ? 6.881 54.522 29.411 1.00 26.96 199 LEU B N 1
ATOM 2994 C CA . LEU B 1 202 ? 7.409 53.329 30.132 1.00 27.77 199 LEU B CA 1
ATOM 2995 C C . LEU B 1 202 ? 7.185 53.414 31.641 1.00 28.53 199 LEU B C 1
ATOM 2996 O O . LEU B 1 202 ? 6.853 52.422 32.308 1.00 25.99 199 LEU B O 1
ATOM 3001 N N . LEU B 1 203 ? 7.349 54.630 32.196 1.00 26.76 200 LEU B N 1
ATOM 3002 C CA . LEU B 1 203 ? 7.183 54.848 33.645 1.00 25.60 200 LEU B CA 1
ATOM 3003 C C . LEU B 1 203 ? 5.821 54.471 34.172 1.00 28.49 200 LEU B C 1
ATOM 3004 O O . LEU B 1 203 ? 5.716 54.048 35.326 1.00 29.55 200 LEU B O 1
ATOM 3009 N N . VAL B 1 204 ? 4.785 54.542 33.329 1.00 24.11 201 VAL B N 1
ATOM 3010 C CA . VAL B 1 204 ? 3.411 54.220 33.753 1.00 25.13 201 VAL B CA 1
ATOM 3011 C C . VAL B 1 204 ? 3.374 52.765 34.276 1.00 28.80 201 VAL B C 1
ATOM 3012 O O . VAL B 1 204 ? 2.826 52.530 35.344 1.00 29.61 201 VAL B O 1
ATOM 3016 N N . ARG B 1 205 ? 4.046 51.818 33.612 1.00 27.07 202 ARG B N 1
ATOM 3017 C CA . ARG B 1 205 ? 4.022 50.438 34.104 1.00 25.64 202 ARG B CA 1
ATOM 3018 C C . ARG B 1 205 ? 5.188 50.172 35.058 1.00 31.45 202 ARG B C 1
ATOM 3019 O O . ARG B 1 205 ? 4.996 49.508 36.072 1.00 32.49 202 ARG B O 1
ATOM 3027 N N . LEU B 1 206 ? 6.368 50.741 34.787 1.00 26.74 203 LEU B N 1
ATOM 3028 C CA . LEU B 1 206 ? 7.547 50.509 35.611 1.00 27.32 203 LEU B CA 1
ATOM 3029 C C . LEU B 1 206 ? 7.391 50.925 37.048 1.00 33.02 203 LEU B C 1
ATOM 3030 O O . LEU B 1 206 ? 7.927 50.250 37.923 1.00 32.06 203 LEU B O 1
ATOM 3035 N N . THR B 1 207 ? 6.652 52.010 37.315 1.00 32.26 204 THR B N 1
ATOM 3036 C CA . THR B 1 207 ? 6.499 52.499 38.687 1.00 33.99 204 THR B CA 1
ATOM 3037 C C . THR B 1 207 ? 5.648 51.557 39.554 1.00 41.01 204 THR B C 1
ATOM 3038 O O . THR B 1 207 ? 5.650 51.710 40.783 1.00 41.74 204 THR B O 1
ATOM 3042 N N . ARG B 1 208 ? 4.960 50.569 38.923 1.00 36.58 205 ARG B N 1
ATOM 3043 C CA . ARG B 1 208 ? 4.110 4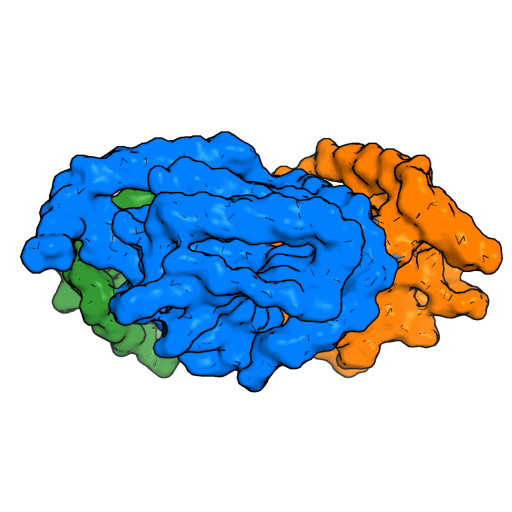9.603 39.624 1.00 36.22 205 ARG B CA 1
ATOM 3044 C C . ARG B 1 208 ? 4.902 48.409 40.095 1.00 40.83 205 ARG B C 1
ATOM 3045 O O . ARG B 1 208 ? 4.360 47.566 40.813 1.00 43.00 205 ARG B O 1
ATOM 3053 N N . LEU B 1 209 ? 6.139 48.267 39.598 1.00 34.61 206 LEU B N 1
ATOM 3054 C CA . LEU B 1 209 ? 7.035 47.153 39.932 1.00 32.68 206 LEU B CA 1
ATOM 3055 C C . LEU B 1 209 ? 8.002 47.534 41.056 1.00 35.35 206 LEU B C 1
ATOM 3056 O O . LEU B 1 209 ? 8.504 48.672 41.123 1.00 32.81 206 LEU B O 1
ATOM 3061 N N . ASP B 1 210 ? 8.220 46.582 41.950 1.00 31.59 207 ASP B N 1
ATOM 3062 C CA . ASP B 1 210 ? 9.154 46.728 43.066 1.00 31.95 207 ASP B CA 1
ATOM 3063 C C . ASP B 1 210 ? 10.567 46.578 42.551 1.00 33.41 207 ASP B C 1
ATOM 3064 O O . ASP B 1 210 ? 10.788 45.672 41.751 1.00 31.46 207 ASP B O 1
ATOM 3069 N N . PRO B 1 211 ? 11.550 47.409 43.009 1.00 31.86 208 PRO B N 1
ATOM 3070 C CA . PRO B 1 211 ? 12.933 47.248 42.515 1.00 30.62 208 PRO B CA 1
ATOM 3071 C C . PRO B 1 211 ? 13.514 45.851 42.810 1.00 36.26 208 PRO B C 1
ATOM 3072 O O . PRO B 1 211 ? 14.335 45.383 42.030 1.00 35.06 208 PRO B O 1
ATOM 3076 N N . ALA B 1 212 ? 13.053 45.166 43.896 1.00 35.80 209 ALA B N 1
ATOM 3077 C CA . ALA B 1 212 ? 13.552 43.811 44.224 1.00 35.65 209 ALA B CA 1
ATOM 3078 C C . ALA B 1 212 ? 13.140 42.847 43.094 1.00 39.05 209 ALA B C 1
ATOM 3079 O O . ALA B 1 212 ? 13.889 41.927 42.768 1.00 37.44 209 ALA B O 1
ATOM 3081 N N . THR B 1 213 ? 11.974 43.104 42.474 1.00 33.66 210 THR B N 1
ATOM 3082 C CA . THR B 1 213 ? 11.502 42.273 41.380 1.00 32.20 210 THR B CA 1
ATOM 3083 C C . THR B 1 213 ? 12.333 42.509 40.124 1.00 33.51 210 THR B C 1
ATOM 3084 O O . THR B 1 213 ? 12.690 41.554 39.480 1.00 32.19 210 THR B O 1
ATOM 3088 N N . ILE B 1 214 ? 12.661 43.760 39.792 1.00 29.90 211 ILE B N 1
ATOM 3089 C CA . ILE B 1 214 ? 13.480 44.048 38.618 1.00 29.17 211 ILE B CA 1
ATOM 3090 C C . ILE B 1 214 ? 14.820 43.321 38.741 1.00 31.00 211 ILE B C 1
ATOM 3091 O O . ILE B 1 214 ? 15.235 42.672 37.785 1.00 30.34 211 ILE B O 1
ATOM 3096 N N . GLY B 1 215 ? 15.466 43.434 39.899 1.00 29.95 212 GLY B N 1
ATOM 3097 C CA . GLY B 1 215 ? 16.721 42.747 40.205 1.00 30.05 212 GLY B CA 1
ATOM 3098 C C . GLY B 1 215 ? 16.615 41.236 40.117 1.00 34.74 212 GLY B C 1
ATOM 3099 O O . GLY B 1 215 ? 17.527 40.608 39.585 1.00 35.23 212 GLY B O 1
ATOM 3100 N N . GLU B 1 216 ? 15.490 40.624 40.603 1.00 33.03 213 GLU B N 1
ATOM 3101 C CA . GLU B 1 216 ? 15.274 39.160 40.519 1.00 33.41 213 GLU B CA 1
ATOM 3102 C C . GLU B 1 216 ? 15.061 38.748 39.046 1.00 36.14 213 GLU B C 1
ATOM 3103 O O . GLU B 1 216 ? 15.605 37.745 38.584 1.00 34.14 213 GLU B O 1
ATOM 3109 N N . LEU B 1 217 ? 14.291 39.561 38.306 1.00 30.92 214 LEU B N 1
ATOM 3110 C CA . LEU B 1 217 ? 14.030 39.323 36.891 1.00 30.74 214 LEU B CA 1
ATOM 3111 C C . LEU B 1 217 ? 15.342 39.342 36.090 1.00 32.15 214 LEU B C 1
ATOM 3112 O O . LEU B 1 217 ? 15.586 38.437 35.285 1.00 31.71 214 LEU B O 1
ATOM 3117 N N . LYS B 1 218 ? 16.182 40.361 36.331 1.00 28.20 215 LYS B N 1
ATOM 3118 C CA . LYS B 1 218 ? 17.448 40.525 35.624 1.00 27.15 215 LYS B CA 1
ATOM 3119 C C . LYS B 1 218 ? 18.430 39.443 35.947 1.00 35.57 215 LYS B C 1
ATOM 3120 O O . LYS B 1 218 ? 19.140 39.006 35.041 1.00 37.97 215 LYS B O 1
ATOM 3126 N N . GLN B 1 219 ? 18.501 39.004 37.233 1.00 33.70 216 GLN B N 1
ATOM 3127 C CA . GLN B 1 219 ? 19.369 37.911 37.651 1.00 34.94 216 GLN B CA 1
ATOM 3128 C C . GLN B 1 219 ? 18.948 36.619 36.962 1.00 38.35 216 GLN B C 1
ATOM 3129 O O . GLN B 1 219 ? 19.783 35.891 36.424 1.00 37.42 216 GLN B O 1
ATOM 3135 N N . TYR B 1 220 ? 17.647 36.335 36.980 1.00 33.35 217 TYR B N 1
ATOM 3136 C CA . TYR B 1 220 ? 17.130 35.145 36.345 1.00 31.96 217 TYR B CA 1
ATOM 3137 C C . TYR B 1 220 ? 17.387 35.180 34.824 1.00 34.48 217 TYR B C 1
ATOM 3138 O O . TYR B 1 220 ? 17.750 34.154 34.256 1.00 34.59 217 TYR B O 1
ATOM 3147 N N . PHE B 1 221 ? 17.210 36.336 34.172 1.00 29.56 218 PHE B N 1
ATOM 3148 C CA . PHE B 1 221 ? 17.461 36.441 32.733 1.00 27.54 218 PHE B CA 1
ATOM 3149 C C . PHE B 1 221 ? 18.919 36.219 32.439 1.00 34.99 218 PHE B C 1
ATOM 3150 O O . PHE B 1 221 ? 19.223 35.645 31.399 1.00 35.40 218 PHE B O 1
ATOM 3158 N N . ARG B 1 222 ? 19.827 36.542 33.395 1.00 38.05 219 ARG B N 1
ATOM 3159 C CA . ARG B 1 222 ? 21.254 36.217 33.248 1.00 39.41 219 ARG B CA 1
ATOM 3160 C C . ARG B 1 222 ? 21.463 34.672 33.030 1.00 42.62 219 ARG B C 1
ATOM 3161 O O . ARG B 1 222 ? 22.294 34.251 32.208 1.00 42.83 219 ARG B O 1
ATOM 3169 N N . ALA B 1 223 ? 20.696 33.842 33.762 1.00 37.42 220 ALA B N 1
ATOM 3170 C CA . ALA B 1 223 ? 20.763 32.380 33.635 1.00 35.32 220 ALA B CA 1
ATOM 3171 C C . ALA B 1 223 ? 20.113 31.862 32.332 1.00 35.45 220 ALA B C 1
ATOM 3172 O O . ALA B 1 223 ? 20.306 30.712 31.981 1.00 37.30 220 ALA B O 1
ATOM 3182 N N . TRP B 1 225 ? 20.772 32.835 29.143 1.00 29.34 222 TRP B N 1
ATOM 3183 C CA . TRP B 1 225 ? 21.617 32.902 27.953 1.00 28.17 222 TRP B CA 1
ATOM 3184 C C . TRP B 1 225 ? 22.903 32.096 28.217 1.00 34.03 222 TRP B C 1
ATOM 3185 O O . TRP B 1 225 ? 23.193 31.719 29.358 1.00 31.53 222 TRP B O 1
ATOM 3196 N N . PHE B 1 226 ? 23.630 31.762 27.155 1.00 32.57 223 PHE B N 1
ATOM 3197 C CA . PHE B 1 226 ? 24.802 30.912 27.275 1.00 32.75 223 PHE B CA 1
ATOM 3198 C C . PHE B 1 226 ? 26.082 31.703 27.667 1.00 39.76 223 PHE B C 1
ATOM 3199 O O . PHE B 1 226 ? 27.102 31.083 27.940 1.00 40.38 223 PHE B O 1
ATOM 3207 N N . THR B 1 227 ? 26.048 33.042 27.666 1.00 37.82 224 THR B N 1
ATOM 3208 C CA . THR B 1 227 ? 27.220 33.863 28.069 1.00 37.62 224 THR B CA 1
ATOM 3209 C C . THR B 1 227 ? 27.362 33.957 29.608 1.00 42.22 224 THR B C 1
ATOM 3210 O O . THR B 1 227 ? 26.357 33.919 30.322 1.00 38.62 224 THR B O 1
ATOM 3214 N N . THR B 1 228 ? 28.625 34.062 30.108 1.00 39.35 225 THR B N 1
ATOM 3215 C CA . THR B 1 228 ? 28.962 34.124 31.546 1.00 41.00 225 THR B CA 1
ATOM 3216 C C . THR B 1 228 ? 30.010 35.250 31.870 1.00 46.60 225 THR B C 1
ATOM 3217 O O . THR B 1 228 ? 30.413 35.982 30.969 1.00 39.94 225 THR B O 1
ATOM 3221 N N . GLU B 1 229 ? 30.526 35.306 33.152 1.00 49.76 226 GLU B N 1
ATOM 3222 C CA . GLU B 1 229 ? 31.579 36.255 33.579 1.00 49.85 226 GLU B CA 1
ATOM 3223 C C . GLU B 1 229 ? 32.845 35.963 32.804 1.00 51.67 226 GLU B C 1
ATOM 3224 O O . GLU B 1 229 ? 33.661 36.868 32.551 1.00 51.29 226 GLU B O 1
ATOM 3230 N N . ASP B 1 230 ? 32.996 34.666 32.410 1.00 45.49 227 ASP B N 1
ATOM 3231 C CA . ASP B 1 230 ? 34.103 34.180 31.635 1.00 45.15 227 ASP B CA 1
ATOM 3232 C C . ASP B 1 230 ? 34.110 34.817 30.254 1.00 46.37 227 ASP B C 1
ATOM 3233 O O . ASP B 1 230 ? 35.176 35.040 29.697 1.00 47.89 227 ASP B O 1
ATOM 3238 N N . THR B 1 231 ? 32.948 35.107 29.697 1.00 40.06 228 THR B N 1
ATOM 3239 C CA . THR B 1 231 ? 32.861 35.724 28.367 1.00 39.64 228 THR B CA 1
ATOM 3240 C C . THR B 1 231 ? 33.532 37.122 28.341 1.00 43.16 228 THR B C 1
ATOM 3241 O O . THR B 1 231 ? 34.208 37.429 27.356 1.00 42.84 228 THR B O 1
ATOM 3245 N N . ASP B 1 232 ? 33.383 37.928 29.417 1.00 39.59 229 ASP B N 1
ATOM 3246 C CA . ASP B 1 232 ? 33.978 39.280 29.528 1.00 38.40 229 ASP B CA 1
ATOM 3247 C C . ASP B 1 232 ? 35.501 39.225 29.542 1.00 41.23 229 ASP B C 1
ATOM 3248 O O . ASP B 1 232 ? 36.140 40.018 28.842 1.00 40.18 229 ASP B O 1
ATOM 3253 N N . ALA B 1 233 ? 36.080 38.307 30.351 1.00 37.38 230 ALA B N 1
ATOM 3254 C CA . ALA B 1 233 ? 37.520 38.136 30.458 1.00 39.27 230 ALA B CA 1
ATOM 3255 C C . ALA B 1 233 ? 38.097 37.650 29.109 1.00 44.30 230 ALA B C 1
ATOM 3256 O O . ALA B 1 233 ? 39.093 38.209 28.654 1.00 43.85 230 ALA B O 1
ATOM 3258 N N . PHE B 1 234 ? 37.381 36.740 28.404 1.00 42.28 231 PHE B N 1
ATOM 3259 C CA . PHE B 1 234 ? 37.772 36.267 27.068 1.00 43.23 231 PHE B CA 1
ATOM 3260 C C . PHE B 1 234 ? 37.785 37.442 26.076 1.00 46.80 231 PHE B C 1
ATOM 3261 O O . PHE B 1 234 ? 38.754 37.624 25.343 1.00 49.42 231 PHE B O 1
ATOM 3269 N N . ALA B 1 235 ? 36.697 38.238 26.082 1.00 39.80 232 ALA B N 1
ATOM 3270 C CA . ALA B 1 235 ? 36.479 39.428 25.252 1.00 36.40 232 ALA B CA 1
ATOM 3271 C C . ALA B 1 235 ? 37.638 40.429 25.412 1.00 40.97 232 ALA B C 1
ATOM 3272 O O . ALA B 1 235 ? 38.267 40.829 24.423 1.00 38.59 232 ALA B O 1
ATOM 3274 N N . LEU B 1 236 ? 37.952 40.783 26.674 1.00 39.74 233 LEU B N 1
ATOM 3275 C CA . LEU B 1 236 ? 39.032 41.705 26.966 1.00 41.52 233 LEU B CA 1
ATOM 3276 C C . LEU B 1 236 ? 40.397 41.098 26.600 1.00 45.69 233 LEU B C 1
ATOM 3277 O O . LEU B 1 236 ? 41.250 41.837 26.091 1.00 43.33 233 LEU B O 1
ATOM 3282 N N . ARG B 1 237 ? 40.590 39.764 26.768 1.00 41.12 234 ARG B N 1
ATOM 3283 C CA . ARG B 1 237 ? 41.898 39.209 26.395 1.00 43.95 234 ARG B CA 1
ATOM 3284 C C . ARG B 1 237 ? 42.056 39.292 24.905 1.00 46.99 234 ARG B C 1
ATOM 3285 O O . ARG B 1 237 ? 43.117 39.738 24.430 1.00 45.62 234 ARG B O 1
ATOM 3293 N N . GLU B 1 238 ? 40.972 38.910 24.159 1.00 40.78 235 GLU B N 1
ATOM 3294 C CA . GLU B 1 238 ? 41.016 38.934 22.703 1.00 41.63 235 GLU B CA 1
ATOM 3295 C C . GLU B 1 238 ? 41.233 40.356 22.173 1.00 43.59 235 GLU B C 1
ATOM 3296 O O . GLU B 1 238 ? 42.012 40.530 21.242 1.00 43.07 235 GLU B O 1
ATOM 3302 N N . PHE B 1 239 ? 40.548 41.356 22.753 1.00 39.00 236 PHE B N 1
ATOM 3303 C CA . PHE B 1 239 ? 40.672 42.751 22.304 1.00 39.41 236 PHE B CA 1
ATOM 3304 C C . PHE B 1 239 ? 42.096 43.290 22.557 1.00 44.49 236 PHE B C 1
ATOM 3305 O O . PHE B 1 239 ? 42.643 43.968 21.685 1.00 45.78 236 PHE B O 1
ATOM 3313 N N . THR B 1 240 ? 42.677 42.976 23.730 1.00 38.04 237 THR B N 1
ATOM 3314 C CA . THR B 1 240 ? 44.005 43.446 24.103 1.00 40.03 237 THR B CA 1
ATOM 3315 C C . THR B 1 240 ? 45.025 42.766 23.173 1.00 43.24 237 THR B C 1
ATOM 3316 O O . THR B 1 240 ? 45.922 43.459 22.699 1.00 43.23 237 THR B O 1
ATOM 3320 N N . ARG B 1 241 ? 44.825 41.472 22.799 1.00 41.48 238 ARG B N 1
ATOM 3321 C CA . ARG B 1 241 ? 45.695 40.802 21.808 1.00 42.13 238 ARG B CA 1
ATOM 3322 C C . ARG B 1 241 ? 45.589 41.518 20.422 1.00 45.24 238 ARG B C 1
ATOM 3323 O O . ARG B 1 241 ? 46.597 41.847 19.793 1.00 45.02 238 ARG B O 1
ATOM 3331 N N . LEU B 1 242 ? 44.377 41.795 19.994 1.00 41.27 239 LEU B N 1
ATOM 3332 C CA . LEU B 1 242 ? 44.158 42.382 18.675 1.00 41.05 239 LEU B CA 1
ATOM 3333 C C . LEU B 1 242 ? 44.651 43.795 18.539 1.00 44.71 239 LEU B C 1
ATOM 3334 O O . LEU B 1 242 ? 45.170 44.135 17.477 1.00 43.78 239 LEU B O 1
ATOM 3339 N N . ILE B 1 243 ? 44.554 44.600 19.603 1.00 44.11 240 ILE B N 1
ATOM 3340 C CA . ILE B 1 243 ? 45.014 45.994 19.561 1.00 45.25 240 ILE B CA 1
ATOM 3341 C C . ILE B 1 243 ? 46.558 46.048 19.472 1.00 48.19 240 ILE B C 1
ATOM 3342 O O . ILE B 1 243 ? 47.107 47.044 18.987 1.00 49.01 240 ILE B O 1
ATOM 3347 N N . ASP B 1 244 ? 47.245 44.965 19.899 1.00 43.46 241 ASP B N 1
ATOM 3348 C CA . ASP B 1 244 ? 48.693 44.902 19.832 1.00 44.33 241 ASP B CA 1
ATOM 3349 C C . ASP B 1 244 ? 49.179 44.137 18.595 1.00 46.85 241 ASP B C 1
ATOM 3350 O O . ASP B 1 244 ? 50.382 44.116 18.352 1.00 47.14 241 ASP B O 1
ATOM 3355 N N . SER B 1 245 ? 48.258 43.534 17.813 1.00 41.39 242 SER B N 1
ATOM 3356 C CA . SER B 1 245 ? 48.573 42.792 16.575 1.00 41.46 242 SER B CA 1
ATOM 3357 C C . SER B 1 245 ? 49.111 43.744 15.454 1.00 45.04 242 SER B C 1
ATOM 3358 O O . SER B 1 245 ? 48.853 44.953 15.513 1.00 42.41 242 SER B O 1
ATOM 3361 N N . PRO B 1 246 ? 49.854 43.225 14.431 1.00 45.05 243 PRO B N 1
ATOM 3362 C CA . PRO B 1 246 ? 50.487 44.136 13.448 1.00 45.05 243 PRO B CA 1
ATOM 3363 C C . PRO B 1 246 ? 49.520 44.968 12.617 1.00 46.71 243 PRO B C 1
ATOM 3364 O O . PRO B 1 246 ? 49.782 46.162 12.449 1.00 45.56 243 PRO B O 1
ATOM 3368 N N . VAL B 1 247 ? 48.410 44.377 12.119 1.00 42.92 244 VAL B N 1
ATOM 3369 C CA . VAL B 1 247 ? 47.467 45.129 11.293 1.00 40.19 244 VAL B CA 1
ATOM 3370 C C . VAL B 1 247 ? 46.834 46.273 12.129 1.00 43.63 244 VAL B C 1
ATOM 3371 O O . VAL B 1 247 ? 46.845 47.417 11.662 1.00 43.57 244 VAL B O 1
ATOM 3375 N N . ALA B 1 248 ? 46.350 45.990 13.364 1.00 38.40 245 ALA B N 1
ATOM 3376 C CA . ALA B 1 248 ? 45.734 47.017 14.202 1.00 38.95 245 ALA B CA 1
ATOM 3377 C C . ALA B 1 248 ? 46.709 48.126 14.548 1.00 44.20 245 ALA B C 1
ATOM 3378 O O . ALA B 1 248 ? 46.386 49.298 14.311 1.00 44.10 245 ALA B O 1
ATOM 3380 N N . ARG B 1 249 ? 47.917 47.763 15.034 1.00 41.44 246 ARG B N 1
ATOM 3381 C CA . ARG B 1 249 ? 48.961 48.733 15.382 1.00 42.84 246 ARG B CA 1
ATOM 3382 C C . ARG B 1 249 ? 49.211 49.714 14.212 1.00 47.23 246 ARG B C 1
ATOM 3383 O O . ARG B 1 249 ? 49.232 50.929 14.440 1.00 45.61 246 ARG B O 1
ATOM 3391 N N . ARG B 1 250 ? 49.337 49.185 12.968 1.00 43.57 247 ARG B N 1
ATOM 3392 C CA . ARG B 1 250 ? 49.598 49.995 11.773 1.00 44.05 247 ARG B CA 1
ATOM 3393 C C . ARG B 1 250 ? 48.430 50.947 11.477 1.00 43.38 247 ARG B C 1
ATOM 3394 O O . ARG B 1 250 ? 48.671 52.163 11.369 1.00 41.50 247 ARG B O 1
ATOM 3402 N N . ARG B 1 251 ? 47.173 50.404 11.358 1.00 34.80 248 ARG B N 1
ATOM 3403 C CA . ARG B 1 251 ? 46.009 51.221 11.017 1.00 33.51 248 ARG B CA 1
ATOM 3404 C C . ARG B 1 251 ? 45.652 52.182 12.137 1.00 39.59 248 ARG B C 1
ATOM 3405 O O . ARG B 1 251 ? 45.385 53.361 11.861 1.00 38.89 248 ARG B O 1
ATOM 3413 N N . ILE B 1 252 ? 45.696 51.724 13.402 1.00 39.35 249 ILE B N 1
ATOM 3414 C CA . ILE B 1 252 ? 45.405 52.624 14.528 1.00 41.60 249 ILE B CA 1
ATOM 3415 C C . ILE B 1 252 ? 46.457 53.756 14.526 1.00 48.17 249 ILE B C 1
ATOM 3416 O O . ILE B 1 252 ? 46.058 54.905 14.655 1.00 46.71 249 ILE B O 1
ATOM 3421 N N . THR B 1 253 ? 47.765 53.446 14.267 1.00 48.98 250 THR B N 1
ATOM 3422 C CA . THR B 1 253 ? 48.831 54.472 14.226 1.00 51.74 250 THR B CA 1
ATOM 3423 C C . THR B 1 253 ? 48.533 55.476 13.119 1.00 59.55 250 THR B C 1
ATOM 3424 O O . THR B 1 253 ? 48.531 56.678 13.385 1.00 60.30 250 THR B O 1
ATOM 3428 N N . ASP B 1 254 ? 48.221 54.973 11.917 1.00 58.17 251 ASP B N 1
ATOM 3429 C CA . ASP B 1 254 ? 47.813 55.755 10.755 1.00 59.63 251 ASP B CA 1
ATOM 3430 C C . ASP B 1 254 ? 46.695 56.734 11.151 1.00 66.33 251 ASP B C 1
ATOM 3431 O O . ASP B 1 254 ? 46.853 57.921 10.909 1.00 67.46 251 ASP B O 1
ATOM 3436 N N . TYR B 1 255 ? 45.607 56.246 11.811 1.00 65.10 252 TYR B N 1
ATOM 3437 C CA . TYR B 1 255 ? 44.447 57.050 12.212 1.00 66.99 252 TYR B CA 1
ATOM 3438 C C . TYR B 1 255 ? 44.807 58.147 13.207 1.00 70.46 252 TYR B C 1
ATOM 3439 O O . TYR B 1 255 ? 44.414 59.295 12.997 1.00 71.15 252 TYR B O 1
ATOM 3448 N N . THR B 1 256 ? 45.503 57.796 14.302 1.00 65.10 253 THR B N 1
ATOM 3449 C CA . THR B 1 256 ? 45.822 58.767 15.340 1.00 65.11 253 THR B CA 1
ATOM 3450 C C . THR B 1 256 ? 46.967 59.713 14.905 1.00 70.20 253 THR B C 1
ATOM 3451 O O . THR B 1 256 ? 47.217 60.682 15.618 1.00 72.83 253 THR B O 1
ATOM 3455 N N . THR B 1 257 ? 47.626 59.482 13.739 1.00 64.73 254 THR B N 1
ATOM 3456 C CA . THR B 1 257 ? 48.708 60.374 13.272 1.00 61.99 254 THR B CA 1
ATOM 3457 C C . THR B 1 257 ? 48.388 61.020 11.890 1.00 84.24 254 THR B C 1
ATOM 3458 O O . THR B 1 257 ? 47.248 61.424 11.600 1.00 53.57 254 THR B O 1
ATOM 3462 N N . ARG C 1 12 ? -16.747 23.331 33.506 1.00 63.60 9 ARG C N 1
ATOM 3463 C CA . ARG C 1 12 ? -15.993 23.760 32.316 1.00 60.86 9 ARG C CA 1
ATOM 3464 C C . ARG C 1 12 ? -14.491 23.530 32.503 1.00 62.15 9 ARG C C 1
ATOM 3465 O O . ARG C 1 12 ? -13.898 24.008 33.497 1.00 64.03 9 ARG C O 1
ATOM 3473 N N . GLY C 1 13 ? -13.902 22.813 31.540 1.00 52.62 10 GLY C N 1
ATOM 3474 C CA . GLY C 1 13 ? -12.488 22.457 31.502 1.00 50.09 10 GLY C CA 1
ATOM 3475 C C . GLY C 1 13 ? -12.035 22.161 30.085 1.00 52.88 10 GLY C C 1
ATOM 3476 O O . GLY C 1 13 ? -12.542 22.781 29.138 1.00 53.71 10 GLY C O 1
ATOM 3477 N N . VAL C 1 14 ? -11.074 21.221 29.911 1.00 46.01 11 VAL C N 1
ATOM 3478 C CA . VAL C 1 14 ? -10.568 20.881 28.575 1.00 42.37 11 VAL C CA 1
ATOM 3479 C C . VAL C 1 14 ? -11.594 20.042 27.786 1.00 45.17 11 VAL C C 1
ATOM 3480 O O . VAL C 1 14 ? -11.908 18.942 28.201 1.00 48.46 11 VAL C O 1
ATOM 3484 N N . ARG C 1 15 ? -12.141 20.562 26.682 1.00 37.83 12 ARG C N 1
ATOM 3485 C CA . ARG C 1 15 ? -13.071 19.774 25.836 1.00 36.76 12 ARG C CA 1
ATOM 3486 C C . ARG C 1 15 ? -12.266 19.156 24.665 1.00 36.35 12 ARG C C 1
ATOM 3487 O O . ARG C 1 15 ? -11.581 19.893 23.917 1.00 32.50 12 ARG C O 1
ATOM 3495 N N . LEU C 1 16 ? -12.286 17.823 24.557 1.00 31.44 13 LEU C N 1
ATOM 3496 C CA . LEU C 1 16 ? -11.611 17.083 23.469 1.00 31.39 13 LEU C CA 1
ATOM 3497 C C . LEU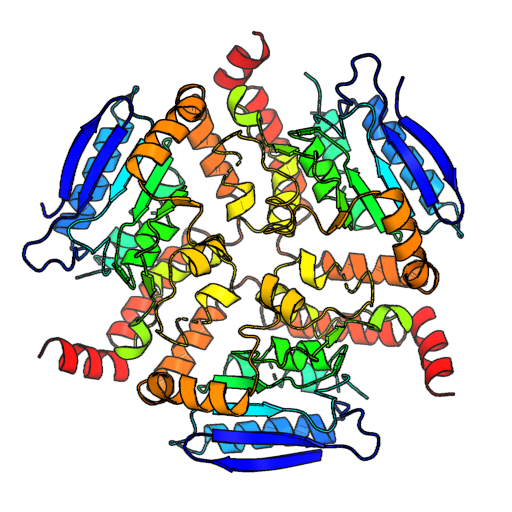 C 1 16 ? -12.577 16.704 22.372 1.00 39.01 13 LEU C C 1
ATOM 3498 O O . LEU C 1 16 ? -13.645 16.166 22.659 1.00 41.93 13 LEU C O 1
ATOM 3503 N N . THR C 1 17 ? -12.216 16.977 21.132 1.00 35.43 14 THR C N 1
ATOM 3504 C CA . THR C 1 17 ? -13.031 16.635 19.957 1.00 36.73 14 THR C CA 1
ATOM 3505 C C . THR C 1 17 ? -12.115 16.014 18.927 1.00 38.28 14 THR C C 1
ATOM 3506 O O . THR C 1 17 ? -11.048 16.558 18.680 1.00 36.33 14 THR C O 1
ATOM 3510 N N . ALA C 1 18 ? -12.504 14.899 18.328 1.00 37.40 15 ALA C N 1
ATOM 3511 C CA . ALA C 1 18 ? -11.693 14.266 17.289 1.00 37.55 15 ALA C CA 1
ATOM 3512 C C . ALA C 1 18 ? -12.199 14.725 15.919 1.00 39.97 15 ALA C C 1
ATOM 3513 O O . ALA C 1 18 ? -13.407 14.818 15.689 1.00 40.58 15 ALA C O 1
ATOM 3515 N N . GLU C 1 19 ? -11.270 15.131 15.067 1.00 33.62 16 GLU C N 1
ATOM 3516 C CA . GLU C 1 19 ? -11.498 15.594 13.699 1.00 33.08 16 GLU C CA 1
ATOM 3517 C C . GLU C 1 19 ? -10.555 14.803 12.804 1.00 36.06 16 GLU C C 1
ATOM 3518 O O . GLU C 1 19 ? -9.677 14.131 13.371 1.00 33.43 16 GLU C O 1
ATOM 3524 N N . PRO C 1 20 ? -10.655 14.849 11.443 1.00 34.89 17 PRO C N 1
ATOM 3525 C CA . PRO C 1 20 ? -9.695 14.074 10.617 1.00 36.52 17 PRO C CA 1
ATOM 3526 C C . PRO C 1 20 ? -8.227 14.475 10.909 1.00 37.89 17 PRO C C 1
ATOM 3527 O O . PRO C 1 20 ? -7.859 15.658 10.773 1.00 34.93 17 PRO C O 1
ATOM 3531 N N . HIS C 1 21 ? -7.421 13.510 11.398 1.00 32.60 18 HIS C N 1
ATOM 3532 C CA . HIS C 1 21 ? -5.989 13.670 11.737 1.00 32.32 18 HIS C CA 1
ATOM 3533 C C . HIS C 1 21 ? -5.719 14.661 12.848 1.00 34.09 18 HIS C C 1
ATOM 3534 O O . HIS C 1 21 ? -4.557 15.027 13.057 1.00 31.59 18 HIS C O 1
ATOM 3541 N N . VAL C 1 22 ? -6.755 15.081 13.602 1.00 31.16 19 VAL C N 1
ATOM 3542 C CA . VAL C 1 22 ? -6.539 16.125 14.612 1.00 28.65 19 VAL C CA 1
ATOM 3543 C C . VAL C 1 22 ? -7.252 15.783 15.889 1.00 33.20 19 VAL C C 1
ATOM 3544 O O . VAL C 1 22 ? -8.409 15.376 15.848 1.00 32.36 19 VAL C O 1
ATOM 3548 N N . LEU C 1 23 ? -6.611 16.095 17.030 1.00 29.16 20 LEU C N 1
ATOM 3549 C CA . LEU C 1 23 ? -7.296 16.024 18.300 1.00 28.90 20 LEU C CA 1
ATOM 3550 C C . LEU C 1 23 ? -7.408 17.453 18.798 1.00 34.03 20 LEU C C 1
ATOM 3551 O O . LEU C 1 23 ? -6.399 18.145 18.945 1.00 33.45 20 LEU C O 1
ATOM 3556 N N . ARG C 1 24 ? -8.636 17.941 18.931 1.00 31.30 21 ARG C N 1
ATOM 3557 C CA . ARG C 1 24 ? -8.843 19.329 19.344 1.00 29.06 21 ARG C CA 1
ATOM 3558 C C . ARG C 1 24 ? -8.997 19.387 20.840 1.00 33.33 21 ARG C C 1
ATOM 3559 O O . ARG C 1 24 ? -9.806 18.653 21.423 1.00 35.55 21 ARG C O 1
ATOM 3567 N N . ALA C 1 25 ? -8.170 20.212 21.466 1.00 29.10 22 ALA C N 1
ATOM 3568 C CA . ALA C 1 25 ? -8.190 20.384 22.897 1.00 30.34 22 ALA C CA 1
ATOM 3569 C C . ALA C 1 25 ? -8.543 21.824 23.155 1.00 32.85 22 ALA C C 1
ATOM 3570 O O . ALA C 1 25 ? -7.732 22.718 22.941 1.00 30.11 22 ALA C O 1
ATOM 3572 N N . THR C 1 26 ? -9.804 22.061 23.523 1.00 31.14 23 THR C N 1
ATOM 3573 C CA . THR C 1 26 ? -10.335 23.399 23.691 1.00 30.03 23 THR C CA 1
ATOM 3574 C C . THR C 1 26 ? -10.354 23.735 25.169 1.00 36.41 23 THR C C 1
ATOM 3575 O O . THR C 1 26 ? -11.019 23.056 25.952 1.00 35.73 23 THR C O 1
ATOM 3579 N N . LEU C 1 27 ? -9.579 24.749 25.562 1.00 34.32 24 LEU C N 1
ATOM 3580 C CA . LEU C 1 27 ? -9.596 25.245 26.945 1.00 35.69 24 LEU C CA 1
ATOM 3581 C C . LEU C 1 27 ? -10.846 26.104 27.159 1.00 39.02 24 LEU C C 1
ATOM 3582 O O . LEU C 1 27 ? -11.063 27.096 26.444 1.00 37.73 24 LEU C O 1
ATOM 3587 N N . THR C 1 28 ? -11.703 25.670 28.059 1.00 37.95 25 THR C N 1
ATOM 3588 C CA . THR C 1 28 ? -12.873 26.408 28.563 1.00 39.91 25 THR C CA 1
ATOM 3589 C C . THR C 1 28 ? -12.666 26.475 30.079 1.00 47.56 25 THR C C 1
ATOM 3590 O O . THR C 1 28 ? -11.868 25.692 30.622 1.00 49.01 25 THR C O 1
ATOM 3594 N N . SER C 1 29 ? -13.342 27.407 30.755 1.00 45.85 26 SER C N 1
ATOM 3595 C CA . SER C 1 29 ? -13.244 27.590 32.214 1.00 47.38 26 SER C CA 1
ATOM 3596 C C . SER C 1 29 ? -14.508 28.254 32.752 1.00 52.69 26 SER C C 1
ATOM 3597 O O . SER C 1 29 ? -15.133 29.010 32.005 1.00 50.12 26 SER C O 1
ATOM 3600 N N . PRO C 1 30 ? -14.913 28.000 34.026 1.00 54.25 27 PRO C N 1
ATOM 3601 C CA . PRO C 1 30 ? -16.119 28.653 34.543 1.00 57.39 27 PRO C CA 1
ATOM 3602 C C . PRO C 1 30 ? -15.988 30.181 34.543 1.00 60.79 27 PRO C C 1
ATOM 3603 O O . PRO C 1 30 ? -16.950 30.845 34.187 1.00 62.89 27 PRO C O 1
ATOM 3607 N N . ASP C 1 31 ? -14.785 30.727 34.818 1.00 54.95 28 ASP C N 1
ATOM 3608 C CA . ASP C 1 31 ? -14.524 32.174 34.884 1.00 53.47 28 ASP C CA 1
ATOM 3609 C C . ASP C 1 31 ? -14.018 32.816 33.572 1.00 53.81 28 ASP C C 1
ATOM 3610 O O . ASP C 1 31 ? -13.818 34.027 33.531 1.00 53.45 28 ASP C O 1
ATOM 3615 N N . GLY C 1 32 ? -13.786 32.029 32.537 1.00 47.35 29 GLY C N 1
ATOM 3616 C CA . GLY C 1 32 ? -13.300 32.561 31.264 1.00 43.63 29 GLY C CA 1
ATOM 3617 C C . GLY C 1 32 ? -11.810 32.892 31.232 1.00 43.19 29 GLY C C 1
ATOM 3618 O O . GLY C 1 32 ? -11.304 33.292 30.185 1.00 38.13 29 GLY C O 1
ATOM 3619 N N . LEU C 1 33 ? -11.085 32.724 32.362 1.00 40.88 30 LEU C N 1
ATOM 3620 C CA . LEU C 1 33 ? -9.642 33.006 32.420 1.00 39.35 30 LEU C CA 1
ATOM 3621 C C . LEU C 1 33 ? -8.786 31.926 31.795 1.00 43.14 30 LEU C C 1
ATOM 3622 O O . LEU C 1 33 ? -7.629 32.207 31.484 1.00 42.78 30 LEU C O 1
ATOM 3627 N N . ASN C 1 34 ? -9.320 30.678 31.660 1.00 38.51 31 ASN C N 1
ATOM 3628 C CA . ASN C 1 34 ? -8.616 29.511 31.127 1.00 36.73 31 ASN C CA 1
ATOM 3629 C C . ASN C 1 34 ? -7.250 29.347 31.823 1.00 43.87 31 ASN C C 1
ATOM 3630 O O . ASN C 1 34 ? -6.191 29.253 31.169 1.00 45.99 31 ASN C O 1
ATOM 3635 N N . SER C 1 35 ? -7.274 29.361 33.162 1.00 38.99 32 SER C N 1
ATOM 3636 C CA . SER C 1 35 ? -6.064 29.168 33.963 1.00 40.55 32 SER C CA 1
ATOM 3637 C C . SER C 1 35 ? -5.522 27.724 33.785 1.00 44.97 32 SER C C 1
ATOM 3638 O O . SER C 1 35 ? -6.287 26.791 33.479 1.00 43.34 32 SER C O 1
ATOM 3641 N N . LEU C 1 36 ? -4.199 27.561 33.985 1.00 43.68 33 LEU C N 1
ATOM 3642 C CA . LEU C 1 36 ? -3.563 26.255 33.933 1.00 44.31 33 LEU C CA 1
ATOM 3643 C C . LEU C 1 36 ? -3.575 25.631 35.330 1.00 47.82 33 LEU C C 1
ATOM 3644 O O . LEU C 1 36 ? -2.567 25.548 36.006 1.00 48.52 33 LEU C O 1
ATOM 3649 N N . SER C 1 37 ? -4.743 25.200 35.756 1.00 47.48 34 SER C N 1
ATOM 3650 C CA . SER C 1 37 ? -4.930 24.451 36.999 1.00 50.76 34 SER C CA 1
ATOM 3651 C C . SER C 1 37 ? -4.405 23.020 36.788 1.00 55.83 34 SER C C 1
ATOM 3652 O O . SER C 1 37 ? -4.240 22.590 35.635 1.00 53.11 34 SER C O 1
ATOM 3655 N N . GLY C 1 38 ? -4.106 22.316 37.880 1.00 57.22 35 GLY C N 1
ATOM 3656 C CA . GLY C 1 38 ? -3.646 20.931 37.827 1.00 57.21 35 GLY C CA 1
ATOM 3657 C C . GLY C 1 38 ? -4.583 20.083 36.993 1.00 59.91 35 GLY C C 1
ATOM 3658 O O . GLY C 1 38 ? -4.144 19.177 36.287 1.00 60.63 35 GLY C O 1
ATOM 3659 N N . ALA C 1 39 ? -5.883 20.400 37.040 1.00 55.67 36 ALA C N 1
ATOM 3660 C CA . ALA C 1 39 ? -6.919 19.711 36.284 1.00 54.13 36 ALA C CA 1
ATOM 3661 C C . ALA C 1 39 ? -6.734 19.945 34.787 1.00 53.57 36 ALA C C 1
ATOM 3662 O O . ALA C 1 39 ? -6.773 18.989 34.020 1.00 53.08 36 ALA C O 1
ATOM 3664 N N . ALA C 1 40 ? -6.482 21.206 34.373 1.00 47.48 37 ALA C N 1
ATOM 3665 C CA . ALA C 1 40 ? -6.245 21.553 32.974 1.00 43.83 37 ALA C CA 1
ATOM 3666 C C . ALA C 1 40 ? -4.957 20.886 32.463 1.00 44.40 37 ALA C C 1
ATOM 3667 O O . ALA C 1 40 ? -4.933 20.366 31.343 1.00 42.03 37 ALA C O 1
ATOM 3669 N N . LEU C 1 41 ? -3.910 20.877 33.304 1.00 40.14 38 LEU C N 1
ATOM 3670 C CA . LEU C 1 41 ? -2.610 20.322 32.943 1.00 40.06 38 LEU C CA 1
ATOM 3671 C C . LEU C 1 41 ? -2.694 18.816 32.767 1.00 45.17 38 LEU C C 1
ATOM 3672 O O . LEU C 1 41 ? -2.140 18.313 31.799 1.00 44.59 38 LEU C O 1
ATOM 3677 N N . ASP C 1 42 ? -3.472 18.122 33.607 1.00 43.79 39 ASP C N 1
ATOM 3678 C CA . ASP C 1 42 ? -3.702 16.667 33.505 1.00 45.37 39 ASP C CA 1
ATOM 3679 C C . ASP C 1 42 ? -4.517 16.320 32.259 1.00 50.38 39 ASP C C 1
ATOM 3680 O O . ASP C 1 42 ? -4.247 15.317 31.592 1.00 49.24 39 ASP C O 1
ATOM 3685 N N . ALA C 1 43 ? -5.549 17.142 31.980 1.00 47.64 40 ALA C N 1
ATOM 3686 C CA . ALA C 1 43 ? -6.446 16.982 30.847 1.00 44.90 40 ALA C CA 1
ATOM 3687 C C . ALA C 1 43 ? -5.667 17.165 29.542 1.00 45.13 40 ALA C C 1
ATOM 3688 O O . ALA C 1 43 ? -5.853 16.357 28.638 1.00 44.38 40 ALA C O 1
ATOM 3690 N N . LEU C 1 44 ? -4.739 18.155 29.464 1.00 39.20 41 LEU C N 1
ATOM 3691 C CA . LEU C 1 44 ? -3.881 18.350 28.286 1.00 37.06 41 LEU C CA 1
ATOM 3692 C C . LEU C 1 44 ? -2.911 17.180 28.144 1.00 42.53 41 LEU C C 1
ATOM 3693 O O . LEU C 1 44 ? -2.601 16.760 27.025 1.00 40.56 41 LEU C O 1
ATOM 3698 N N . GLY C 1 45 ? -2.454 16.669 29.295 1.00 41.66 42 GLY C N 1
ATOM 3699 C CA . GLY C 1 45 ? -1.570 15.512 29.396 1.00 42.47 42 GLY C CA 1
ATOM 3700 C C . GLY C 1 45 ? -2.239 14.273 28.875 1.00 47.33 42 GLY C C 1
ATOM 3701 O O . GLY C 1 45 ? -1.615 13.519 28.126 1.00 48.74 42 GLY C O 1
ATOM 3702 N N . ALA C 1 46 ? -3.537 14.083 29.221 1.00 43.78 43 ALA C N 1
ATOM 3703 C CA . ALA C 1 46 ? -4.309 12.931 28.754 1.00 45.03 43 ALA C CA 1
ATOM 3704 C C . ALA C 1 46 ? -4.733 13.109 27.266 1.00 47.43 43 ALA C C 1
ATOM 3705 O O . ALA C 1 46 ? -4.933 12.112 26.579 1.00 48.03 43 ALA C O 1
ATOM 3707 N N . ALA C 1 47 ? -4.823 14.350 26.766 1.00 42.31 44 ALA C N 1
ATOM 3708 C CA . ALA C 1 47 ? -5.125 14.644 25.344 1.00 40.53 44 ALA C CA 1
ATOM 3709 C C . ALA C 1 47 ? -3.960 14.215 24.479 1.00 42.14 44 ALA C C 1
ATOM 3710 O O . ALA C 1 47 ? -4.152 13.555 23.441 1.00 40.64 44 ALA C O 1
ATOM 3712 N N . LEU C 1 48 ? -2.737 14.525 24.949 1.00 38.86 45 LEU C N 1
ATOM 3713 C CA . LEU C 1 48 ? -1.523 14.125 24.267 1.00 38.84 45 LEU C CA 1
ATOM 3714 C C . LEU C 1 48 ? -1.404 12.607 24.281 1.00 41.14 45 LEU C C 1
ATOM 3715 O O . LEU C 1 48 ? -1.030 12.038 23.266 1.00 39.29 45 LEU C O 1
ATOM 3720 N N . ASP C 1 49 ? -1.807 11.950 25.385 1.00 39.17 46 ASP C N 1
ATOM 3721 C CA . ASP C 1 49 ? -1.833 10.476 25.473 1.00 41.86 46 ASP C CA 1
ATOM 3722 C C . ASP C 1 49 ? -2.752 9.889 24.405 1.00 44.39 46 ASP C C 1
ATOM 3723 O O . ASP C 1 49 ? -2.376 8.940 23.730 1.00 45.20 46 ASP C O 1
ATOM 3728 N N . ARG C 1 50 ? -3.944 10.488 24.241 1.00 39.96 47 ARG C N 1
ATOM 3729 C CA . ARG C 1 50 ? -4.964 10.018 23.303 1.00 42.05 47 ARG C CA 1
ATOM 3730 C C . ARG C 1 50 ? -4.456 10.197 21.869 1.00 46.00 47 ARG C C 1
ATOM 3731 O O . ARG C 1 50 ? -4.494 9.254 21.075 1.00 46.57 47 ARG C O 1
ATOM 3739 N N . ALA C 1 51 ? -3.879 11.390 21.590 1.00 40.66 48 ALA C N 1
ATOM 3740 C CA . ALA C 1 51 ? -3.362 11.779 20.293 1.00 39.71 48 ALA C CA 1
ATOM 3741 C C . ALA C 1 51 ? -2.231 10.856 19.861 1.00 43.67 48 ALA C C 1
ATOM 3742 O O . ALA C 1 51 ? -2.203 10.422 18.708 1.00 43.61 48 ALA C O 1
ATOM 3744 N N . GLU C 1 52 ? -1.327 10.522 20.797 1.00 41.89 49 GLU C N 1
ATOM 3745 C CA . GLU C 1 52 ? -0.177 9.629 20.574 1.00 43.58 49 GLU C CA 1
ATOM 3746 C C . GLU C 1 52 ? -0.609 8.195 20.328 1.00 50.78 49 GLU C C 1
ATOM 3747 O O . GLU C 1 52 ? 0.019 7.513 19.518 1.00 52.89 49 GLU C O 1
ATOM 3753 N N . ALA C 1 53 ? -1.711 7.752 20.971 1.00 48.14 50 ALA C N 1
ATOM 3754 C CA . ALA C 1 53 ? -2.216 6.394 20.832 1.00 51.31 50 ALA C CA 1
ATOM 3755 C C . ALA C 1 53 ? -2.985 6.179 19.526 1.00 54.05 50 ALA C C 1
ATOM 3756 O O . ALA C 1 53 ? -3.225 5.030 19.158 1.00 56.99 50 ALA C O 1
ATOM 3758 N N . ASP C 1 54 ? -3.307 7.249 18.802 1.00 46.64 51 ASP C N 1
ATOM 3759 C CA . ASP C 1 54 ? -3.997 7.178 17.512 1.00 45.85 51 ASP C CA 1
ATOM 3760 C C . ASP C 1 54 ? -2.974 7.207 16.374 1.00 49.71 51 ASP C C 1
ATOM 3761 O O . ASP C 1 54 ? -2.336 8.246 16.160 1.00 46.41 51 ASP C O 1
ATOM 3766 N N . PRO C 1 55 ? -2.819 6.127 15.589 1.00 48.76 52 PRO C N 1
ATOM 3767 C CA . PRO C 1 55 ? -1.858 6.190 14.480 1.00 50.56 52 PRO C CA 1
ATOM 3768 C C . PRO C 1 55 ? -2.265 7.211 13.398 1.00 53.84 52 PRO C C 1
ATOM 3769 O O . PRO C 1 55 ? -1.398 7.636 12.645 1.00 55.88 52 PRO C O 1
ATOM 3773 N N . GLU C 1 56 ? -3.541 7.653 13.358 1.00 47.56 53 GLU C N 1
ATOM 3774 C CA . GLU C 1 56 ? -4.016 8.624 12.356 1.00 46.36 53 GLU C CA 1
ATOM 3775 C C . GLU C 1 56 ? -3.901 10.083 12.792 1.00 49.24 53 GLU C C 1
ATOM 3776 O O . GLU C 1 56 ? -3.974 10.988 11.956 1.00 47.10 53 GLU C O 1
ATOM 3782 N N . CYS C 1 57 ? -3.798 10.322 14.089 1.00 45.30 54 CYS C N 1
ATOM 3783 C CA . CYS C 1 57 ? -3.763 11.687 14.590 1.00 42.30 54 CYS C CA 1
ATOM 3784 C C . CYS C 1 57 ? -2.369 12.289 14.341 1.00 43.58 54 CYS C C 1
ATOM 3785 O O . CYS C 1 57 ? -1.356 11.666 14.677 1.00 44.53 54 CYS C O 1
ATOM 3788 N N . ARG C 1 58 ? -2.328 13.396 13.604 1.00 36.78 55 ARG C N 1
ATOM 3789 C CA . ARG C 1 58 ? -1.074 14.069 13.242 1.00 35.58 55 ARG C CA 1
ATOM 3790 C C . ARG C 1 58 ? -0.819 15.342 14.035 1.00 36.64 55 ARG C C 1
ATOM 3791 O O . ARG C 1 58 ? 0.322 15.815 14.105 1.00 33.92 55 ARG C O 1
ATOM 3799 N N . VAL C 1 59 ? -1.896 15.944 14.570 1.00 31.71 56 VAL C N 1
ATOM 3800 C CA . VAL C 1 59 ? -1.852 17.219 15.240 1.00 28.61 56 VAL C CA 1
ATOM 3801 C C . VAL C 1 59 ? -2.655 17.194 16.534 1.00 32.01 56 VAL C C 1
ATOM 3802 O O . VAL C 1 59 ? -3.776 16.660 16.560 1.00 31.00 56 VAL C O 1
ATOM 3806 N N . LEU C 1 60 ? -2.088 17.810 17.588 1.00 28.70 57 LEU C N 1
ATOM 3807 C CA . LEU C 1 60 ? -2.770 18.163 18.828 1.00 28.99 57 LEU C CA 1
ATOM 3808 C C . LEU C 1 60 ? -3.023 19.654 18.704 1.00 32.55 57 LEU C C 1
ATOM 3809 O O . LEU C 1 60 ? -2.064 20.441 18.695 1.00 29.83 57 LEU C O 1
ATOM 3814 N N . LEU C 1 61 ? -4.293 20.036 18.479 1.00 28.67 58 LEU C N 1
ATOM 3815 C CA . LEU C 1 61 ? -4.692 21.431 18.298 1.00 26.75 58 LEU C CA 1
ATOM 3816 C C . LEU C 1 61 ? -5.106 22.010 19.633 1.00 31.96 58 LEU C C 1
ATOM 3817 O O . LEU C 1 61 ? -6.138 21.616 20.208 1.00 32.13 58 LEU C O 1
ATOM 3822 N N . LEU C 1 62 ? -4.310 22.958 20.120 1.00 28.56 59 LEU C N 1
ATOM 3823 C CA . LEU C 1 62 ? -4.489 23.559 21.435 1.00 30.26 59 LEU C CA 1
ATOM 3824 C C . LEU C 1 62 ? -5.142 24.930 21.275 1.00 27.04 59 LEU C C 1
ATOM 3825 O O . LEU C 1 62 ? -4.619 25.713 20.543 1.00 23.09 59 LEU C O 1
ATOM 3830 N N . GLU C 1 63 ? -6.308 25.182 21.888 1.00 27.06 60 GLU C N 1
ATOM 3831 C CA . GLU C 1 63 ? -7.019 26.438 21.689 1.00 26.86 60 GLU C CA 1
ATOM 3832 C C . GLU C 1 63 ? -7.773 26.885 22.932 1.00 30.97 60 GLU C C 1
ATOM 3833 O O . GLU C 1 63 ? -7.975 26.115 23.859 1.00 28.81 60 GLU C O 1
ATOM 3839 N N . GLY C 1 64 ? -8.186 28.152 22.926 1.00 28.81 61 GLY C N 1
ATOM 3840 C CA . GLY C 1 64 ? -8.917 28.717 24.044 1.00 29.73 61 GLY C CA 1
ATOM 3841 C C . GLY C 1 64 ? -10.342 28.927 23.635 1.00 32.94 61 GLY C C 1
ATOM 3842 O O . GLY C 1 64 ? -10.830 28.209 22.771 1.00 34.00 61 GLY C O 1
ATOM 3843 N N . SER C 1 65 ? -10.994 29.927 24.213 1.00 30.14 62 SER C N 1
ATOM 3844 C CA . SER C 1 65 ? -12.411 30.262 23.962 1.00 29.60 62 SER C CA 1
ATOM 3845 C C . SER C 1 65 ? -12.790 31.596 24.575 1.00 32.83 62 SER C C 1
ATOM 3846 O O . SER C 1 65 ? -12.241 31.986 25.616 1.00 34.02 62 SER C O 1
ATOM 3849 N N . GLY C 1 66 ? -13.774 32.262 23.949 1.00 28.13 63 GLY C N 1
ATOM 3850 C CA . GLY C 1 66 ? -14.325 33.524 24.409 1.00 29.92 63 GLY C CA 1
ATOM 3851 C C . GLY C 1 66 ? -13.390 34.717 24.469 1.00 35.03 63 GLY C C 1
ATOM 3852 O O . GLY C 1 66 ? -13.635 35.646 25.250 1.00 34.76 63 GLY C O 1
ATOM 3853 N N . GLY C 1 67 ? -12.310 34.684 23.671 1.00 31.10 64 GLY C N 1
ATOM 3854 C CA . GLY C 1 67 ? -11.305 35.744 23.618 1.00 29.29 64 GLY C CA 1
ATOM 3855 C C . GLY C 1 67 ? -10.128 35.494 24.537 1.00 31.54 64 GLY C C 1
ATOM 3856 O O . GLY C 1 67 ? -9.286 36.368 24.721 1.00 29.33 64 GLY C O 1
ATOM 3857 N N . THR C 1 68 ? -10.087 34.327 25.171 1.00 26.47 65 THR C N 1
ATOM 3858 C CA . THR C 1 68 ? -8.963 33.982 26.010 1.00 27.19 65 THR C CA 1
ATOM 3859 C C . THR C 1 68 ? -8.355 32.663 25.580 1.00 31.09 65 THR C C 1
ATOM 3860 O O . THR C 1 68 ? -9.060 31.661 25.532 1.00 30.65 65 THR C O 1
ATOM 3864 N N . PHE C 1 69 ? -7.050 32.672 25.277 1.00 27.59 66 PHE C N 1
ATOM 3865 C CA . PHE C 1 69 ? -6.304 31.447 24.981 1.00 26.48 66 PHE C CA 1
ATOM 3866 C C . PHE C 1 69 ? -6.009 30.751 26.323 1.00 28.62 66 PHE C C 1
ATOM 3867 O O . PHE C 1 69 ? -6.615 29.725 26.631 1.00 28.77 66 PHE C O 1
ATOM 3875 N N . CYS C 1 70 ? -5.146 31.367 27.155 1.00 26.45 67 CYS C N 1
ATOM 3876 C CA . CYS C 1 70 ? -4.739 30.847 28.479 1.00 27.28 67 CYS C CA 1
ATOM 3877 C C . CYS C 1 70 ? -4.043 31.971 29.312 1.00 30.23 67 CYS C C 1
ATOM 3878 O O . CYS C 1 70 ? -3.246 32.699 28.752 1.00 25.83 67 CYS C O 1
ATOM 3881 N N . THR C 1 71 ? -4.301 32.058 30.631 1.00 30.18 68 THR C N 1
ATOM 3882 C CA . THR C 1 71 ? -3.693 33.054 31.508 1.00 33.46 68 THR C CA 1
ATOM 3883 C C . THR C 1 71 ? -2.717 32.390 32.490 1.00 42.77 68 THR C C 1
ATOM 3884 O O . THR C 1 71 ? -2.307 32.994 33.471 1.00 43.44 68 THR C O 1
ATOM 3888 N N . GLY C 1 72 ? -2.280 31.190 32.160 1.00 42.55 69 GLY C N 1
ATOM 3889 C CA . GLY C 1 72 ? -1.309 30.479 32.983 1.00 44.84 69 GLY C CA 1
ATOM 3890 C C . GLY C 1 72 ? -1.813 29.978 34.312 1.00 51.40 69 GLY C C 1
ATOM 3891 O O . GLY C 1 72 ? -3.019 29.891 34.529 1.00 50.19 69 GLY C O 1
ATOM 3892 N N . LEU C 1 73 ? -0.878 29.646 35.211 1.00 52.79 70 LEU C N 1
ATOM 3893 C CA . LEU C 1 73 ? -1.177 29.067 36.529 1.00 56.01 70 LEU C CA 1
ATOM 3894 C C . LEU C 1 73 ? -1.958 30.030 37.424 1.00 62.42 70 LEU C C 1
ATOM 3895 O O . LEU C 1 73 ? -1.677 31.227 37.441 1.00 62.11 70 LEU C O 1
ATOM 3900 N N . ASP C 1 74 ? -2.955 29.505 38.146 1.00 61.84 71 ASP C N 1
ATOM 3901 C CA . ASP C 1 74 ? -3.763 30.317 39.057 1.00 66.13 71 ASP C CA 1
ATOM 3902 C C . ASP C 1 74 ? -3.160 30.303 40.477 1.00 75.05 71 ASP C C 1
ATOM 3903 O O . ASP C 1 74 ? -2.371 29.402 40.804 1.00 74.17 71 ASP C O 1
ATOM 3908 N N . PHE C 1 75 ? -3.490 31.321 41.308 1.00 75.24 72 PHE C N 1
ATOM 3909 C CA . PHE C 1 75 ? -2.948 31.379 42.668 1.00 99.23 72 PHE C CA 1
ATOM 3910 C C . PHE C 1 75 ? -4.035 31.722 43.668 1.00 120.88 72 PHE C C 1
ATOM 3911 O O . PHE C 1 75 ? -4.803 30.837 44.031 1.00 85.50 72 PHE C O 1
ATOM 3919 N N . GLY C 1 90 ? 4.425 25.297 41.805 1.00 53.31 87 GLY C N 1
ATOM 3920 C CA . GLY C 1 90 ? 4.901 24.275 42.747 1.00 53.64 87 GLY C CA 1
ATOM 3921 C C . GLY C 1 90 ? 4.758 22.866 42.182 1.00 59.72 87 GLY C C 1
ATOM 3922 O O . GLY C 1 90 ? 5.680 22.341 41.537 1.00 58.14 87 GLY C O 1
ATOM 3923 N N . ARG C 1 91 ? 3.584 22.231 42.448 1.00 57.87 88 ARG C N 1
ATOM 3924 C CA . ARG C 1 91 ? 3.185 20.932 41.889 1.00 56.74 88 ARG C CA 1
ATOM 3925 C C . ARG C 1 91 ? 2.725 21.247 40.465 1.00 56.78 88 ARG C C 1
ATOM 3926 O O . ARG C 1 91 ? 2.963 20.462 39.542 1.00 56.36 88 ARG C O 1
ATOM 3934 N N . GLY C 1 92 ? 2.142 22.452 40.332 1.00 50.56 89 GLY C N 1
ATOM 3935 C CA . GLY C 1 92 ? 1.661 23.088 39.111 1.00 47.38 89 GLY C CA 1
ATOM 3936 C C . GLY C 1 92 ? 2.800 23.401 38.164 1.00 44.60 89 GLY C C 1
ATOM 3937 O O . GLY C 1 92 ? 2.717 23.079 36.978 1.00 39.60 89 GLY C O 1
ATOM 3938 N N . GLY C 1 93 ? 3.871 23.992 38.708 1.00 40.10 90 GLY C N 1
ATOM 3939 C CA . GLY C 1 93 ? 5.075 24.323 37.963 1.00 38.16 90 GLY C CA 1
ATOM 3940 C C . GLY C 1 93 ? 5.748 23.096 37.378 1.00 39.68 90 GLY C C 1
ATOM 3941 O O . GLY C 1 93 ? 6.024 23.080 36.181 1.00 39.81 90 GLY C O 1
ATOM 3942 N N . ALA C 1 94 ? 5.930 22.032 38.193 1.00 36.64 91 ALA C N 1
ATOM 3943 C CA . ALA C 1 94 ? 6.510 20.736 37.772 1.00 35.84 91 ALA C CA 1
ATOM 3944 C C . ALA C 1 94 ? 5.726 20.101 36.612 1.00 38.46 91 ALA C C 1
ATOM 3945 O O . ALA C 1 94 ? 6.342 19.753 35.606 1.00 38.22 91 ALA C O 1
ATOM 3947 N N . GLU C 1 95 ? 4.385 20.015 36.710 1.00 33.76 92 GLU C N 1
ATOM 3948 C CA . GLU C 1 95 ? 3.574 19.420 35.663 1.00 34.13 92 GLU C CA 1
ATOM 3949 C C . GLU C 1 95 ? 3.502 20.317 34.457 1.00 37.58 92 GLU C C 1
ATOM 3950 O O . GLU C 1 95 ? 3.510 19.799 33.348 1.00 37.08 92 GLU C O 1
ATOM 3956 N N . PHE C 1 96 ? 3.582 21.659 34.644 1.00 34.49 93 PHE C N 1
ATOM 3957 C CA . PHE C 1 96 ? 3.607 22.608 33.517 1.00 31.78 93 PHE C CA 1
ATOM 3958 C C . PHE C 1 96 ? 4.894 22.410 32.719 1.00 32.76 93 PHE C C 1
ATOM 3959 O O . PHE C 1 96 ? 4.842 22.295 31.488 1.00 30.60 93 PHE C O 1
ATOM 3967 N N . LEU C 1 97 ? 6.043 22.356 33.421 1.00 32.10 94 LEU C N 1
ATOM 3968 C CA . LEU C 1 97 ? 7.355 22.135 32.796 1.00 33.83 94 LEU C CA 1
ATOM 3969 C C . LEU C 1 97 ? 7.400 20.765 32.071 1.00 37.75 94 LEU C C 1
ATOM 3970 O O . LEU C 1 97 ? 7.889 20.691 30.946 1.00 36.53 94 LEU C O 1
ATOM 3975 N N . ALA C 1 98 ? 6.880 19.698 32.715 1.00 33.10 95 ALA C N 1
ATOM 3976 C CA . ALA C 1 98 ? 6.850 18.339 32.135 1.00 32.07 95 ALA C CA 1
ATOM 3977 C C . ALA C 1 98 ? 5.964 18.304 30.878 1.00 34.50 95 ALA C C 1
ATOM 3978 O O . ALA C 1 98 ? 6.388 17.780 29.845 1.00 36.76 95 ALA C O 1
ATOM 3980 N N . LEU C 1 99 ? 4.797 18.929 30.943 1.00 28.25 96 LEU C N 1
ATOM 3981 C CA . LEU C 1 99 ? 3.887 19.044 29.791 1.00 28.63 96 LEU C CA 1
ATOM 3982 C C . LEU C 1 99 ? 4.521 19.820 28.603 1.00 31.86 96 LEU C C 1
ATOM 3983 O O . LEU C 1 99 ? 4.357 19.406 27.441 1.00 32.36 96 LEU C O 1
ATOM 3996 N N . ARG C 1 101 ? 7.743 19.994 28.061 1.00 30.94 98 ARG C N 1
ATOM 3997 C CA . ARG C 1 101 ? 8.814 19.108 27.596 1.00 33.57 98 ARG C CA 1
ATOM 3998 C C . ARG C 1 101 ? 8.241 18.027 26.661 1.00 39.19 98 ARG C C 1
ATOM 3999 O O . ARG C 1 101 ? 8.819 17.845 25.591 1.00 40.14 98 ARG C O 1
ATOM 4007 N N . ARG C 1 102 ? 7.068 17.401 27.020 1.00 34.00 99 ARG C N 1
ATOM 4008 C CA . ARG C 1 102 ? 6.367 16.429 26.177 1.00 34.43 99 ARG C CA 1
ATOM 4009 C C . ARG C 1 102 ? 6.030 17.017 24.808 1.00 37.77 99 ARG C C 1
ATOM 4010 O O . ARG C 1 102 ? 6.236 16.313 23.810 1.00 38.25 99 ARG C O 1
ATOM 4018 N N . PHE C 1 103 ? 5.582 18.323 24.749 1.00 34.47 100 PHE C N 1
ATOM 4019 C CA . PHE C 1 103 ? 5.316 19.034 23.499 1.00 33.10 100 PHE C CA 1
ATOM 4020 C C . PHE C 1 103 ? 6.537 18.982 22.624 1.00 36.06 100 PHE C C 1
ATOM 4021 O O . PHE C 1 103 ? 6.411 18.722 21.440 1.00 33.08 100 PHE C O 1
ATOM 4029 N N . GLY C 1 104 ? 7.709 19.191 23.234 1.00 34.33 101 GLY C N 1
ATOM 4030 C CA . GLY C 1 104 ? 8.992 19.172 22.531 1.00 35.23 101 GLY C CA 1
ATOM 4031 C C . GLY C 1 104 ? 9.463 17.805 22.052 1.00 42.87 101 GLY C C 1
ATOM 4032 O O . GLY C 1 104 ? 10.364 17.750 21.215 1.00 46.51 101 GLY C O 1
ATOM 4033 N N . GLU C 1 105 ? 8.893 16.694 22.556 1.00 36.71 102 GLU C N 1
ATOM 4034 C CA . GLU C 1 105 ? 9.346 15.363 22.156 1.00 40.00 102 GLU C CA 1
ATOM 4035 C C . GLU C 1 105 ? 8.293 14.547 21.428 1.00 40.80 102 GLU C C 1
ATOM 4036 O O . GLU C 1 105 ? 8.657 13.594 20.757 1.00 40.85 102 GLU C O 1
ATOM 4042 N N . THR C 1 106 ? 7.007 14.874 21.594 1.00 34.87 103 THR C N 1
ATOM 4043 C CA . THR C 1 106 ? 5.934 14.039 21.040 1.00 35.69 103 THR C CA 1
ATOM 4044 C C . THR C 1 106 ? 6.046 13.872 19.483 1.00 39.07 103 THR C C 1
ATOM 4045 O O . THR C 1 106 ? 6.309 14.857 18.787 1.00 38.14 103 THR C O 1
ATOM 4049 N N . PRO C 1 107 ? 5.774 12.664 18.922 1.00 38.22 104 PRO C N 1
ATOM 4050 C CA . PRO C 1 107 ? 5.897 12.484 17.467 1.00 38.87 104 PRO C CA 1
ATOM 4051 C C . PRO C 1 107 ? 4.612 12.860 16.721 1.00 43.90 104 PRO C C 1
ATOM 4052 O O . PRO C 1 107 ? 4.008 12.070 15.986 1.00 47.36 104 PRO C O 1
ATOM 4056 N N . LEU C 1 108 ? 4.179 14.076 16.979 1.00 38.17 105 LEU C N 1
ATOM 4057 C CA . LEU C 1 108 ? 3.055 14.756 16.369 1.00 37.09 105 LEU C CA 1
ATOM 4058 C C . LEU C 1 108 ? 3.250 16.281 16.539 1.00 35.62 105 LEU C C 1
ATOM 4059 O O . LEU C 1 108 ? 4.050 16.726 17.354 1.00 34.66 105 LEU C O 1
ATOM 4064 N N . ALA C 1 109 ? 2.600 17.057 15.691 1.00 30.55 106 ALA C N 1
ATOM 4065 C CA . ALA C 1 109 ? 2.689 18.513 15.711 1.00 28.13 106 ALA C CA 1
ATOM 4066 C C . ALA C 1 109 ? 1.657 19.082 16.666 1.00 31.14 106 ALA C C 1
ATOM 4067 O O . ALA C 1 109 ? 0.476 18.777 16.544 1.00 30.89 106 ALA C O 1
ATOM 4069 N N . VAL C 1 110 ? 2.129 19.776 17.712 1.00 27.97 107 VAL C N 1
ATOM 4070 C CA . VAL C 1 110 ? 1.328 20.500 18.719 1.00 25.08 107 VAL C CA 1
ATOM 4071 C C . VAL C 1 110 ? 1.164 21.881 18.097 1.00 29.63 107 VAL C C 1
ATOM 4072 O O . VAL C 1 110 ? 2.166 22.542 17.823 1.00 28.95 107 VAL C O 1
ATOM 4076 N N . VAL C 1 111 ? -0.068 22.278 17.789 1.00 27.27 108 VAL C N 1
ATOM 4077 C CA . VAL C 1 111 ? -0.315 23.569 17.180 1.00 24.88 108 VAL C CA 1
ATOM 4078 C C . VAL C 1 111 ? -1.178 24.392 18.105 1.00 28.40 108 VAL C C 1
ATOM 4079 O O . VAL C 1 111 ? -2.327 24.001 18.362 1.00 27.85 108 VAL C O 1
ATOM 4083 N N . ALA C 1 112 ? -0.587 25.500 18.675 1.00 22.40 109 ALA C N 1
ATOM 4084 C CA . ALA C 1 112 ? -1.304 26.465 19.502 1.00 22.53 109 ALA C CA 1
ATOM 4085 C C . ALA C 1 112 ? -2.081 27.446 18.620 1.00 28.23 109 ALA C C 1
ATOM 4086 O O . ALA C 1 112 ? -1.504 28.285 17.903 1.00 25.76 109 ALA C O 1
ATOM 4088 N N . CYS C 1 113 ? -3.414 27.361 18.703 1.00 25.16 110 CYS C N 1
ATOM 4089 C CA . CYS C 1 113 ? -4.246 28.254 17.894 1.00 23.71 110 CYS C CA 1
ATOM 4090 C C . CYS C 1 113 ? -4.766 29.325 18.816 1.00 28.03 110 CYS C C 1
ATOM 4091 O O . CYS C 1 113 ? -5.574 29.025 19.698 1.00 27.67 110 CYS C O 1
ATOM 4094 N N . VAL C 1 114 ? -4.215 30.556 18.700 1.00 24.92 111 VAL C N 1
ATOM 4095 C CA . VAL C 1 114 ? -4.522 31.641 19.634 1.00 24.90 111 VAL C CA 1
ATOM 4096 C C . VAL C 1 114 ? -5.557 32.584 19.045 1.00 27.28 111 VAL C C 1
ATOM 4097 O O . VAL C 1 114 ? -5.365 33.109 17.942 1.00 27.61 111 VAL C O 1
ATOM 4101 N N . ASP C 1 115 ? -6.619 32.847 19.793 1.00 27.11 112 ASP C N 1
ATOM 4102 C CA . ASP C 1 115 ? -7.628 33.830 19.355 1.00 27.94 112 ASP C CA 1
ATOM 4103 C C . ASP C 1 115 ? -8.025 34.732 20.553 1.00 30.54 112 ASP C C 1
ATOM 4104 O O . ASP C 1 115 ? -9.087 34.596 21.111 1.00 30.34 112 ASP C O 1
ATOM 4109 N N . GLY C 1 116 ? -7.125 35.607 20.960 1.00 28.61 113 GLY C N 1
ATOM 4110 C CA . GLY C 1 116 ? -7.341 36.469 22.105 1.00 26.26 113 GLY C CA 1
ATOM 4111 C C . GLY C 1 116 ? -6.172 36.499 23.074 1.00 31.29 113 GLY C C 1
ATOM 4112 O O . GLY C 1 116 ? -4.992 36.385 22.692 1.00 29.12 113 GLY C O 1
ATOM 4113 N N . ARG C 1 117 ? -6.505 36.669 24.348 1.00 28.24 114 ARG C N 1
ATOM 4114 C CA . ARG C 1 117 ? -5.519 36.832 25.404 1.00 27.52 114 ARG C CA 1
ATOM 4115 C C . ARG C 1 117 ? -4.658 35.578 25.703 1.00 28.04 114 ARG C C 1
ATOM 4116 O O . ARG C 1 117 ? -5.184 34.544 26.075 1.00 25.17 114 ARG C O 1
ATOM 4124 N N . ALA C 1 118 ? -3.317 35.743 25.652 1.00 23.48 115 ALA C N 1
ATOM 4125 C CA . ALA C 1 118 ? -2.323 34.789 26.143 1.00 23.88 115 ALA C CA 1
ATOM 4126 C C . ALA C 1 118 ? -1.479 35.559 27.193 1.00 28.21 115 ALA C C 1
ATOM 4127 O O . ALA C 1 118 ? -0.840 36.553 26.853 1.00 26.62 115 ALA C O 1
ATOM 4129 N N . ALA C 1 119 ? -1.514 35.138 28.454 1.00 24.84 116 ALA C N 1
ATOM 4130 C CA . ALA C 1 119 ? -0.772 35.848 29.512 1.00 25.13 116 ALA C CA 1
ATOM 4131 C C . ALA C 1 119 ? -0.047 34.877 30.394 1.00 29.87 116 ALA C C 1
ATOM 4132 O O . ALA C 1 119 ? -0.577 33.790 30.690 1.00 28.41 116 ALA C O 1
ATOM 4134 N N . GLY C 1 120 ? 1.114 35.299 30.881 1.00 27.82 117 GLY C N 1
ATOM 4135 C CA . GLY C 1 120 ? 1.940 34.499 31.792 1.00 28.65 117 GLY C CA 1
ATOM 4136 C C . GLY C 1 120 ? 2.239 33.098 31.303 1.00 32.20 117 GLY C C 1
ATOM 4137 O O . GLY C 1 120 ? 2.759 32.916 30.201 1.00 30.62 117 GLY C O 1
ATOM 4138 N N . GLY C 1 121 ? 1.887 32.105 32.117 1.00 30.61 118 GLY C N 1
ATOM 4139 C CA . GLY C 1 121 ? 2.042 30.705 31.758 1.00 31.31 118 GLY C CA 1
ATOM 4140 C C . GLY C 1 121 ? 1.384 30.351 30.429 1.00 33.22 118 GLY C C 1
ATOM 4141 O O . GLY C 1 121 ? 1.898 29.510 29.699 1.00 31.48 118 GLY C O 1
ATOM 4142 N N . GLY C 1 122 ? 0.310 31.058 30.075 1.00 27.17 119 GLY C N 1
ATOM 4143 C CA . GLY C 1 122 ? -0.399 30.830 28.824 1.00 26.99 119 GLY C CA 1
ATOM 4144 C C . GLY C 1 122 ? 0.490 31.150 27.640 1.00 28.66 119 GLY C C 1
ATOM 4145 O O . GLY C 1 122 ? 0.303 30.570 26.572 1.00 23.74 119 GLY C O 1
ATOM 4146 N N . VAL C 1 123 ? 1.457 32.106 27.818 1.00 26.81 120 VAL C N 1
ATOM 4147 C CA . VAL C 1 123 ? 2.433 32.440 26.747 1.00 25.47 120 VAL C CA 1
ATOM 4148 C C . VAL C 1 123 ? 3.386 31.264 26.563 1.00 29.61 120 VAL C C 1
ATOM 4149 O O . VAL C 1 123 ? 3.716 30.920 25.422 1.00 28.41 120 VAL C O 1
ATOM 4153 N N . GLY C 1 124 ? 3.830 30.673 27.690 1.00 25.14 121 GLY C N 1
ATOM 4154 C CA . GLY C 1 124 ? 4.710 29.504 27.677 1.00 25.65 121 GLY C CA 1
ATOM 4155 C C . GLY C 1 124 ? 4.040 28.309 27.021 1.00 28.34 121 GLY C C 1
ATOM 4156 O O . GLY C 1 124 ? 4.687 27.541 26.312 1.00 28.84 121 GLY C O 1
ATOM 4157 N N . LEU C 1 125 ? 2.733 28.142 27.253 1.00 25.59 122 LEU C N 1
ATOM 4158 C CA . LEU C 1 125 ? 1.983 27.021 26.692 1.00 26.30 122 LEU C CA 1
ATOM 4159 C C . LEU C 1 125 ? 1.903 27.192 25.170 1.00 29.53 122 LEU C C 1
ATOM 4160 O O . LEU C 1 125 ? 2.073 26.227 24.443 1.00 30.49 122 LEU C O 1
ATOM 4165 N N . ALA C 1 126 ? 1.677 28.406 24.690 1.00 24.65 123 ALA C N 1
ATOM 4166 C CA . ALA C 1 126 ? 1.685 28.608 23.220 1.00 24.09 123 ALA C CA 1
ATOM 4167 C C . ALA C 1 126 ? 3.128 28.459 22.687 1.00 28.03 123 ALA C C 1
ATOM 4168 O O . ALA C 1 126 ? 3.361 27.738 21.706 1.00 23.51 123 ALA C O 1
ATOM 4170 N N . ALA C 1 127 ? 4.119 29.071 23.381 1.00 27.48 124 ALA C N 1
ATOM 4171 C CA . ALA C 1 127 ? 5.525 29.091 22.936 1.00 25.19 124 ALA C CA 1
ATOM 4172 C C . ALA C 1 127 ? 6.113 27.685 22.834 1.00 28.29 124 ALA C C 1
ATOM 4173 O O . ALA C 1 127 ? 6.929 27.451 21.935 1.00 27.62 124 ALA C O 1
ATOM 4175 N N . ALA C 1 128 ? 5.709 26.759 23.745 1.00 25.62 125 ALA C N 1
ATOM 4176 C CA . ALA C 1 128 ? 6.135 25.333 23.799 1.00 26.70 125 ALA C CA 1
ATOM 4177 C C . ALA C 1 128 ? 5.589 24.499 22.630 1.00 28.67 125 ALA C C 1
ATOM 4178 O O . ALA C 1 128 ? 6.129 23.441 22.332 1.00 30.02 125 ALA C O 1
ATOM 4180 N N . ALA C 1 129 ? 4.536 24.975 21.969 1.00 24.81 126 ALA C N 1
ATOM 4181 C CA . ALA C 1 129 ? 3.942 24.288 20.818 1.00 26.63 126 ALA C CA 1
ATOM 4182 C C . ALA C 1 129 ? 4.916 24.323 19.639 1.00 29.80 126 ALA C C 1
ATOM 4183 O O . ALA C 1 129 ? 5.837 25.134 19.609 1.00 26.44 126 ALA C O 1
ATOM 4185 N N . ASP C 1 130 ? 4.755 23.405 18.708 1.00 27.13 127 ASP C N 1
ATOM 4186 C CA . ASP C 1 130 ? 5.597 23.372 17.513 1.00 26.74 127 ASP C CA 1
ATOM 4187 C C . ASP C 1 130 ? 5.291 24.641 16.683 1.00 28.96 127 ASP C C 1
ATOM 4188 O O . ASP C 1 130 ? 6.204 25.310 16.242 1.00 27.56 127 ASP C O 1
ATOM 4193 N N . LEU C 1 131 ? 4.007 25.023 16.599 1.00 24.18 128 LEU C N 1
ATOM 4194 C CA . LEU C 1 131 ? 3.583 26.197 15.824 1.00 23.36 128 LEU C CA 1
ATOM 4195 C C . LEU C 1 131 ? 2.580 26.974 16.558 1.00 25.96 128 LEU C C 1
ATOM 4196 O O . LEU C 1 131 ? 1.745 26.384 17.246 1.00 25.63 128 LEU C O 1
ATOM 4201 N N . VAL C 1 132 ? 2.659 28.311 16.423 1.00 22.16 129 VAL C N 1
ATOM 4202 C CA . VAL C 1 132 ? 1.698 29.238 16.998 1.00 20.40 129 VAL C CA 1
ATOM 4203 C C . VAL C 1 132 ? 0.990 29.942 15.823 1.00 23.04 129 VAL C C 1
ATOM 4204 O O . VAL C 1 132 ? 1.645 30.657 15.046 1.00 23.21 129 VAL C O 1
ATOM 4208 N N . ILE C 1 133 ? -0.341 29.761 15.724 1.00 17.84 130 ILE C N 1
ATOM 4209 C CA . ILE C 1 133 ? -1.146 30.360 14.656 1.00 18.48 130 ILE C CA 1
ATOM 4210 C C . ILE C 1 133 ? -2.168 31.291 15.377 1.00 22.83 130 ILE C C 1
ATOM 4211 O O . ILE C 1 133 ? -2.867 30.836 16.259 1.00 23.98 130 ILE C O 1
ATOM 4216 N N . ALA C 1 134 ? -2.174 32.588 15.087 1.00 19.10 131 ALA C N 1
ATOM 4217 C CA . ALA C 1 134 ? -3.009 33.479 15.885 1.00 18.47 131 ALA C CA 1
ATOM 4218 C C . ALA C 1 134 ? -3.847 34.37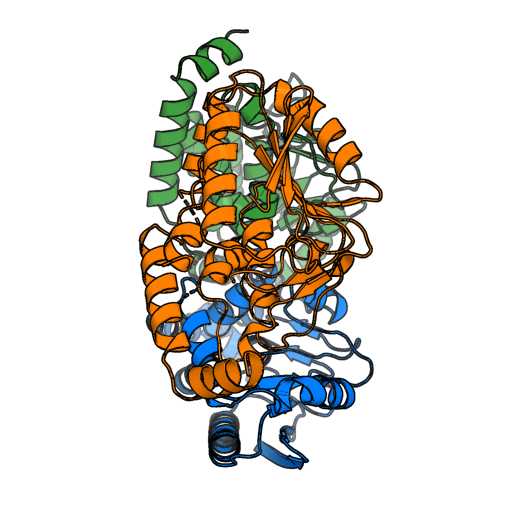2 15.028 1.00 26.38 131 ALA C C 1
ATOM 4219 O O . ALA C 1 134 ? -3.447 34.653 13.891 1.00 28.71 131 ALA C O 1
ATOM 4221 N N . THR C 1 135 ? -4.978 34.848 15.568 1.00 21.44 132 THR C N 1
ATOM 4222 C CA . THR C 1 135 ? -5.795 35.903 14.935 1.00 23.22 132 THR C CA 1
ATOM 4223 C C . THR C 1 135 ? -5.227 37.298 15.269 1.00 24.02 132 THR C C 1
ATOM 4224 O O . THR C 1 135 ? -4.569 37.493 16.295 1.00 21.10 132 THR C O 1
ATOM 4228 N N . GLU C 1 136 ? -5.557 38.305 14.438 1.00 22.96 133 GLU C N 1
ATOM 4229 C CA . GLU C 1 136 ? -5.087 39.677 14.634 1.00 22.52 133 GLU C CA 1
ATOM 4230 C C . GLU C 1 136 ? -5.433 40.228 16.069 1.00 25.10 133 GLU C C 1
ATOM 4231 O O . GLU C 1 136 ? -4.583 40.911 16.634 1.00 22.34 133 GLU C O 1
ATOM 4237 N N . ARG C 1 137 ? -6.580 39.822 16.698 1.00 23.72 134 ARG C N 1
ATOM 4238 C CA . ARG C 1 137 ? -6.946 40.381 18.011 1.00 24.44 134 ARG C CA 1
ATOM 4239 C C . ARG C 1 137 ? -6.176 39.811 19.182 1.00 28.49 134 ARG C C 1
ATOM 4240 O O . ARG C 1 137 ? -6.304 40.322 20.290 1.00 29.56 134 ARG C O 1
ATOM 4248 N N . SER C 1 138 ? -5.377 38.765 18.954 1.00 24.77 135 SER C N 1
ATOM 4249 C CA . SER C 1 138 ? -4.606 38.099 19.988 1.00 20.74 135 SER C CA 1
ATOM 4250 C C . SER C 1 138 ? -3.567 39.057 20.576 1.00 25.44 135 SER C C 1
ATOM 4251 O O . SER C 1 138 ? -2.982 39.869 19.844 1.00 24.29 135 SER C O 1
ATOM 4254 N N . GLU C 1 139 ? -3.335 38.945 21.897 1.00 21.02 136 GLU C N 1
ATOM 4255 C CA . GLU C 1 139 ? -2.299 39.696 22.629 1.00 21.16 136 GLU C CA 1
ATOM 4256 C C . GLU C 1 139 ? -1.530 38.770 23.460 1.00 26.95 136 GLU C C 1
ATOM 4257 O O . GLU C 1 139 ? -2.111 37.815 23.982 1.00 28.45 136 GLU C O 1
ATOM 4263 N N . PHE C 1 140 ? -0.242 39.035 23.632 1.00 22.76 137 PHE C N 1
ATOM 4264 C CA . PHE C 1 140 ? 0.670 38.175 24.428 1.00 21.42 137 PHE C CA 1
ATOM 4265 C C . PHE C 1 140 ? 1.366 39.033 25.488 1.00 24.40 137 PHE C C 1
ATOM 4266 O O . PHE C 1 140 ? 1.861 40.111 25.161 1.00 24.36 137 PHE C O 1
ATOM 4274 N N . SER C 1 141 ? 1.350 38.604 26.757 1.00 23.97 138 SER C N 1
ATOM 4275 C CA . SER C 1 141 ? 1.946 39.423 27.831 1.00 24.66 138 SER C CA 1
ATOM 4276 C C . SER C 1 141 ? 2.588 38.598 28.927 1.00 29.88 138 SER C C 1
ATOM 4277 O O . SER C 1 141 ? 2.224 37.435 29.109 1.00 27.74 138 SER C O 1
ATOM 4280 N N . LEU C 1 142 ? 3.529 39.216 29.683 1.00 25.15 139 LEU C N 1
ATOM 4281 C CA . LEU C 1 142 ? 4.158 38.559 30.842 1.00 23.98 139 LEU C CA 1
ATOM 4282 C C . LEU C 1 142 ? 3.927 39.499 32.006 1.00 29.46 139 LEU C C 1
ATOM 4283 O O . LEU C 1 142 ? 4.755 40.370 32.289 1.00 28.76 139 LEU C O 1
ATOM 4288 N N . PRO C 1 143 ? 2.750 39.407 32.642 1.00 27.74 140 PRO C N 1
ATOM 4289 C CA . PRO C 1 143 ? 2.419 40.371 33.710 1.00 29.43 140 PRO C CA 1
ATOM 4290 C C . PRO C 1 143 ? 3.006 40.003 35.086 1.00 32.45 140 PRO C C 1
ATOM 4291 O O . PRO C 1 143 ? 2.792 40.756 36.021 1.00 32.34 140 PRO C O 1
ATOM 4295 N N . GLU C 1 144 ? 3.758 38.870 35.196 1.00 28.11 141 GLU C N 1
ATOM 4296 C CA . GLU C 1 144 ? 4.330 38.274 36.446 1.00 30.16 141 GLU C CA 1
ATOM 4297 C C . GLU C 1 144 ? 5.003 39.310 37.394 1.00 34.33 141 GLU C C 1
ATOM 4298 O O . GLU C 1 144 ? 4.806 39.279 38.607 1.00 31.89 141 GLU C O 1
ATOM 4304 N N . ALA C 1 145 ? 5.847 40.199 36.833 1.00 31.37 142 ALA C N 1
ATOM 4305 C CA . ALA C 1 145 ? 6.578 41.175 37.636 1.00 29.88 142 ALA C CA 1
ATOM 4306 C C . ALA C 1 145 ? 5.641 42.052 38.519 1.00 34.35 142 ALA C C 1
ATOM 4307 O O . ALA C 1 145 ? 6.057 42.505 39.582 1.00 34.02 142 ALA C O 1
ATOM 4309 N N . LEU C 1 146 ? 4.385 42.254 38.099 1.00 32.50 143 LEU C N 1
ATOM 4310 C CA . LEU C 1 146 ? 3.378 43.012 38.854 1.00 35.26 143 LEU C CA 1
ATOM 4311 C C . LEU C 1 146 ? 3.035 42.399 40.219 1.00 39.70 143 LEU C C 1
ATOM 4312 O O . LEU C 1 146 ? 2.614 43.130 41.121 1.00 37.91 143 LEU C O 1
ATOM 4317 N N . TRP C 1 147 ? 3.170 41.055 40.347 1.00 41.17 144 TRP C N 1
ATOM 4318 C CA . TRP C 1 147 ? 2.882 40.272 41.550 1.00 44.66 144 TRP C CA 1
ATOM 4319 C C . TRP C 1 147 ? 4.184 39.859 42.267 1.00 46.42 144 TRP C C 1
ATOM 4320 O O . TRP C 1 147 ? 4.141 39.041 43.191 1.00 47.25 144 TRP C O 1
ATOM 4331 N N . GLY C 1 148 ? 5.309 40.446 41.857 1.00 39.93 145 GLY C N 1
ATOM 4332 C CA . GLY C 1 148 ? 6.632 40.177 42.403 1.00 39.41 145 GLY C CA 1
ATOM 4333 C C . GLY C 1 148 ? 7.206 38.867 41.886 1.00 40.71 145 GLY C C 1
ATOM 4334 O O . GLY C 1 148 ? 8.101 38.278 42.502 1.00 39.04 145 GLY C O 1
ATOM 4335 N N . LEU C 1 149 ? 6.711 38.418 40.729 1.00 34.27 146 LEU C N 1
ATOM 4336 C CA . LEU C 1 149 ? 7.140 37.139 40.166 1.00 33.47 146 LEU C CA 1
ATOM 4337 C C . LEU C 1 149 ? 7.954 37.333 38.906 1.00 35.57 146 LEU C C 1
ATOM 4338 O O . LEU C 1 149 ? 7.975 38.409 38.304 1.00 33.18 146 LEU C O 1
ATOM 4343 N N . VAL C 1 150 ? 8.671 36.283 38.555 1.00 31.47 147 VAL C N 1
ATOM 4344 C CA . VAL C 1 150 ? 9.422 36.178 37.317 1.00 29.76 147 VAL C CA 1
ATOM 4345 C C . VAL C 1 150 ? 8.775 34.968 36.590 1.00 33.14 147 VAL C C 1
ATOM 4346 O O . VAL C 1 150 ? 8.399 34.010 37.290 1.00 32.13 147 VAL C O 1
ATOM 4350 N N . PRO C 1 151 ? 8.563 34.970 35.247 1.00 30.14 148 PRO C N 1
ATOM 4351 C CA . PRO C 1 151 ? 7.974 33.777 34.610 1.00 30.45 148 PRO C CA 1
ATOM 4352 C C . PRO C 1 151 ? 9.054 32.722 34.398 1.00 31.86 148 PRO C C 1
ATOM 4353 O O . PRO C 1 151 ? 9.384 32.366 33.255 1.00 30.96 148 PRO C O 1
ATOM 4357 N N . CYS C 1 152 ? 9.659 32.270 35.487 1.00 27.75 149 CYS C N 1
ATOM 4358 C CA . CYS C 1 152 ? 10.748 31.289 35.410 1.00 29.83 149 CYS C CA 1
ATOM 4359 C C . CYS C 1 152 ? 10.465 30.109 34.467 1.00 36.07 149 CYS C C 1
ATOM 4360 O O . CYS C 1 152 ? 11.340 29.713 33.686 1.00 34.68 149 CYS C O 1
ATOM 4363 N N . CYS C 1 153 ? 9.270 29.531 34.558 1.00 35.97 150 CYS C N 1
ATOM 4364 C CA . CYS C 1 153 ? 8.934 28.312 33.808 1.00 36.79 150 CYS C CA 1
ATOM 4365 C C . CYS C 1 153 ? 8.700 28.540 32.333 1.00 34.08 150 CYS C C 1
ATOM 4366 O O . CYS C 1 153 ? 8.954 27.633 31.561 1.00 32.84 150 CYS C O 1
ATOM 4369 N N . VAL C 1 154 ? 8.262 29.750 31.951 1.00 28.60 151 VAL C N 1
ATOM 4370 C CA . VAL C 1 154 ? 7.961 30.142 30.592 1.00 28.25 151 VAL C CA 1
ATOM 4371 C C . VAL C 1 154 ? 9.227 30.401 29.791 1.00 30.78 151 VAL C C 1
ATOM 4372 O O . VAL C 1 154 ? 9.263 30.078 28.620 1.00 28.65 151 VAL C O 1
ATOM 4376 N N . LEU C 1 155 ? 10.182 31.121 30.390 1.00 29.21 152 LEU C N 1
ATOM 4377 C CA . LEU C 1 155 ? 11.350 31.716 29.741 1.00 27.85 152 LEU C CA 1
ATOM 4378 C C . LEU C 1 155 ? 12.271 30.788 28.948 1.00 31.16 152 LEU C C 1
ATOM 4379 O O . LEU C 1 155 ? 12.619 31.197 27.847 1.00 31.56 152 LEU C O 1
ATOM 4384 N N . PRO C 1 156 ? 12.688 29.585 29.393 1.00 27.02 153 PRO C N 1
ATOM 4385 C CA . PRO C 1 156 ? 13.585 28.785 28.547 1.00 27.83 153 PRO C CA 1
ATOM 4386 C C . PRO C 1 156 ? 12.983 28.495 27.189 1.00 34.32 153 PRO C C 1
ATOM 4387 O O . PRO C 1 156 ? 13.690 28.599 26.191 1.00 32.60 153 PRO C O 1
ATOM 4391 N N . VAL C 1 157 ? 11.683 28.134 27.144 1.00 32.27 154 VAL C N 1
ATOM 4392 C CA . VAL C 1 157 ? 11.048 27.857 25.859 1.00 32.52 154 VAL C CA 1
ATOM 4393 C C . VAL C 1 157 ? 10.686 29.203 25.132 1.00 30.34 154 VAL C C 1
ATOM 4394 O O . VAL C 1 157 ? 10.769 29.247 23.923 1.00 26.53 154 VAL C O 1
ATOM 4398 N N . LEU C 1 158 ? 10.358 30.288 25.860 1.00 26.29 155 LEU C N 1
ATOM 4399 C CA . LEU C 1 158 ? 10.058 31.531 25.172 1.00 23.53 155 LEU C CA 1
ATOM 4400 C C . LEU C 1 158 ? 11.353 32.093 24.521 1.00 26.86 155 LEU C C 1
ATOM 4401 O O . LEU C 1 158 ? 11.352 32.438 23.351 1.00 24.35 155 LEU C O 1
ATOM 4406 N N . VAL C 1 159 ? 12.467 32.128 25.261 1.00 25.18 156 VAL C N 1
ATOM 4407 C CA . VAL C 1 159 ? 13.742 32.599 24.714 1.00 23.08 156 VAL C CA 1
ATOM 4408 C C . VAL C 1 159 ? 14.174 31.732 23.469 1.00 24.81 156 VAL C C 1
ATOM 4409 O O . VAL C 1 159 ? 14.670 32.304 22.501 1.00 22.72 156 VAL C O 1
ATOM 4413 N N . ARG C 1 160 ? 13.938 30.384 23.460 1.00 22.12 157 ARG C N 1
ATOM 4414 C CA . ARG C 1 160 ? 14.310 29.552 22.326 1.00 20.95 157 ARG C CA 1
ATOM 4415 C C . ARG C 1 160 ? 13.588 29.990 21.063 1.00 26.29 157 ARG C C 1
ATOM 4416 O O . ARG C 1 160 ? 14.183 30.066 19.997 1.00 28.30 157 ARG C O 1
ATOM 4424 N N . ARG C 1 161 ? 12.320 30.302 21.207 1.00 24.17 158 ARG C N 1
ATOM 4425 C CA . ARG C 1 161 ? 11.434 30.745 20.143 1.00 24.61 158 ARG C CA 1
ATOM 4426 C C . ARG C 1 161 ? 11.729 32.184 19.698 1.00 26.20 158 ARG C C 1
ATOM 4427 O O . ARG C 1 161 ? 11.814 32.447 18.504 1.00 25.45 158 ARG C O 1
ATOM 4435 N N . THR C 1 162 ? 11.859 33.138 20.622 1.00 23.28 159 THR C N 1
ATOM 4436 C CA . THR C 1 162 ? 11.928 34.541 20.156 1.00 21.55 159 THR C CA 1
ATOM 4437 C C . THR C 1 162 ? 13.305 35.157 20.191 1.00 25.18 159 THR C C 1
ATOM 4438 O O . THR C 1 162 ? 13.489 36.269 19.699 1.00 24.97 159 THR C O 1
ATOM 4442 N N . GLY C 1 163 ? 14.225 34.505 20.889 1.00 21.87 160 GLY C N 1
ATOM 4443 C CA . GLY C 1 163 ? 15.496 35.136 21.169 1.00 19.45 160 GLY C CA 1
ATOM 4444 C C . GLY C 1 163 ? 15.339 35.764 22.532 1.00 22.37 160 GLY C C 1
ATOM 4445 O O . GLY C 1 163 ? 14.226 35.898 23.052 1.00 23.57 160 GLY C O 1
ATOM 4446 N N . PHE C 1 164 ? 16.452 36.158 23.113 1.00 21.46 161 PHE C N 1
ATOM 4447 C CA . PHE C 1 164 ? 16.511 36.734 24.449 1.00 22.16 161 PHE C CA 1
ATOM 4448 C C . PHE C 1 164 ? 15.763 38.112 24.564 1.00 24.49 161 PHE C C 1
ATOM 4449 O O . PHE C 1 164 ? 14.999 38.302 25.504 1.00 21.89 161 PHE C O 1
ATOM 4457 N N . GLN C 1 165 ? 16.016 39.056 23.645 1.00 22.35 162 GLN C N 1
ATOM 4458 C CA . GLN C 1 165 ? 15.482 40.417 23.797 1.00 20.04 162 GLN C CA 1
ATOM 4459 C C . GLN C 1 165 ? 13.951 40.503 23.722 1.00 22.07 162 GLN C C 1
ATOM 4460 O O . GLN C 1 165 ? 13.404 41.193 24.598 1.00 24.59 162 GLN C O 1
ATOM 4466 N N . PRO C 1 166 ? 13.182 39.909 22.780 1.00 19.25 163 PRO C N 1
ATOM 4467 C CA . PRO C 1 166 ? 11.729 40.098 22.848 1.00 19.40 163 PRO C CA 1
ATOM 4468 C C . PRO C 1 166 ? 11.162 39.584 24.160 1.00 23.21 163 PRO C C 1
ATOM 4469 O O . PRO C 1 166 ? 10.305 40.249 24.701 1.00 20.85 163 PRO C O 1
ATOM 4473 N N . ALA C 1 167 ? 11.661 38.421 24.681 1.00 21.20 164 ALA C N 1
ATOM 4474 C CA . ALA C 1 167 ? 11.195 37.793 25.936 1.00 22.31 164 ALA C CA 1
ATOM 4475 C C . ALA C 1 167 ? 11.491 38.701 27.131 1.00 25.38 164 ALA C C 1
ATOM 4476 O O . ALA C 1 167 ? 10.611 38.951 27.969 1.00 22.76 164 ALA C O 1
ATOM 4478 N N . TYR C 1 168 ? 12.711 39.260 27.155 1.00 21.77 165 TYR C N 1
ATOM 4479 C CA . TYR C 1 168 ? 13.136 40.160 28.205 1.00 23.22 165 TYR C CA 1
ATOM 4480 C C . TYR C 1 168 ? 12.273 41.449 28.241 1.00 26.50 165 TYR C C 1
ATOM 4481 O O . TYR C 1 168 ? 11.788 41.914 29.316 1.00 25.83 165 TYR C O 1
ATOM 4490 N N . ALA C 1 169 ? 12.098 42.037 27.072 1.00 21.52 166 ALA C N 1
ATOM 4491 C CA . ALA C 1 169 ? 11.351 43.301 26.968 1.00 19.61 166 ALA C CA 1
ATOM 4492 C C . ALA C 1 169 ? 9.869 43.110 27.430 1.00 25.16 166 ALA C C 1
ATOM 4493 O O . ALA C 1 169 ? 9.347 43.962 28.166 1.00 26.40 166 ALA C O 1
ATOM 4503 N N . ALA C 1 171 ? 8.853 40.774 29.666 1.00 20.66 168 ALA C N 1
ATOM 4504 C CA . ALA C 1 171 ? 8.899 40.529 31.126 1.00 21.86 168 ALA C CA 1
ATOM 4505 C C . ALA C 1 171 ? 9.063 41.790 31.908 1.00 28.45 168 ALA C C 1
ATOM 4506 O O . ALA C 1 171 ? 8.446 41.971 32.988 1.00 26.80 168 ALA C O 1
ATOM 4508 N N . LEU C 1 172 ? 9.973 42.649 31.405 1.00 26.21 169 LEU C N 1
ATOM 4509 C CA . LEU C 1 172 ? 10.292 43.910 32.065 1.00 26.75 169 LEU C CA 1
ATOM 4510 C C . LEU C 1 172 ? 9.148 44.911 31.918 1.00 29.39 169 LEU C C 1
ATOM 4511 O O . LEU C 1 172 ? 8.816 45.551 32.909 1.00 28.41 169 LEU C O 1
ATOM 4516 N N . SER C 1 173 ? 8.574 45.059 30.724 1.00 24.34 170 SER C N 1
ATOM 4517 C CA . SER C 1 173 ? 7.529 46.045 30.514 1.00 28.24 170 SER C CA 1
ATOM 4518 C C . SER C 1 173 ? 6.143 45.653 31.093 1.00 33.94 170 SER C C 1
ATOM 4519 O O . SER C 1 173 ? 5.423 46.559 31.548 1.00 33.90 170 SER C O 1
ATOM 4522 N N . THR C 1 174 ? 5.790 44.341 31.083 1.00 30.60 171 THR C N 1
ATOM 4523 C CA . THR C 1 174 ? 4.492 43.708 31.492 1.00 31.03 171 THR C CA 1
ATOM 4524 C C . THR C 1 174 ? 3.354 44.085 30.511 1.00 38.47 171 THR C C 1
ATOM 4525 O O . THR C 1 174 ? 2.212 43.648 30.692 1.00 42.00 171 THR C O 1
ATOM 4529 N N . GLN C 1 175 ? 3.658 44.877 29.495 1.00 31.93 172 GLN C N 1
ATOM 4530 C CA . GLN C 1 175 ? 2.680 45.290 28.498 1.00 31.84 172 GLN C CA 1
ATOM 4531 C C . GLN C 1 175 ? 2.427 44.225 27.449 1.00 30.94 172 GLN C C 1
ATOM 4532 O O . GLN C 1 175 ? 3.392 43.626 26.953 1.00 28.43 172 GLN C O 1
ATOM 4538 N N . PRO C 1 176 ? 1.146 43.999 27.061 1.00 28.61 173 PRO C N 1
ATOM 4539 C CA . PRO C 1 176 ? 0.877 43.007 26.017 1.00 27.80 173 PRO C CA 1
ATOM 4540 C C . PRO C 1 176 ? 1.406 43.460 24.679 1.00 28.80 173 PRO C C 1
ATOM 4541 O O . PRO C 1 176 ? 1.643 44.617 24.453 1.00 30.15 173 PRO C O 1
ATOM 4545 N N . VAL C 1 177 ? 1.596 42.511 23.803 1.00 24.82 174 VAL C N 1
ATOM 4546 C CA . VAL C 1 177 ? 2.136 42.678 22.469 1.00 24.25 174 VAL C CA 1
ATOM 4547 C C . VAL C 1 177 ? 1.062 42.102 21.532 1.00 26.87 174 VAL C C 1
ATOM 4548 O O . VAL C 1 177 ? 0.524 40.998 21.773 1.00 24.01 174 VAL C O 1
ATOM 4552 N N . SER C 1 178 ? 0.817 42.788 20.444 1.00 21.42 175 SER C N 1
ATOM 4553 C CA . SER C 1 178 ? -0.170 42.329 19.481 1.00 22.38 175 SER C CA 1
ATOM 4554 C C . SER C 1 178 ? 0.352 41.126 18.740 1.00 22.56 175 SER C C 1
ATOM 4555 O O . SER C 1 178 ? 1.557 40.892 18.743 1.00 25.12 175 SER C O 1
ATOM 4558 N N . ALA C 1 179 ? -0.531 40.334 18.147 1.00 22.13 176 ALA C N 1
ATOM 4559 C CA . ALA C 1 179 ? -0.140 39.184 17.327 1.00 21.21 176 ALA C CA 1
ATOM 4560 C C . ALA C 1 179 ? 0.813 39.599 16.187 1.00 22.90 176 ALA C C 1
ATOM 4561 O O . ALA C 1 179 ? 1.772 38.877 15.897 1.00 23.40 176 ALA C O 1
ATOM 4563 N N . ARG C 1 180 ? 0.533 40.703 15.497 1.00 22.72 177 ARG C N 1
ATOM 4564 C CA . ARG C 1 180 ? 1.409 41.147 14.365 1.00 23.67 177 ARG C CA 1
ATOM 4565 C C . ARG C 1 180 ? 2.810 41.476 14.838 1.00 26.78 177 ARG C C 1
ATOM 4566 O O . ARG C 1 180 ? 3.772 41.188 14.119 1.00 28.57 177 ARG C O 1
ATOM 4574 N N A ARG C 1 181 ? 2.911 42.063 16.031 0.50 21.98 178 ARG C N 1
ATOM 4575 N N B ARG C 1 181 ? 2.955 42.068 16.049 0.50 21.75 178 ARG C N 1
ATOM 4576 C CA A ARG C 1 181 ? 4.172 42.372 16.687 0.50 22.47 178 ARG C CA 1
ATOM 4577 C CA B ARG C 1 181 ? 4.286 42.351 16.625 0.50 21.97 178 ARG C CA 1
ATOM 4578 C C A ARG C 1 181 ? 4.871 41.067 17.091 0.50 25.21 178 ARG C C 1
ATOM 4579 C C B ARG C 1 181 ? 4.929 41.065 17.164 0.50 24.71 178 ARG C C 1
ATOM 4580 O O A ARG C 1 181 ? 6.069 40.925 16.876 0.50 25.49 178 ARG C O 1
ATOM 4581 O O B ARG C 1 181 ? 6.157 40.959 17.173 0.50 24.39 178 ARG C O 1
ATOM 4596 N N . ALA C 1 182 ? 4.109 40.116 17.673 1.00 21.96 179 ALA C N 1
ATOM 4597 C CA . ALA C 1 182 ? 4.613 38.827 18.178 1.00 21.08 179 ALA C CA 1
ATOM 4598 C C . ALA C 1 182 ? 5.090 37.994 16.975 1.00 22.53 179 ALA C C 1
ATOM 4599 O O . ALA C 1 182 ? 6.059 37.281 17.099 1.00 26.42 179 ALA C O 1
ATOM 4601 N N . ALA C 1 183 ? 4.442 38.141 15.811 1.00 19.78 180 ALA C N 1
ATOM 4602 C CA . ALA C 1 183 ? 4.860 37.490 14.573 1.00 20.77 180 ALA C CA 1
ATOM 4603 C C . ALA C 1 183 ? 6.253 38.023 14.136 1.00 25.88 180 ALA C C 1
ATOM 4604 O O . ALA C 1 183 ? 7.041 37.229 13.602 1.00 25.77 180 ALA C O 1
ATOM 4606 N N . ASP C 1 184 ? 6.593 39.309 14.435 1.00 22.31 181 ASP C N 1
ATOM 4607 C CA . ASP C 1 184 ? 7.931 39.858 14.057 1.00 23.20 181 ASP C CA 1
ATOM 4608 C C . ASP C 1 184 ? 9.070 39.163 14.745 1.00 27.58 181 ASP C C 1
ATOM 4609 O O . ASP C 1 184 ? 10.155 39.153 14.196 1.00 26.30 181 ASP C O 1
ATOM 4614 N N . PHE C 1 185 ? 8.853 38.607 15.948 1.00 22.04 182 PHE C N 1
ATOM 4615 C CA . PHE C 1 185 ? 9.940 37.886 16.617 1.00 23.05 182 PHE C CA 1
ATOM 4616 C C . PHE C 1 185 ? 9.581 36.391 16.814 1.00 29.94 182 PHE C C 1
ATOM 4617 O O . PHE C 1 185 ? 10.161 35.718 17.656 1.00 28.14 182 PHE C O 1
ATOM 4625 N N . ARG C 1 186 ? 8.655 35.866 15.981 1.00 25.93 183 ARG C N 1
ATOM 4626 C CA . ARG C 1 186 ? 8.305 34.448 15.888 1.00 23.78 183 ARG C CA 1
ATOM 4627 C C . ARG C 1 186 ? 7.638 33.860 17.105 1.00 24.41 183 ARG C C 1
ATOM 4628 O O . ARG C 1 186 ? 7.584 32.617 17.208 1.00 24.74 183 ARG C O 1
ATOM 4636 N N . LEU C 1 187 ? 7.100 34.703 18.022 1.00 19.58 184 LEU C N 1
ATOM 4637 C CA . LEU C 1 187 ? 6.283 34.152 19.083 1.00 19.32 184 LEU C CA 1
ATOM 4638 C C . LEU C 1 187 ? 5.023 33.606 18.397 1.00 23.91 184 LEU C C 1
ATOM 4639 O O . LEU C 1 187 ? 4.471 32.638 18.843 1.00 25.03 184 LEU C O 1
ATOM 4644 N N . VAL C 1 188 ? 4.579 34.266 17.300 1.00 19.80 185 VAL C N 1
ATOM 4645 C CA . VAL C 1 188 ? 3.508 33.796 16.411 1.00 18.57 185 VAL C CA 1
ATOM 4646 C C . VAL C 1 188 ? 4.193 33.349 15.136 1.00 22.02 185 VAL C C 1
ATOM 4647 O O . VAL C 1 188 ? 5.022 34.094 14.619 1.00 21.39 185 VAL C O 1
ATOM 4651 N N . ASP C 1 189 ? 3.838 32.155 14.617 1.00 19.12 186 ASP C N 1
ATOM 4652 C CA . ASP C 1 189 ? 4.418 31.668 13.379 1.00 20.53 186 ASP C CA 1
ATOM 4653 C C . ASP C 1 189 ? 3.660 32.273 12.204 1.00 26.67 186 ASP C C 1
ATOM 4654 O O . ASP C 1 189 ? 4.289 32.655 11.212 1.00 25.09 186 ASP C O 1
ATOM 4659 N N . GLU C 1 190 ? 2.319 32.429 12.360 1.00 24.81 187 GLU C N 1
ATOM 4660 C CA . GLU C 1 190 ? 1.486 33.035 11.327 1.00 26.00 187 GLU C CA 1
ATOM 4661 C C . GLU C 1 190 ? 0.244 33.675 11.930 1.00 27.43 187 GLU C C 1
ATOM 4662 O O . GLU C 1 190 ? -0.414 33.075 12.786 1.00 26.53 187 GLU C O 1
ATOM 4668 N N . VAL C 1 191 ? -0.044 34.918 11.510 1.00 22.20 188 VAL C N 1
ATOM 4669 C CA . VAL C 1 191 ? -1.282 35.646 11.808 1.00 22.02 188 VAL C CA 1
ATOM 4670 C C . VAL C 1 191 ? -2.242 35.350 10.658 1.00 25.91 188 VAL C C 1
ATOM 4671 O O . VAL C 1 191 ? -1.887 35.585 9.508 1.00 24.92 188 VAL C O 1
ATOM 4675 N N . VAL C 1 192 ? -3.438 34.829 10.955 1.00 22.05 189 VAL C N 1
ATOM 4676 C CA . VAL C 1 192 ? -4.433 34.447 9.955 1.00 23.22 189 VAL C CA 1
ATOM 4677 C C . VAL C 1 192 ? -5.832 34.796 10.423 1.00 32.54 189 VAL C C 1
ATOM 4678 O O . VAL C 1 192 ? -6.108 34.870 11.642 1.00 34.29 189 VAL C O 1
ATOM 4682 N N . PRO C 1 193 ? -6.760 34.897 9.443 1.00 28.20 190 PRO C N 1
ATOM 4683 C CA . PRO C 1 193 ? -8.161 35.123 9.789 1.00 28.63 190 PRO C CA 1
ATOM 4684 C C . PRO C 1 193 ? -8.805 33.955 10.584 1.00 32.88 190 PRO C C 1
ATOM 4685 O O . PRO C 1 193 ? -9.650 34.194 11.435 1.00 34.61 190 PRO C O 1
ATOM 4689 N N . ASP C 1 194 ? -8.426 32.706 10.301 1.00 29.39 191 ASP C N 1
ATOM 4690 C CA . ASP C 1 194 ? -8.977 31.491 10.933 1.00 27.58 191 ASP C CA 1
ATOM 4691 C C . ASP C 1 194 ? -7.917 30.419 11.159 1.00 28.58 191 ASP C C 1
ATOM 4692 O O . ASP C 1 194 ? -7.508 29.689 10.211 1.00 27.44 191 ASP C O 1
ATOM 4697 N N . PRO C 1 195 ? -7.525 30.232 12.432 1.00 24.54 192 PRO C N 1
ATOM 4698 C CA . PRO C 1 195 ? -6.484 29.256 12.716 1.00 24.42 192 PRO C CA 1
ATOM 4699 C C . PRO C 1 195 ? -6.874 27.828 12.352 1.00 28.04 192 PRO C C 1
ATOM 4700 O O . PRO C 1 195 ? -5.996 27.101 11.900 1.00 27.18 192 PRO C O 1
ATOM 4704 N N . ASP C 1 196 ? -8.173 27.483 12.363 1.00 24.54 193 ASP C N 1
ATOM 4705 C CA . ASP C 1 196 ? -8.626 26.131 12.052 1.00 24.80 193 ASP C CA 1
ATOM 4706 C C . ASP C 1 196 ? -8.407 25.842 10.589 1.00 30.26 193 ASP C C 1
ATOM 4707 O O . ASP C 1 196 ? -8.025 24.726 10.228 1.00 32.21 193 ASP C O 1
ATOM 4712 N N . ALA C 1 197 ? -8.567 26.856 9.756 1.00 27.13 194 ALA C N 1
ATOM 4713 C CA . ALA C 1 197 ? -8.344 26.699 8.334 1.00 26.25 194 ALA C CA 1
ATOM 4714 C C . ALA C 1 197 ? -6.834 26.552 8.084 1.00 26.79 194 ALA C C 1
ATOM 4715 O O . ALA C 1 197 ? -6.440 25.816 7.173 1.00 24.63 194 ALA C O 1
ATOM 4717 N N . ALA C 1 198 ? -5.984 27.280 8.870 1.00 24.89 195 ALA C N 1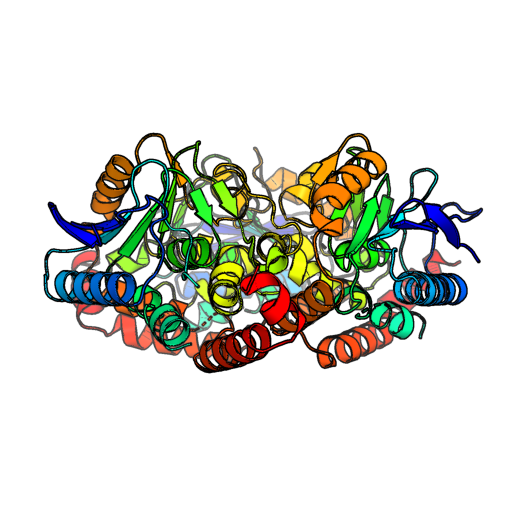
ATOM 4718 C CA . ALA C 1 198 ? -4.515 27.174 8.714 1.00 24.74 195 ALA C CA 1
ATOM 4719 C C . ALA C 1 198 ? -4.026 25.750 9.123 1.00 28.04 195 ALA C C 1
ATOM 4720 O O . ALA C 1 198 ? -3.108 25.202 8.507 1.00 28.42 195 ALA C O 1
ATOM 4722 N N . VAL C 1 199 ? -4.637 25.154 10.174 1.00 23.55 196 VAL C N 1
ATOM 4723 C CA . VAL C 1 199 ? -4.307 23.774 10.575 1.00 23.59 196 VAL C CA 1
ATOM 4724 C C . VAL C 1 199 ? -4.723 22.823 9.426 1.00 26.94 196 VAL C C 1
ATOM 4725 O O . VAL C 1 199 ? -4.011 21.872 9.141 1.00 26.74 196 VAL C O 1
ATOM 4729 N N . ARG C 1 200 ? -5.875 23.064 8.782 1.00 28.88 197 ARG C N 1
ATOM 4730 C CA . ARG C 1 200 ? -6.262 22.134 7.698 1.00 28.20 197 ARG C CA 1
ATOM 4731 C C . ARG C 1 200 ? -5.285 22.263 6.537 1.00 30.25 197 ARG C C 1
ATOM 4732 O O . ARG C 1 200 ? -5.001 21.280 5.882 1.00 32.19 197 ARG C O 1
ATOM 4740 N N . ARG C 1 201 ? -4.725 23.454 6.306 1.00 25.74 198 ARG C N 1
ATOM 4741 C CA . ARG C 1 201 ? -3.757 23.665 5.227 1.00 25.83 198 ARG C CA 1
ATOM 4742 C C . ARG C 1 201 ? -2.464 22.877 5.559 1.00 29.91 198 ARG C C 1
ATOM 4743 O O . ARG C 1 201 ? -1.881 22.239 4.694 1.00 28.00 198 ARG C O 1
ATOM 4751 N N . LEU C 1 202 ? -2.042 22.938 6.821 1.00 28.59 199 LEU C N 1
ATOM 4752 C CA . LEU C 1 202 ? -0.869 22.289 7.395 1.00 28.79 199 LEU C CA 1
ATOM 4753 C C . LEU C 1 202 ? -0.905 20.801 7.206 1.00 30.19 199 LEU C C 1
ATOM 4754 O O . LEU C 1 202 ? 0.105 20.209 6.861 1.00 28.04 199 LEU C O 1
ATOM 4759 N N . LEU C 1 203 ? -2.090 20.204 7.396 1.00 25.30 200 LEU C N 1
ATOM 4760 C CA . LEU C 1 203 ? -2.289 18.774 7.272 1.00 24.60 200 LEU C CA 1
ATOM 4761 C C . LEU C 1 203 ? -1.900 18.240 5.902 1.00 29.74 200 LEU C C 1
ATOM 4762 O O . LEU C 1 203 ? -1.393 17.118 5.819 1.00 29.16 200 LEU C O 1
ATOM 4767 N N . VAL C 1 204 ? -2.072 19.029 4.839 1.00 27.58 201 VAL C N 1
ATOM 4768 C CA . VAL C 1 204 ? -1.735 18.570 3.481 1.00 29.28 201 VAL C CA 1
ATOM 4769 C C . VAL C 1 204 ? -0.277 18.032 3.429 1.00 33.61 201 VAL C C 1
ATOM 4770 O O . VAL C 1 204 ? -0.041 16.925 2.942 1.00 31.74 201 VAL C O 1
ATOM 4774 N N . ARG C 1 205 ? 0.665 18.777 4.010 1.00 27.28 202 ARG C N 1
ATOM 4775 C CA . ARG C 1 205 ? 2.074 18.401 3.997 1.00 26.34 202 ARG C CA 1
ATOM 4776 C C . ARG C 1 205 ? 2.397 17.476 5.167 1.00 32.87 202 ARG C C 1
ATOM 4777 O O . ARG C 1 205 ? 3.142 16.502 4.997 1.00 31.15 202 ARG C O 1
ATOM 4785 N N . LEU C 1 206 ? 1.785 17.741 6.341 1.00 30.50 203 LEU C N 1
ATOM 4786 C CA . LEU C 1 206 ? 2.021 16.919 7.524 1.00 31.97 203 LEU C CA 1
ATOM 4787 C C . LEU C 1 206 ? 1.577 15.453 7.393 1.00 37.26 203 LEU C C 1
ATOM 4788 O O . LEU C 1 206 ? 2.297 14.577 7.879 1.00 36.44 203 LEU C O 1
ATOM 4793 N N . THR C 1 207 ? 0.421 15.161 6.760 1.00 33.96 204 THR C N 1
ATOM 4794 C CA . THR C 1 207 ? -0.018 13.751 6.633 1.00 35.95 204 THR C CA 1
ATOM 4795 C C . THR C 1 207 ? 0.985 12.894 5.824 1.00 40.11 204 THR C C 1
ATOM 4796 O O . THR C 1 207 ? 0.988 11.683 5.987 1.00 41.17 204 THR C O 1
ATOM 4800 N N . ARG C 1 208 ? 1.862 13.530 4.997 1.00 36.40 205 ARG C N 1
ATOM 4801 C CA . ARG C 1 208 ? 2.903 12.857 4.187 1.00 36.90 205 ARG C CA 1
ATOM 4802 C C . ARG C 1 208 ? 4.120 12.381 5.052 1.00 38.53 205 ARG C C 1
ATOM 4803 O O . ARG C 1 208 ? 4.975 11.634 4.570 1.00 39.15 205 ARG C O 1
ATOM 4811 N N . LEU C 1 209 ? 4.231 12.891 6.285 1.00 32.52 206 LEU C N 1
ATOM 4812 C CA . LEU C 1 209 ? 5.343 12.581 7.163 1.00 32.73 206 LEU C CA 1
ATOM 4813 C C . LEU C 1 209 ? 5.000 11.439 8.101 1.00 39.71 206 LEU C C 1
ATOM 4814 O O . LEU C 1 209 ? 3.885 11.364 8.612 1.00 40.36 206 LEU C O 1
ATOM 4819 N N . ASP C 1 210 ? 5.953 10.518 8.274 1.00 34.55 207 ASP C N 1
ATOM 4820 C CA . ASP C 1 210 ? 5.799 9.372 9.155 1.00 34.84 207 ASP C CA 1
ATOM 4821 C C . ASP C 1 210 ? 6.007 9.856 10.569 1.00 36.49 207 ASP C C 1
ATOM 4822 O O . ASP C 1 210 ? 6.978 10.577 10.814 1.00 34.11 207 ASP C O 1
ATOM 4827 N N . PRO C 1 211 ? 5.149 9.479 11.528 1.00 34.02 208 PRO C N 1
ATOM 4828 C CA . PRO C 1 211 ? 5.346 9.956 12.906 1.00 34.72 208 PRO C CA 1
ATOM 4829 C C . PRO C 1 211 ? 6.741 9.666 13.476 1.00 40.73 208 PRO C C 1
ATOM 4830 O O . PRO C 1 211 ? 7.205 10.462 14.301 1.00 41.15 208 PRO C O 1
ATOM 4834 N N . ALA C 1 212 ? 7.437 8.575 13.026 1.00 38.67 209 ALA C N 1
ATOM 4835 C CA . ALA C 1 212 ? 8.785 8.272 13.542 1.00 37.14 209 ALA C CA 1
ATOM 4836 C C . ALA C 1 212 ? 9.741 9.402 13.133 1.00 36.30 209 ALA C C 1
ATOM 4837 O O . ALA C 1 212 ? 10.617 9.777 13.905 1.00 37.69 209 ALA C O 1
ATOM 4839 N N . THR C 1 213 ? 9.579 9.929 11.925 1.00 30.18 210 THR C N 1
ATOM 4840 C CA . THR C 1 213 ? 10.449 11.028 11.454 1.00 29.42 210 THR C CA 1
ATOM 4841 C C . THR C 1 213 ? 10.224 12.316 12.286 1.00 35.74 210 THR C C 1
ATOM 4842 O O . THR C 1 213 ? 11.192 13.050 12.555 1.00 34.79 210 THR C O 1
ATOM 4846 N N . ILE C 1 214 ? 8.960 12.594 12.680 1.00 33.01 211 ILE C N 1
ATOM 4847 C CA . ILE C 1 214 ? 8.657 13.781 13.470 1.00 30.84 211 ILE C CA 1
ATOM 4848 C C . ILE C 1 214 ? 9.341 13.637 14.834 1.00 33.11 211 ILE C C 1
ATOM 4849 O O . ILE C 1 214 ? 9.926 14.611 15.337 1.00 29.64 211 ILE C O 1
ATOM 4854 N N . GLY C 1 215 ? 9.289 12.429 15.403 1.00 33.04 212 GLY C N 1
ATOM 4855 C CA . GLY C 1 215 ? 9.948 12.114 16.664 1.00 33.71 212 GLY C CA 1
ATOM 4856 C C . GLY C 1 215 ? 11.456 12.309 16.567 1.00 37.92 212 GLY C C 1
ATOM 4857 O O . GLY C 1 215 ? 12.059 12.912 17.463 1.00 34.79 212 GLY C O 1
ATOM 4858 N N . GLU C 1 216 ? 12.084 11.797 15.456 1.00 34.96 213 GLU C N 1
ATOM 4859 C CA . GLU C 1 216 ? 13.528 11.938 15.219 1.00 34.16 213 GLU C CA 1
ATOM 4860 C C . GLU C 1 216 ? 13.882 13.408 14.987 1.00 36.07 213 GLU C C 1
ATOM 4861 O O . GLU C 1 216 ? 14.872 13.892 15.551 1.00 33.40 213 GLU C O 1
ATOM 4867 N N . LEU C 1 217 ? 13.045 14.130 14.203 1.00 33.47 214 LEU C N 1
ATOM 4868 C CA . LEU C 1 217 ? 13.240 15.549 13.924 1.00 34.52 214 LEU C CA 1
ATOM 4869 C C . LEU C 1 217 ? 13.281 16.370 15.251 1.00 34.87 214 LEU C C 1
ATOM 4870 O O . LEU C 1 217 ? 14.208 17.149 15.468 1.00 30.39 214 LEU C O 1
ATOM 4875 N N . LYS C 1 218 ? 12.329 16.108 16.143 1.00 31.59 215 LYS C N 1
ATOM 4876 C CA . LYS C 1 218 ? 12.223 16.799 17.421 1.00 31.67 215 LYS C CA 1
ATOM 4877 C C . LYS C 1 218 ? 13.333 16.424 18.368 1.00 37.90 215 LYS C C 1
ATOM 4878 O O . LYS C 1 218 ? 13.758 17.267 19.153 1.00 39.67 215 LYS C O 1
ATOM 4884 N N . GLN C 1 219 ? 13.788 15.162 18.317 1.00 34.55 216 GLN C N 1
ATOM 4885 C CA . GLN C 1 219 ? 14.851 14.698 19.196 1.00 35.31 216 GLN C CA 1
ATOM 4886 C C . GLN C 1 219 ? 16.125 15.392 18.806 1.00 36.83 216 GLN C C 1
ATOM 4887 O O . GLN C 1 219 ? 16.791 15.907 19.683 1.00 38.99 216 GLN C O 1
ATOM 4893 N N . TYR C 1 220 ? 16.457 15.429 17.516 1.00 31.07 217 TYR C N 1
ATOM 4894 C CA . TYR C 1 220 ? 17.630 16.145 17.022 1.00 31.75 217 TYR C CA 1
ATOM 4895 C C . TYR C 1 220 ? 17.575 17.675 17.339 1.00 35.56 217 TYR C C 1
ATOM 4896 O O . TYR C 1 220 ? 18.607 18.226 17.727 1.00 35.96 217 TYR C O 1
ATOM 4905 N N . PHE C 1 221 ? 16.402 18.356 17.169 1.00 30.65 218 PHE C N 1
ATOM 4906 C CA . PHE C 1 221 ? 16.286 19.792 17.489 1.00 28.85 218 PHE C CA 1
ATOM 4907 C C . PHE C 1 221 ? 16.519 20.067 18.982 1.00 36.19 218 PHE C C 1
ATOM 4908 O O . PHE C 1 221 ? 17.103 21.085 19.313 1.00 35.01 218 PHE C O 1
ATOM 4916 N N . ARG C 1 222 ? 16.196 19.116 19.873 1.00 39.02 219 ARG C N 1
ATOM 4917 C CA . ARG C 1 222 ? 16.471 19.258 21.322 1.00 40.43 219 ARG C CA 1
ATOM 4918 C C . ARG C 1 222 ? 17.969 19.585 21.536 1.00 41.19 219 ARG C C 1
ATOM 4919 O O . ARG C 1 222 ? 18.307 20.494 22.282 1.00 42.03 219 ARG C O 1
ATOM 4927 N N . ALA C 1 223 ? 18.837 18.905 20.782 1.00 34.41 220 ALA C N 1
ATOM 4928 C CA . ALA C 1 223 ? 20.305 19.030 20.822 1.00 31.83 220 ALA C CA 1
ATOM 4929 C C . ALA C 1 223 ? 20.802 20.231 20.029 1.00 34.40 220 ALA C C 1
ATOM 4930 O O . ALA C 1 223 ? 22.001 20.524 20.084 1.00 34.87 220 ALA C O 1
ATOM 4940 N N . TRP C 1 225 ? 19.684 23.343 20.605 1.00 34.28 222 TRP C N 1
ATOM 4941 C CA . TRP C 1 225 ? 19.619 24.507 21.482 1.00 31.86 222 TRP C CA 1
ATOM 4942 C C . TRP C 1 225 ? 20.440 24.247 22.746 1.00 37.15 222 TRP C C 1
ATOM 4943 O O . TRP C 1 225 ? 20.878 23.113 22.983 1.00 35.86 222 TRP C O 1
ATOM 4954 N N . PHE C 1 226 ? 20.722 25.302 23.513 1.00 34.07 223 PHE C N 1
ATOM 4955 C CA . PHE C 1 226 ? 21.604 25.176 24.675 1.00 34.88 223 PHE C CA 1
ATOM 4956 C C . PHE C 1 226 ? 20.873 24.837 25.997 1.00 42.54 223 PHE C C 1
ATOM 4957 O O . PHE C 1 226 ? 21.528 24.728 27.014 1.00 43.93 223 PHE C O 1
ATOM 4965 N N . THR C 1 227 ? 19.556 24.707 26.012 1.00 39.39 224 THR C N 1
ATOM 4966 C CA . THR C 1 227 ? 18.868 24.418 27.280 1.00 39.29 224 THR C CA 1
ATOM 4967 C C . THR C 1 227 ? 18.711 22.909 27.531 1.00 44.75 224 THR C C 1
ATOM 4968 O O . THR C 1 227 ? 18.555 22.130 26.586 1.00 44.18 224 THR C O 1
ATOM 4972 N N . THR C 1 228 ? 18.728 22.499 28.813 1.00 42.65 225 THR C N 1
ATOM 4973 C CA . THR C 1 228 ? 18.626 21.072 29.156 1.00 44.96 225 THR C CA 1
ATOM 4974 C C . THR C 1 228 ? 17.542 20.773 30.192 1.00 48.42 225 THR C C 1
ATOM 4975 O O . THR C 1 228 ? 16.755 21.648 30.540 1.00 45.25 225 THR C O 1
ATOM 4979 N N . GLU C 1 229 ? 17.551 19.517 30.721 1.00 46.48 226 GLU C N 1
ATOM 4980 C CA . GLU C 1 229 ? 16.703 19.034 31.806 1.00 46.29 226 GLU C CA 1
ATOM 4981 C C . GLU C 1 229 ? 17.076 19.770 33.102 1.00 51.37 226 GLU C C 1
ATOM 4982 O O . GLU C 1 229 ? 16.230 19.938 33.999 1.00 52.14 226 GLU C O 1
ATOM 4988 N N . ASP C 1 230 ? 18.357 20.222 33.194 1.00 46.53 227 ASP C N 1
ATOM 4989 C CA . ASP C 1 230 ? 18.860 21.047 34.309 1.00 45.50 227 ASP C CA 1
ATOM 4990 C C . ASP C 1 230 ? 18.177 22.409 34.301 1.00 46.81 227 ASP C C 1
ATOM 4991 O O . ASP C 1 230 ? 18.008 23.018 35.360 1.00 46.42 227 ASP C O 1
ATOM 4996 N N . THR C 1 231 ? 17.801 22.901 33.098 1.00 41.54 228 THR C N 1
ATOM 4997 C CA . THR C 1 231 ? 17.170 24.224 32.958 1.00 38.92 228 THR C CA 1
ATOM 4998 C C . THR C 1 231 ? 15.784 24.213 33.603 1.00 41.21 228 THR C C 1
ATOM 4999 O O . THR C 1 231 ? 15.447 25.146 34.307 1.00 41.57 228 THR C O 1
ATOM 5003 N N . ASP C 1 232 ? 15.006 23.175 33.357 1.00 39.55 229 ASP C N 1
ATOM 5004 C CA . ASP C 1 232 ? 13.714 22.904 33.965 1.00 40.63 229 ASP C CA 1
ATOM 5005 C C . ASP C 1 232 ? 13.797 22.908 35.516 1.00 42.38 229 ASP C C 1
ATOM 5006 O O . ASP C 1 232 ? 13.033 23.627 36.170 1.00 41.68 229 ASP C O 1
ATOM 5011 N N . ALA C 1 233 ? 14.717 22.116 36.074 1.00 36.94 230 ALA C N 1
ATOM 5012 C CA . ALA C 1 233 ? 14.995 21.983 37.512 1.00 36.97 230 ALA C CA 1
ATOM 5013 C C . ALA C 1 233 ? 15.301 23.349 38.143 1.00 40.49 230 ALA C C 1
ATOM 5014 O O . ALA C 1 233 ? 14.711 23.710 39.162 1.00 37.77 230 ALA C O 1
ATOM 5016 N N . PHE C 1 234 ? 16.220 24.120 37.497 1.00 36.66 231 PHE C N 1
ATOM 5017 C CA . PHE C 1 234 ? 16.622 25.445 37.944 1.00 35.12 231 PHE C CA 1
ATOM 5018 C C . PHE C 1 234 ? 15.436 26.394 37.855 1.00 37.31 231 PHE C C 1
ATOM 5019 O O . PHE C 1 234 ? 15.235 27.180 38.772 1.00 37.96 231 PHE C O 1
ATOM 5027 N N . ALA C 1 235 ? 14.639 26.314 36.775 1.00 32.77 232 ALA C N 1
ATOM 5028 C CA . ALA C 1 235 ? 13.422 27.139 36.613 1.00 31.42 232 ALA C CA 1
ATOM 5029 C C . ALA C 1 235 ? 12.444 26.921 37.772 1.00 35.36 232 ALA C C 1
ATOM 5030 O O . ALA C 1 235 ? 11.925 27.884 38.334 1.00 32.99 232 ALA C O 1
ATOM 5032 N N . LEU C 1 236 ? 12.219 25.642 38.149 1.00 34.73 233 LEU C N 1
ATOM 5033 C CA . LEU C 1 236 ? 11.262 25.326 39.207 1.00 36.97 233 LEU C CA 1
ATOM 5034 C C . LEU C 1 236 ? 11.774 25.761 40.574 1.00 41.47 233 LEU C C 1
ATOM 5035 O O . LEU C 1 236 ? 10.997 26.268 41.386 1.00 42.42 233 LEU C O 1
ATOM 5040 N N . ARG C 1 237 ? 13.065 25.560 40.827 1.00 37.61 234 ARG C N 1
ATOM 5041 C CA . ARG C 1 237 ? 13.697 25.986 42.071 1.00 38.12 234 ARG C CA 1
ATOM 5042 C C . ARG C 1 237 ? 13.535 27.514 42.268 1.00 40.68 234 ARG C C 1
ATOM 5043 O O . ARG C 1 237 ? 13.088 27.953 43.328 1.00 40.20 234 ARG C O 1
ATOM 5051 N N . GLU C 1 238 ? 13.863 28.303 41.215 1.00 35.07 235 GLU C N 1
ATOM 5052 C CA . GLU C 1 238 ? 13.798 29.749 41.254 1.00 34.53 235 GLU C CA 1
ATOM 5053 C C . GLU C 1 238 ? 12.364 30.235 41.365 1.00 40.21 235 GLU C C 1
ATOM 5054 O O . GLU C 1 238 ? 12.135 31.179 42.125 1.00 40.32 235 GLU C O 1
ATOM 5060 N N . PHE C 1 239 ? 11.398 29.575 40.692 1.00 36.78 236 PHE C N 1
ATOM 5061 C CA . PHE C 1 239 ? 9.992 29.974 40.777 1.00 38.63 236 PHE C CA 1
ATOM 5062 C C . PHE C 1 239 ? 9.438 29.827 42.197 1.00 45.34 236 PHE C C 1
ATOM 5063 O O . PHE C 1 239 ? 8.705 30.698 42.677 1.00 45.50 236 PHE C O 1
ATOM 5071 N N . THR C 1 240 ? 9.744 28.695 42.842 1.00 43.14 237 THR C N 1
ATOM 5072 C CA . THR C 1 240 ? 9.257 28.412 44.188 1.00 45.21 237 THR C CA 1
ATOM 5073 C C . THR C 1 240 ? 9.961 29.325 45.197 1.00 51.21 237 THR C C 1
ATOM 5074 O O . THR C 1 240 ? 9.297 29.807 46.120 1.00 53.66 237 THR C O 1
ATOM 5078 N N . ARG C 1 241 ? 11.265 29.623 44.989 1.00 44.40 238 ARG C N 1
ATOM 5079 C CA . ARG C 1 241 ? 11.996 30.550 45.860 1.00 44.27 238 ARG C CA 1
ATOM 5080 C C . ARG C 1 241 ? 11.320 31.933 45.821 1.00 49.95 238 ARG C C 1
ATOM 5081 O O . ARG C 1 241 ? 11.085 32.558 46.860 1.00 52.61 238 ARG C O 1
ATOM 5089 N N . LEU C 1 242 ? 10.983 32.371 44.612 1.00 43.45 239 LEU C N 1
ATOM 5090 C CA . LEU C 1 242 ? 10.423 33.693 44.351 1.00 42.54 239 LEU C CA 1
ATOM 5091 C C . LEU C 1 242 ? 9.058 33.842 44.884 1.00 48.37 239 LEU C C 1
ATOM 5092 O O . LEU C 1 242 ? 8.781 34.871 45.486 1.00 50.61 239 LEU C O 1
ATOM 5097 N N . ILE C 1 243 ? 8.214 32.814 44.747 1.00 45.80 240 ILE C N 1
ATOM 5098 C CA . ILE C 1 243 ? 6.859 32.889 45.255 1.00 48.64 240 ILE C CA 1
ATOM 5099 C C . ILE C 1 243 ? 6.846 32.938 46.813 1.00 53.33 240 ILE C C 1
ATOM 5100 O O . ILE C 1 243 ? 5.877 33.437 47.368 1.00 54.10 240 ILE C O 1
ATOM 5105 N N . ASP C 1 244 ? 7.936 32.515 47.490 1.00 47.58 241 ASP C N 1
ATOM 5106 C CA . ASP C 1 244 ? 8.029 32.547 48.968 1.00 49.34 241 ASP C CA 1
ATOM 5107 C C . ASP C 1 244 ? 8.670 33.867 49.491 1.00 51.26 241 ASP C C 1
ATOM 5108 O O . ASP C 1 244 ? 8.627 34.136 50.694 1.00 50.64 241 ASP C O 1
ATOM 5113 N N . SER C 1 245 ? 9.213 34.690 48.582 1.00 46.01 242 SER C N 1
ATOM 5114 C CA . SER C 1 245 ? 9.853 35.961 48.904 1.00 45.77 242 SER C CA 1
ATOM 5115 C C . SER C 1 245 ? 8.816 37.002 49.451 1.00 51.22 242 SER C C 1
ATOM 5116 O O . SER C 1 245 ? 7.634 36.958 49.077 1.00 49.03 242 SER C O 1
ATOM 5119 N N . PRO C 1 246 ? 9.238 37.908 50.376 1.00 49.29 243 PRO C N 1
ATOM 5120 C CA . PRO C 1 246 ? 8.268 38.832 50.982 1.00 48.92 243 PRO C CA 1
ATOM 5121 C C . PRO C 1 246 ? 7.511 39.698 49.989 1.00 50.07 243 PRO C C 1
ATOM 5122 O O . PRO C 1 246 ? 6.325 39.859 50.203 1.00 50.26 243 PRO C O 1
ATOM 5126 N N . VAL C 1 247 ? 8.141 40.186 48.899 1.00 46.35 244 VAL C N 1
ATOM 5127 C CA . VAL C 1 247 ? 7.439 41.048 47.925 1.00 45.45 244 VAL C CA 1
ATOM 5128 C C . VAL C 1 247 ? 6.356 40.243 47.172 1.00 47.32 244 VAL C C 1
ATOM 5129 O O . VAL C 1 247 ? 5.209 40.707 47.101 1.00 45.22 244 VAL C O 1
ATOM 5133 N N . ALA C 1 248 ? 6.701 39.033 46.661 1.00 43.72 245 ALA C N 1
ATOM 5134 C CA . ALA C 1 248 ? 5.721 38.184 45.972 1.00 44.40 245 ALA C CA 1
ATOM 5135 C C . ALA C 1 248 ? 4.594 37.824 46.951 1.00 50.92 245 ALA C C 1
ATOM 5136 O O . ALA C 1 248 ? 3.417 37.943 46.598 1.00 48.37 245 ALA C O 1
ATOM 5138 N N . ARG C 1 249 ? 4.971 37.505 48.222 1.00 49.56 246 ARG C N 1
ATOM 5139 C CA . ARG C 1 249 ? 4.027 37.176 49.277 1.00 51.10 246 ARG C CA 1
ATOM 5140 C C . ARG C 1 249 ? 3.036 38.293 49.522 1.00 55.65 246 ARG C C 1
ATOM 5141 O O . ARG C 1 249 ? 1.827 38.040 49.544 1.00 56.91 246 ARG C O 1
ATOM 5149 N N . ARG C 1 250 ? 3.551 39.515 49.713 1.00 50.48 247 ARG C N 1
ATOM 5150 C CA . ARG C 1 250 ? 2.783 40.708 49.973 1.00 51.13 247 ARG C CA 1
ATOM 5151 C C . ARG C 1 250 ? 1.812 41.001 48.833 1.00 54.71 247 ARG C C 1
ATOM 5152 O O . ARG C 1 250 ? 0.624 41.202 49.113 1.00 57.51 247 ARG C O 1
ATOM 5160 N N . ARG C 1 251 ? 2.288 40.985 47.568 1.00 46.19 248 ARG C N 1
ATOM 5161 C CA . ARG C 1 251 ? 1.460 41.300 46.401 1.00 46.92 248 ARG C CA 1
ATOM 5162 C C . ARG C 1 251 ? 0.378 40.251 46.094 1.00 56.12 248 ARG C C 1
ATOM 5163 O O . ARG C 1 251 ? -0.747 40.647 45.765 1.00 55.68 248 ARG C O 1
ATOM 5171 N N . ILE C 1 252 ? 0.713 38.936 46.185 1.00 55.90 249 ILE C N 1
ATOM 5172 C CA . ILE C 1 252 ? -0.196 37.808 45.874 1.00 57.50 249 ILE C CA 1
ATOM 5173 C C . ILE C 1 252 ? -1.393 37.778 46.860 1.00 68.60 249 ILE C C 1
ATOM 5174 O O . ILE C 1 252 ? -2.537 37.565 46.418 1.00 68.59 249 ILE C O 1
ATOM 5179 N N . THR C 1 253 ? -1.131 38.012 48.169 1.00 69.14 250 THR C N 1
ATOM 5180 C CA . THR C 1 253 ? -2.159 38.071 49.218 1.00 71.34 250 THR C CA 1
ATOM 5181 C C . THR C 1 253 ? -3.279 39.059 48.766 1.00 79.31 250 THR C C 1
ATOM 5182 O O . THR C 1 253 ? -4.451 38.664 48.638 1.00 79.85 250 THR C O 1
ATOM 5186 N N . ASP C 1 254 ? -2.871 40.305 48.423 1.00 77.04 251 ASP C N 1
ATOM 5187 C CA . ASP C 1 254 ? -3.738 41.396 47.979 1.00 92.44 251 ASP C CA 1
ATOM 5188 C C . ASP C 1 254 ? -3.968 41.330 46.460 1.00 119.53 251 ASP C C 1
ATOM 5189 O O . ASP C 1 254 ? -4.504 40.344 45.945 1.00 80.89 251 ASP C O 1
#

Solvent-accessible surface area: 26351 Å² total

Sequence (678 aa):
GVRLTAEPHVLRATLTSPDGLNSLSGAALDALGAALDRAEADPECRVLLLEGSGGTFCTGLDGGAEFLALRRFGETPLAVVACVDGRAAGGGVGLAAAADLVIIATERSEFSLPEALWGLVPCCVLPVLVRRTGFQPAYAALSTQPVSARRAADFRLVDEVVPDPDAAVRRLLVRLTRLDPATIGELKQYFRAWFTTEDTDAFALREFTRLIDSPVARRRITDYTTRGVRLTAEPHVLRATLTSPDGLNSLSGAALDALGAALDRAEADPECRVLLLEGSGGTFCTGLDRGGAEFLALRRFGETPLAVVACVDGRAAGGGVGLAAAADLVIATERSEFSLPEALWGLVPCCVLPVLVRRTGFQPAYAALSTQPVSARRAADFRRLVDEVVPDPDAAVRRLLVRLTRLDPATIGELKQYFRAWFTTEDTDAFALREFTRLIDSPVARRRITDYTTRGVRLTAEPHVLRATLTSPDGLNSLSGAALDALGAALDRAEADPECRVLLLEGSGGTFCTGLDFGRGGAEFLALRRFGETPLAVVACVDGRAAGGGVGLAAAADLVIATERSEFSLPEALWGLVPCCVLPVLVRRTGFQPAYAALSTQPVSARRRAADFRLVDEVVPDPDAAVRRLLVRLTRLDPATIGELKQYFRAWFTTEDTDAFALREFTRLIDSPVARRRITD

InterPro domains:
  IPR001753 Enoyl-CoA hydratase/isomerase-like domain [PF00378] (18-261)
  IPR029045 ClpP/crotonase-like domain superfamily [SSF52096] (8-261)
  IPR051683 Enoyl-CoA Hydratase/Isomerase Domain-Containing Protein [PTHR42964] (8-263)

Secondary structure (DSSP, 8-state):
-EEEEEETTEEEEEE--SSS---B-HHHHHHHHHHHHHHHH-TT--EEEEE-BTTEEE--B--HHHHHH--HHHHSSSEEEEEE-SEEETHHHHHHHTSSEEEE-TT-EE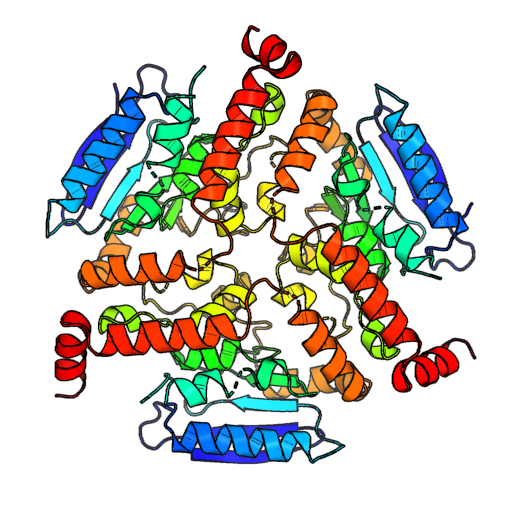E--GGGGT---TTTHHHHHHHH-HHHHH---S---EEHHHHHHTTSSSEE-S-HHHHHHHHHHHHTTS-HHHHHHHHHHHH-----HHHHHHHHHHHHHHHTSHHHHHHHHHHH-/--EEEEEETTEEEEEE--TTS---B-HHHHHHHHHHHHHHHH-TT--EEEEE-BTTEEE--B--HHHHHHH--GGGTSSSEEEEEE-SEEETHHHHHHHTSSEEEE-TT-EEE--GGGGT---TTTHHHHHHHH-HHHHH---S---EEHHHHHHTTSSSEE-S-HHHHHHHHHHHHTTS-HHHHHHHHHHHH-----HHHHHHHHHHHHHHHHSHHHHHHHHHHH-/--EEEEEETTEEEEEE--TTS-----HHHHHHHHHHHHHHHH-TT--EEEEE-BTTEEE------HHHHHHHH--HHHH-SSEEEEEE-SEEETHHHHHHHTSSEEEE-TT-EEE--GGGGT---TTTHHHHHHHH-HHHHH---S---EEHHHHHHTTSSSEE-S-HHHHHHHHHHHHTTS-HHHHHHHHHHHH-----HHHHHHHHHHHHHHHHSHHHHHHHH-

Nearest PDB structures (foldseek):
  4nnq-assembly1_A  TM=9.990E-01  e=7.030E-43  Streptomyces atroolivaceus
  4nnq-assembly1_C  TM=1.001E+00  e=7.429E-42  Streptomyces atroolivaceus
  4lk5-assembly1_B  TM=8.913E-01  e=1.613E-16  Mycobacterium avium subsp. paratuberculosis K-10
  4jjt-assembly1_B-2  TM=8.501E-01  e=3.740E-15  Mycobacterium tuberculosis H37Rv
  4elx-assembly1_D  TM=8.183E-01  e=4.198E-14  Escherichia coli K-12

Organism: Streptomyces atroolivaceus (NCBI:txid66869)